Protein AF-A0A6V8NCF7-F1 (afdb_monomer)

Mean predicted aligned error: 8.73 Å

Structure (mmCIF, N/CA/C/O backbone):
data_AF-A0A6V8NCF7-F1
#
_entry.id   AF-A0A6V8NCF7-F1
#
loop_
_atom_site.group_PDB
_atom_site.id
_atom_site.type_symbol
_atom_site.label_atom_id
_atom_site.label_alt_id
_atom_site.label_comp_id
_atom_site.label_asym_id
_atom_site.label_entity_id
_atom_site.label_seq_id
_atom_site.pdbx_PDB_ins_code
_atom_site.Cartn_x
_atom_site.Cartn_y
_atom_site.Cartn_z
_atom_site.occupancy
_atom_site.B_iso_or_equiv
_atom_site.auth_seq_id
_atom_site.auth_comp_id
_atom_site.auth_asym_id
_atom_site.auth_atom_id
_atom_site.pdbx_PDB_model_num
ATOM 1 N N . MET A 1 1 ? -11.606 -20.144 5.873 1.00 54.16 1 MET A N 1
ATOM 2 C CA . MET A 1 1 ? -10.674 -19.265 6.622 1.00 54.16 1 MET A CA 1
ATOM 3 C C . MET A 1 1 ? -9.176 -19.592 6.498 1.00 54.16 1 MET A C 1
ATOM 5 O O . MET A 1 1 ? -8.394 -18.832 7.047 1.00 54.16 1 MET A O 1
ATOM 9 N N . ARG A 1 2 ? -8.714 -20.641 5.782 1.00 51.34 2 ARG A N 1
ATOM 10 C CA . ARG A 1 2 ? -7.258 -20.917 5.626 1.00 51.34 2 ARG A CA 1
ATOM 11 C C . ARG A 1 2 ? -6.457 -19.733 5.053 1.00 51.34 2 ARG A C 1
ATOM 13 O O . ARG A 1 2 ? -5.322 -19.552 5.466 1.00 51.34 2 ARG A O 1
ATOM 20 N N . ALA A 1 3 ? -7.067 -18.929 4.177 1.00 55.97 3 ALA A N 1
ATOM 21 C CA . ALA A 1 3 ? -6.476 -17.712 3.621 1.00 55.97 3 ALA A CA 1
ATOM 22 C C . ALA A 1 3 ? -6.098 -16.670 4.695 1.00 55.97 3 ALA A C 1
ATOM 24 O O . ALA A 1 3 ? -5.052 -16.052 4.602 1.00 55.97 3 ALA A O 1
ATOM 25 N N . MET A 1 4 ? -6.867 -16.533 5.778 1.00 67.00 4 MET A N 1
ATOM 26 C CA . MET A 1 4 ? -6.626 -15.508 6.810 1.00 67.00 4 MET A CA 1
ATOM 27 C C . MET A 1 4 ? -5.572 -15.903 7.856 1.00 67.00 4 MET A C 1
ATOM 29 O O . MET A 1 4 ? -5.400 -15.216 8.862 1.00 67.00 4 MET A O 1
ATOM 33 N N . LYS A 1 5 ? -4.876 -17.032 7.655 1.00 74.75 5 LYS A N 1
ATOM 34 C CA . LYS A 1 5 ? -3.783 -17.445 8.546 1.00 74.75 5 LYS A CA 1
ATOM 35 C C . LYS A 1 5 ? -2.524 -16.599 8.370 1.00 74.75 5 LYS A C 1
ATOM 37 O O . LYS A 1 5 ? -1.804 -16.439 9.342 1.00 74.75 5 LYS A O 1
ATOM 42 N N . ASN A 1 6 ? -2.288 -16.067 7.170 1.00 87.19 6 ASN A N 1
ATOM 43 C CA . ASN A 1 6 ? -1.070 -15.310 6.857 1.00 87.19 6 ASN A CA 1
ATOM 44 C C . ASN A 1 6 ? -1.363 -13.895 6.334 1.00 87.19 6 ASN A C 1
ATOM 46 O O . ASN A 1 6 ? -0.450 -13.086 6.214 1.00 87.19 6 ASN A O 1
ATOM 50 N N . TYR A 1 7 ? -2.626 -13.600 6.021 1.00 95.25 7 TYR A N 1
ATOM 51 C CA . TYR A 1 7 ? -3.048 -12.321 5.466 1.00 95.25 7 TYR A CA 1
ATOM 52 C C . TYR A 1 7 ? -4.051 -11.675 6.422 1.00 95.25 7 TYR A C 1
ATOM 54 O O . TYR A 1 7 ? -5.111 -12.268 6.665 1.00 95.25 7 TYR A O 1
ATOM 62 N N . PRO A 1 8 ? -3.745 -10.489 6.974 1.00 97.38 8 PRO A N 1
ATOM 63 C CA . PRO A 1 8 ? -4.638 -9.840 7.915 1.00 97.38 8 PRO A CA 1
ATOM 64 C C . PRO A 1 8 ? -5.831 -9.220 7.189 1.00 97.38 8 PRO A C 1
ATOM 66 O O . PRO A 1 8 ? -5.669 -8.633 6.115 1.00 97.38 8 PRO A O 1
ATOM 69 N N . TYR A 1 9 ? -7.001 -9.279 7.821 1.00 98.19 9 TYR A N 1
ATOM 70 C CA . TYR A 1 9 ? -8.121 -8.392 7.518 1.00 98.19 9 TYR A CA 1
ATOM 71 C C . TYR A 1 9 ? -7.899 -7.053 8.221 1.00 98.19 9 TYR A C 1
ATOM 73 O O . TYR A 1 9 ? -7.811 -6.990 9.452 1.00 98.19 9 TYR A O 1
ATOM 81 N N . VAL A 1 10 ? -7.781 -5.982 7.447 1.00 98.56 10 VAL A N 1
ATOM 82 C CA . VAL A 1 10 ? -7.310 -4.686 7.931 1.00 98.56 10 VAL A CA 1
ATOM 83 C C . VAL A 1 10 ? -8.485 -3.751 8.199 1.00 98.56 10 VAL A C 1
ATOM 85 O O . VAL A 1 10 ? -9.193 -3.331 7.281 1.00 98.56 10 VAL A O 1
ATOM 88 N N . ILE A 1 11 ? -8.642 -3.353 9.460 1.00 98.75 11 ILE A N 1
ATOM 89 C CA . ILE A 1 11 ? -9.583 -2.316 9.885 1.00 98.75 11 ILE A CA 1
ATOM 90 C C . ILE A 1 11 ? -8.797 -1.044 10.196 1.00 98.75 11 ILE A C 1
ATOM 92 O O . ILE A 1 11 ? -8.065 -0.977 11.179 1.00 98.75 11 ILE A O 1
ATOM 96 N N . THR A 1 12 ? -8.969 -0.001 9.392 1.00 98.56 12 THR A N 1
ATOM 97 C CA . THR A 1 12 ? -8.367 1.311 9.670 1.00 98.56 12 THR A CA 1
ATOM 98 C C . THR A 1 12 ? -9.370 2.220 10.369 1.00 98.56 12 THR A C 1
ATOM 100 O O . THR A 1 12 ? -10.504 2.369 9.917 1.00 98.56 12 THR A O 1
ATOM 103 N N . VAL A 1 13 ? -8.954 2.875 11.451 1.00 98.44 13 VAL A N 1
ATOM 104 C CA . VAL A 1 13 ? -9.739 3.924 12.112 1.00 98.44 13 VAL A CA 1
ATOM 105 C C . VAL A 1 13 ? -9.110 5.273 11.795 1.00 98.44 13 VAL A C 1
ATOM 107 O O . VAL A 1 13 ? -8.031 5.592 12.292 1.00 98.44 13 VAL A O 1
ATOM 110 N N . SER A 1 14 ? -9.779 6.075 10.962 1.00 96.69 14 SER A N 1
ATOM 111 C CA . SER A 1 14 ? -9.202 7.319 10.444 1.00 96.69 14 SER A CA 1
ATOM 112 C C . SER A 1 14 ? -10.196 8.470 10.374 1.00 96.69 14 SER A C 1
ATOM 114 O O . SER A 1 14 ? -11.378 8.294 10.107 1.00 96.69 14 SER A O 1
ATOM 116 N N . SER A 1 15 ? -9.709 9.675 10.651 1.00 94.69 15 SER A N 1
ATOM 117 C CA . SER A 1 15 ? -10.468 10.923 10.632 1.00 94.69 15 SER A CA 1
ATOM 118 C C . SER A 1 15 ? -9.494 12.089 10.745 1.00 94.69 15 SER A C 1
ATOM 120 O O . SER A 1 15 ? -8.706 12.149 11.695 1.00 94.69 15 SER A O 1
ATOM 122 N N . GLU A 1 16 ? -9.605 13.051 9.833 1.00 89.94 16 GLU A N 1
ATOM 123 C CA . GLU A 1 16 ? -8.821 14.296 9.828 1.00 89.94 16 GLU A CA 1
ATOM 124 C C . GLU A 1 16 ? -9.166 15.237 10.983 1.00 89.94 16 GLU A C 1
ATOM 126 O O . GLU A 1 16 ? -8.497 16.242 11.206 1.00 89.94 16 GLU A O 1
ATOM 131 N N . LYS A 1 17 ? -10.219 14.940 11.753 1.00 90.38 17 LYS A N 1
ATOM 132 C CA . LYS A 1 17 ? -10.540 15.719 12.944 1.00 90.38 17 LYS A CA 1
ATOM 133 C C . LYS A 1 17 ? -9.923 15.082 14.191 1.00 90.38 17 LYS A C 1
ATOM 135 O O . LYS A 1 17 ? -10.107 13.901 14.497 1.00 90.38 17 LYS A O 1
ATOM 140 N N . GLY A 1 18 ? -9.191 15.891 14.955 1.00 88.81 18 GLY A N 1
ATOM 141 C CA . GLY A 1 18 ? -8.724 15.533 16.295 1.00 88.81 18 GLY A CA 1
ATOM 142 C C . GLY A 1 18 ? -9.877 15.408 17.301 1.00 88.81 18 GLY A C 1
ATOM 143 O O . GLY A 1 18 ? -10.877 16.124 17.218 1.00 88.81 18 GLY A O 1
ATOM 144 N N . GLY A 1 19 ? -9.742 14.497 18.268 1.00 90.19 19 GLY A N 1
ATOM 145 C CA . GLY A 1 19 ? -10.693 14.373 19.380 1.00 90.19 19 GLY A CA 1
ATOM 146 C C . GLY A 1 19 ? -12.095 13.896 18.984 1.00 90.19 19 GLY A C 1
ATOM 147 O O . GLY A 1 19 ? -13.072 14.331 19.589 1.00 90.19 19 GLY A O 1
ATOM 148 N N . VAL A 1 20 ? -12.210 13.057 17.950 1.00 93.88 20 VAL A N 1
ATOM 149 C CA . VAL A 1 20 ? -13.457 12.356 17.564 1.00 93.88 20 VAL A CA 1
ATOM 150 C C . VAL A 1 20 ? -13.570 10.947 18.159 1.00 93.88 20 VAL A C 1
ATOM 152 O O . VAL A 1 20 ? -14.548 10.253 17.915 1.00 93.88 20 VAL A O 1
ATOM 155 N N . GLY A 1 21 ? -12.563 10.516 18.927 1.00 93.56 21 GLY A N 1
ATOM 156 C CA . GLY A 1 21 ? -12.522 9.189 19.544 1.00 93.56 21 GLY A CA 1
ATOM 157 C C . GLY A 1 21 ? -11.849 8.093 18.710 1.00 93.56 21 GLY A C 1
ATOM 158 O O . GLY A 1 21 ? -12.114 6.932 18.981 1.00 93.56 21 GLY A O 1
ATOM 159 N N . LYS A 1 22 ? -10.984 8.425 17.732 1.00 95.75 22 LYS A N 1
ATOM 160 C CA . LYS A 1 22 ? -10.255 7.444 16.890 1.00 95.75 22 LYS A CA 1
ATOM 161 C C . LYS A 1 22 ? -9.567 6.346 17.698 1.00 95.75 22 LYS A C 1
ATOM 163 O O . LYS A 1 22 ? -9.975 5.194 17.629 1.00 95.75 22 LYS A O 1
ATOM 168 N N . THR A 1 23 ? -8.599 6.723 18.528 1.00 95.19 23 THR A N 1
ATOM 169 C CA . THR A 1 23 ? -7.819 5.752 19.290 1.00 95.19 23 THR A CA 1
ATOM 170 C C . THR A 1 23 ? -8.688 4.997 20.292 1.00 95.19 23 THR A C 1
ATOM 172 O O . THR A 1 23 ? -8.560 3.789 20.413 1.00 95.19 23 THR A O 1
ATOM 175 N N . THR A 1 24 ? -9.649 5.662 20.947 1.00 95.50 24 THR A N 1
ATOM 176 C CA . THR A 1 24 ? -10.614 4.990 21.837 1.00 95.50 24 THR A CA 1
ATOM 177 C C . THR A 1 24 ? -11.447 3.945 21.096 1.00 95.50 24 THR A C 1
ATOM 179 O O . THR A 1 24 ? -11.666 2.861 21.637 1.00 95.50 24 THR A O 1
ATOM 182 N N . LEU A 1 25 ? -11.896 4.256 19.876 1.00 97.44 25 LEU A N 1
ATOM 183 C CA . LEU A 1 25 ? -12.623 3.337 19.007 1.00 97.44 25 LEU A CA 1
ATOM 184 C C . LEU A 1 25 ? -11.731 2.163 18.601 1.00 97.44 25 LEU A C 1
ATOM 186 O O . LEU A 1 25 ? -12.127 1.024 18.805 1.00 97.44 25 LEU A O 1
ATOM 190 N N . ALA A 1 26 ? -10.524 2.432 18.101 1.00 98.00 26 ALA A N 1
ATOM 191 C CA . ALA A 1 26 ? -9.580 1.415 17.646 1.00 98.00 26 ALA A CA 1
ATOM 192 C C . ALA A 1 26 ? -9.204 0.429 18.763 1.00 98.00 26 ALA A C 1
ATOM 194 O O . ALA A 1 26 ? -9.334 -0.784 18.596 1.00 98.00 26 ALA A O 1
ATOM 195 N N . THR A 1 27 ? -8.788 0.939 19.925 1.00 97.19 27 THR A N 1
ATOM 196 C CA . THR A 1 27 ? -8.311 0.089 21.019 1.00 97.19 27 THR A CA 1
ATOM 197 C C . THR A 1 27 ? -9.431 -0.711 21.673 1.00 97.19 27 THR A C 1
ATOM 199 O O . THR A 1 27 ? -9.261 -1.900 21.938 1.00 97.19 27 THR A O 1
ATOM 202 N N . ASN A 1 28 ? -10.601 -0.106 21.909 1.00 98.06 28 ASN A N 1
ATOM 203 C CA . ASN A 1 28 ? -11.719 -0.845 22.491 1.00 98.06 28 ASN A CA 1
ATOM 204 C C . ASN A 1 28 ? -12.332 -1.811 21.478 1.00 98.06 28 ASN A C 1
ATOM 206 O O . ASN A 1 28 ? -12.677 -2.918 21.873 1.00 98.06 28 ASN A O 1
ATOM 210 N N . LEU A 1 29 ? -12.395 -1.471 20.187 1.00 98.56 29 LEU A N 1
ATOM 211 C CA . LEU A 1 29 ? -12.820 -2.426 19.164 1.00 98.56 29 LEU A CA 1
ATOM 212 C C . LEU A 1 29 ? -11.934 -3.679 19.185 1.00 98.56 29 LEU A C 1
ATOM 214 O O . LEU A 1 29 ? -12.477 -4.778 19.213 1.00 98.56 29 LEU A O 1
ATOM 218 N N . ALA A 1 30 ? -10.606 -3.534 19.273 1.00 98.56 30 ALA A N 1
ATOM 219 C CA . ALA A 1 30 ? -9.687 -4.674 19.376 1.00 98.56 30 ALA A CA 1
ATOM 220 C C . ALA A 1 30 ? -10.052 -5.614 20.540 1.00 98.56 30 ALA A C 1
ATOM 222 O O . ALA A 1 30 ? -10.135 -6.832 20.386 1.00 98.56 30 ALA A O 1
ATOM 223 N N . ILE A 1 31 ? -10.315 -5.026 21.709 1.00 98.38 31 ILE A N 1
ATOM 224 C CA . ILE A 1 31 ? -10.634 -5.755 22.940 1.00 98.38 31 ILE A CA 1
ATOM 225 C C . ILE A 1 31 ? -12.003 -6.429 22.852 1.00 98.38 31 ILE A C 1
ATOM 227 O O . ILE A 1 31 ? -12.146 -7.573 23.276 1.00 98.38 31 ILE A O 1
ATOM 231 N N . PHE A 1 32 ? -13.007 -5.750 22.296 1.00 98.50 32 PHE A N 1
ATOM 232 C CA . PHE A 1 32 ? -14.338 -6.330 22.117 1.00 98.50 32 PHE A CA 1
ATOM 233 C C . PHE A 1 32 ? -14.335 -7.447 21.072 1.00 98.50 32 PHE A C 1
ATOM 235 O O . PHE A 1 32 ? -14.952 -8.475 21.318 1.00 98.50 32 PHE A O 1
ATOM 242 N N . LEU A 1 33 ? -13.603 -7.305 19.961 1.00 98.56 33 LEU A N 1
ATOM 243 C CA . LEU A 1 33 ? -13.429 -8.385 18.982 1.00 98.56 33 LEU A CA 1
ATOM 244 C C . LEU A 1 33 ? -12.821 -9.629 19.635 1.00 98.56 33 LEU A C 1
ATOM 246 O O . LEU A 1 33 ? -13.351 -10.724 19.471 1.00 98.56 33 LEU A O 1
ATOM 250 N N . LYS A 1 34 ? -11.763 -9.452 20.436 1.00 97.94 34 LYS A N 1
ATOM 251 C CA . LYS A 1 34 ? -11.114 -10.557 21.152 1.00 97.94 34 LYS A CA 1
ATOM 252 C C . LYS A 1 34 ? -12.008 -11.192 22.220 1.00 97.94 34 LYS A C 1
ATOM 254 O O . LYS A 1 34 ? -11.915 -12.387 22.469 1.00 97.94 34 LYS A O 1
ATOM 259 N N . ALA A 1 35 ? -12.868 -10.403 22.860 1.00 97.94 35 ALA A N 1
ATOM 260 C CA . ALA A 1 35 ? -13.820 -10.905 23.847 1.00 97.94 35 ALA A CA 1
ATOM 261 C C . ALA A 1 35 ? -15.022 -11.625 23.215 1.00 97.94 35 ALA A C 1
ATOM 263 O O . ALA A 1 35 ? -15.576 -12.533 23.829 1.00 97.94 35 ALA A O 1
ATOM 264 N N . LEU A 1 36 ? -15.439 -11.208 22.017 1.00 98.19 36 LEU A N 1
ATOM 265 C CA . LEU A 1 36 ? -16.511 -11.844 21.251 1.00 98.19 36 LEU A CA 1
ATOM 266 C C . LEU A 1 36 ? -16.050 -13.157 20.606 1.00 98.19 36 LEU A C 1
ATOM 268 O O . LEU A 1 36 ? -16.857 -14.072 20.463 1.00 98.19 36 LEU A O 1
ATOM 272 N N . ASP A 1 37 ? -14.766 -13.254 20.254 1.00 97.50 37 ASP A N 1
ATOM 273 C CA . ASP A 1 37 ? -14.144 -14.476 19.757 1.00 97.50 37 ASP A CA 1
ATOM 274 C C . ASP A 1 37 ? -12.747 -14.681 20.361 1.00 97.50 37 ASP A C 1
ATOM 276 O O . ASP A 1 37 ? -11.744 -14.112 19.921 1.00 97.50 37 ASP A O 1
ATOM 280 N N . GLU A 1 38 ? -12.681 -15.544 21.374 1.00 95.50 38 GLU A N 1
ATOM 281 C CA . GLU A 1 38 ? -11.448 -15.829 22.108 1.00 95.50 38 GLU A CA 1
ATOM 282 C C . GLU A 1 38 ? -10.376 -16.504 21.236 1.00 95.50 38 GLU A C 1
ATOM 284 O O . GLU A 1 38 ? -9.180 -16.330 21.485 1.00 95.50 38 GLU A O 1
ATOM 289 N N . ASN A 1 39 ? -10.760 -17.222 20.177 1.00 95.12 39 ASN A N 1
ATOM 290 C CA . ASN A 1 39 ? -9.817 -17.928 19.306 1.00 95.12 39 ASN A CA 1
ATOM 291 C C . ASN A 1 39 ? -9.297 -17.053 18.163 1.00 95.12 39 ASN A C 1
ATOM 293 O O . ASN A 1 39 ? -8.288 -17.396 17.542 1.00 95.12 39 ASN A O 1
ATOM 297 N N . LEU A 1 40 ? -9.941 -15.916 17.895 1.00 95.88 40 LEU A N 1
ATOM 298 C CA . LEU A 1 40 ? -9.539 -14.991 16.846 1.00 95.88 40 LEU A CA 1
ATOM 299 C C . LEU A 1 40 ? -8.247 -14.244 17.226 1.00 95.88 40 LEU A C 1
ATOM 301 O O . LEU A 1 40 ? -8.185 -13.588 18.275 1.00 95.88 40 LEU A O 1
ATOM 305 N N . PRO A 1 41 ? -7.192 -14.292 16.390 1.00 97.50 41 PRO A N 1
ATOM 306 C CA . PRO A 1 41 ? -6.071 -13.374 16.519 1.00 97.50 41 PRO A CA 1
ATOM 307 C C . PRO A 1 41 ? -6.526 -11.952 16.184 1.00 97.50 41 PRO A C 1
ATOM 309 O O . PRO A 1 41 ? -7.034 -11.691 15.093 1.00 97.50 41 PRO A O 1
ATOM 312 N N . VAL A 1 42 ? -6.339 -11.036 17.132 1.00 98.50 42 VAL A N 1
ATOM 313 C CA . VAL A 1 42 ? -6.613 -9.607 16.954 1.00 98.50 42 VAL A CA 1
ATOM 314 C C . VAL A 1 42 ? -5.343 -8.851 17.300 1.00 98.50 42 VAL A C 1
ATOM 316 O O . VAL A 1 42 ? -4.789 -9.040 18.384 1.00 98.50 42 VAL A O 1
ATOM 319 N N . SER A 1 43 ? -4.888 -8.020 16.370 1.00 98.38 43 SER A N 1
ATOM 320 C CA . SER A 1 43 ? -3.667 -7.230 16.488 1.00 98.38 43 SER A CA 1
ATOM 321 C C . SER A 1 43 ? -3.959 -5.749 16.268 1.00 98.38 43 SER A C 1
ATOM 323 O O . SER A 1 43 ? -4.882 -5.405 15.531 1.00 98.38 43 SER A O 1
ATOM 325 N N . ILE A 1 44 ? -3.177 -4.856 16.873 1.00 98.50 44 ILE A N 1
ATOM 326 C CA . ILE A 1 44 ? -3.336 -3.407 16.692 1.00 98.50 44 ILE A CA 1
ATOM 327 C C . ILE A 1 44 ? -1.990 -2.671 16.662 1.00 98.50 44 ILE A C 1
ATOM 329 O O . ILE A 1 44 ? -1.065 -3.014 17.397 1.00 98.50 44 ILE A O 1
ATOM 333 N N . PHE A 1 45 ? -1.885 -1.624 15.845 1.00 97.62 45 PHE A N 1
ATOM 334 C CA . PHE A 1 45 ? -0.811 -0.630 15.934 1.00 97.62 45 PHE A CA 1
ATOM 335 C C . PHE A 1 45 ? -1.325 0.775 15.598 1.00 97.62 45 PHE A C 1
ATOM 337 O O . PHE A 1 45 ? -2.447 0.938 15.114 1.00 97.62 45 PHE A O 1
ATOM 344 N N . SER A 1 46 ? -0.511 1.798 15.874 1.00 95.56 46 SER A N 1
ATOM 345 C CA . SER A 1 46 ? -0.833 3.191 15.551 1.00 95.56 46 SER A CA 1
ATOM 346 C C . SER A 1 46 ? 0.264 3.813 14.702 1.00 95.56 46 SER A C 1
ATOM 348 O O . SER A 1 46 ? 1.452 3.607 14.949 1.00 95.56 46 SER A O 1
ATOM 350 N N . PHE A 1 47 ? -0.142 4.617 13.722 1.00 94.62 47 PHE A N 1
ATOM 351 C CA . PHE A 1 47 ? 0.749 5.584 13.087 1.00 94.62 47 PHE A CA 1
ATOM 352 C C . PHE A 1 47 ? 0.845 6.899 13.868 1.00 94.62 47 PHE A C 1
ATOM 354 O O . PHE A 1 47 ? 1.601 7.789 13.475 1.00 94.62 47 PHE A O 1
ATOM 361 N N . ASP A 1 48 ? 0.121 7.039 14.979 1.00 87.56 48 ASP A N 1
ATOM 362 C CA . ASP A 1 48 ? 0.249 8.138 15.931 1.00 87.56 48 ASP A CA 1
ATOM 363 C C . ASP A 1 48 ? 1.330 7.845 16.988 1.00 87.56 48 ASP A C 1
ATOM 365 O O . ASP A 1 48 ? 1.463 6.728 17.484 1.00 87.56 48 ASP A O 1
ATOM 369 N N . ASN A 1 49 ? 2.116 8.857 17.353 1.00 74.88 49 ASN A N 1
ATOM 370 C CA . ASN A 1 49 ? 3.228 8.736 18.301 1.00 74.88 49 ASN A CA 1
ATOM 371 C C . ASN A 1 49 ? 2.814 9.033 19.756 1.00 74.88 49 ASN A C 1
ATOM 373 O O . ASN A 1 49 ? 3.664 9.291 20.604 1.00 74.88 49 ASN A O 1
ATOM 377 N N . HIS A 1 50 ? 1.517 9.000 20.071 1.00 75.81 50 HIS A N 1
ATOM 378 C CA . HIS A 1 50 ? 0.998 9.286 21.413 1.00 75.81 50 HIS A CA 1
ATOM 379 C C . HIS A 1 50 ? 1.080 8.104 22.405 1.00 75.81 50 HIS A C 1
ATOM 381 O O . HIS A 1 50 ? 0.644 8.245 23.552 1.00 75.81 50 HIS A O 1
ATOM 387 N N . PHE A 1 51 ? 1.622 6.946 21.997 1.00 85.56 51 PHE A N 1
ATOM 388 C CA . PHE A 1 51 ? 1.845 5.752 22.842 1.00 85.56 51 PHE A CA 1
ATOM 389 C C . PHE A 1 51 ? 0.599 5.259 23.600 1.00 85.56 51 PHE A C 1
ATOM 391 O O . PHE A 1 51 ? 0.689 4.626 24.652 1.00 85.56 51 PHE A O 1
ATOM 398 N N . THR A 1 52 ? -0.597 5.581 23.101 1.00 90.12 52 THR A N 1
ATOM 399 C CA . THR A 1 52 ? -1.864 5.211 23.753 1.00 90.12 52 THR A CA 1
ATOM 400 C C . THR A 1 52 ? -2.095 3.705 23.671 1.00 90.12 52 THR A C 1
ATOM 402 O O . THR A 1 52 ? -2.542 3.102 24.642 1.00 90.12 52 THR A O 1
ATOM 405 N N . ILE A 1 53 ? -1.723 3.089 22.545 1.00 92.62 53 ILE A N 1
ATOM 406 C CA . ILE A 1 53 ? -1.740 1.633 22.374 1.00 92.62 53 ILE A CA 1
ATOM 407 C C . ILE A 1 53 ? -0.799 0.973 23.380 1.00 92.62 53 ILE A C 1
ATOM 409 O O . ILE A 1 53 ? -1.231 0.103 24.129 1.00 92.62 53 ILE A O 1
ATOM 413 N N . ASP A 1 54 ? 0.452 1.424 23.469 1.00 92.69 54 ASP A N 1
ATOM 414 C CA . ASP A 1 54 ? 1.447 0.856 24.382 1.00 92.69 54 ASP A CA 1
ATOM 415 C C . ASP A 1 54 ? 0.978 0.947 25.840 1.00 92.69 54 ASP A C 1
ATOM 417 O O . ASP A 1 54 ? 1.013 -0.039 26.569 1.00 92.69 54 ASP A O 1
ATOM 421 N N . LYS A 1 55 ? 0.434 2.099 26.258 1.00 91.94 55 LYS A N 1
ATOM 422 C CA . LYS A 1 55 ? -0.129 2.284 27.609 1.00 91.94 55 LYS A CA 1
ATOM 423 C C . LYS A 1 55 ? -1.310 1.363 27.916 1.00 91.94 55 LYS A C 1
ATOM 425 O O . LYS A 1 55 ? -1.568 1.085 29.087 1.00 91.94 55 LYS A O 1
ATOM 430 N N . MET A 1 56 ? -2.051 0.938 26.895 1.00 92.31 56 MET A N 1
ATOM 431 C CA . MET A 1 56 ? -3.241 0.106 27.050 1.00 92.31 56 MET A CA 1
ATOM 432 C C . MET A 1 56 ? -2.929 -1.392 26.984 1.00 92.31 56 MET A C 1
ATOM 434 O O . MET A 1 56 ? -3.537 -2.170 27.718 1.00 92.31 56 MET A O 1
ATOM 438 N N . PHE A 1 57 ? -1.981 -1.797 26.135 1.00 94.38 57 PHE A N 1
ATOM 439 C CA . PHE A 1 57 ? -1.722 -3.204 25.827 1.00 94.38 57 PHE A CA 1
ATOM 440 C C . PHE A 1 57 ? -0.392 -3.739 26.355 1.00 94.38 57 PHE A C 1
ATOM 442 O O . PHE A 1 57 ? -0.276 -4.953 26.506 1.00 94.38 57 PHE A O 1
ATOM 449 N N . ALA A 1 58 ? 0.595 -2.906 26.691 1.00 92.94 58 ALA A N 1
ATOM 450 C CA . ALA A 1 58 ? 1.882 -3.419 27.152 1.00 92.94 58 ALA A CA 1
ATOM 451 C C . ALA A 1 58 ? 1.762 -4.171 28.489 1.00 92.94 58 ALA A C 1
ATOM 453 O O . ALA A 1 58 ? 1.098 -3.742 29.444 1.00 92.94 58 ALA A O 1
ATOM 454 N N . ILE A 1 59 ? 2.453 -5.306 28.585 1.00 92.94 59 ILE A N 1
ATOM 455 C CA . ILE A 1 59 ? 2.579 -6.062 29.830 1.00 92.94 59 ILE A CA 1
ATOM 456 C C . ILE A 1 59 ? 3.821 -5.562 30.574 1.00 92.94 59 ILE A C 1
ATOM 458 O O . ILE A 1 59 ? 4.913 -5.463 30.019 1.00 92.94 59 ILE A O 1
ATOM 462 N N . LYS A 1 60 ? 3.670 -5.222 31.861 1.00 88.69 60 LYS A N 1
ATOM 463 C CA . LYS A 1 60 ? 4.776 -4.692 32.673 1.00 88.69 60 LYS A CA 1
ATOM 464 C C . LYS A 1 60 ? 5.940 -5.693 32.705 1.00 88.69 60 LYS A C 1
ATOM 466 O O . LYS A 1 60 ? 5.757 -6.826 33.133 1.00 88.69 60 LYS A O 1
ATOM 471 N N . GLY A 1 61 ? 7.131 -5.245 32.302 1.00 86.00 61 GLY A N 1
ATOM 472 C CA . GLY A 1 61 ? 8.345 -6.071 32.258 1.00 86.00 61 GLY A CA 1
ATOM 473 C C . GLY A 1 61 ? 8.521 -6.894 30.975 1.00 86.00 61 GLY A C 1
ATOM 474 O O . GLY A 1 61 ? 9.518 -7.602 30.854 1.00 86.00 61 GLY A O 1
ATOM 475 N N . GLN A 1 62 ? 7.596 -6.793 30.016 1.00 90.62 62 GLN A N 1
ATOM 476 C CA . GLN A 1 62 ? 7.734 -7.410 28.699 1.00 90.62 62 GLN A CA 1
ATOM 477 C C . GLN A 1 62 ? 8.841 -6.717 27.899 1.00 90.62 62 GLN A C 1
ATOM 479 O O . GLN A 1 62 ? 8.868 -5.491 27.794 1.00 90.62 62 GLN A O 1
ATOM 484 N N . LYS A 1 63 ? 9.751 -7.508 27.324 1.00 87.94 63 LYS A N 1
ATOM 485 C CA . LYS A 1 63 ? 10.714 -7.021 26.332 1.00 87.94 63 LYS A CA 1
ATOM 486 C C . LYS A 1 63 ? 10.071 -7.086 24.950 1.00 87.94 63 LYS A C 1
ATOM 488 O O . LYS A 1 63 ? 9.571 -8.143 24.571 1.00 87.94 63 LYS A O 1
ATOM 493 N N . THR A 1 64 ? 10.098 -5.976 24.223 1.00 88.06 64 THR A N 1
ATOM 494 C CA . THR A 1 64 ? 9.632 -5.889 22.836 1.00 88.06 64 THR A CA 1
ATOM 495 C C . THR A 1 64 ? 10.821 -5.968 21.874 1.00 88.06 64 THR A C 1
ATOM 497 O O . THR A 1 64 ? 11.919 -5.533 22.220 1.00 88.06 64 THR A O 1
ATOM 500 N N . THR A 1 65 ? 10.632 -6.560 20.696 1.00 85.62 65 THR A N 1
ATOM 501 C CA . THR A 1 65 ? 11.694 -6.869 19.714 1.00 85.62 65 THR A CA 1
ATOM 502 C C . THR A 1 65 ? 11.724 -5.906 18.531 1.00 85.62 65 THR A C 1
ATOM 504 O O . THR A 1 65 ? 12.601 -6.017 17.684 1.00 85.62 65 THR A O 1
ATOM 507 N N . GLY A 1 66 ? 10.807 -4.941 18.493 1.00 93.25 66 GLY A N 1
ATOM 508 C CA . GLY A 1 66 ? 10.729 -3.914 17.464 1.00 93.25 66 GLY A CA 1
ATOM 509 C C . GLY A 1 66 ? 9.486 -3.051 17.645 1.00 93.25 66 GLY A C 1
ATOM 510 O O . GLY A 1 66 ? 8.851 -3.051 18.704 1.00 93.25 66 GLY A O 1
ATOM 511 N N . SER A 1 67 ? 9.156 -2.294 16.611 1.00 95.50 67 SER A N 1
ATOM 512 C CA . SER A 1 67 ? 8.094 -1.298 16.592 1.00 95.50 67 SER A CA 1
ATOM 513 C C . SER A 1 67 ? 7.476 -1.174 15.201 1.00 95.50 67 SER A C 1
ATOM 515 O O . SER A 1 67 ? 7.945 -1.747 14.219 1.00 95.50 67 SER A O 1
ATOM 517 N N . VAL A 1 68 ? 6.440 -0.349 15.085 1.00 95.31 68 VAL A N 1
ATOM 518 C CA . VAL A 1 68 ? 5.830 -0.001 13.795 1.00 95.31 68 VAL A CA 1
ATOM 519 C C . VAL A 1 68 ? 6.827 0.657 12.824 1.00 95.31 68 VAL A C 1
ATOM 521 O O . VAL A 1 68 ? 6.628 0.592 11.616 1.00 95.31 68 VAL A O 1
ATOM 524 N N . ALA A 1 69 ? 7.919 1.256 13.316 1.00 95.25 69 ALA A N 1
ATOM 525 C CA . ALA A 1 69 ? 8.984 1.753 12.445 1.00 95.25 69 ALA A CA 1
ATOM 526 C C . ALA A 1 69 ? 9.715 0.603 11.739 1.00 95.25 69 ALA A C 1
ATOM 528 O O . ALA A 1 69 ? 9.964 0.694 10.542 1.00 95.25 69 ALA A O 1
ATOM 529 N N . ASP A 1 70 ? 9.982 -0.496 12.445 1.00 96.38 70 ASP A N 1
ATOM 530 C CA . ASP A 1 70 ? 10.657 -1.675 11.893 1.00 96.38 70 ASP A CA 1
ATOM 531 C C . ASP A 1 70 ? 9.792 -2.384 10.841 1.00 96.38 70 ASP A C 1
ATOM 533 O O . ASP A 1 70 ? 10.317 -2.883 9.846 1.00 96.38 70 ASP A O 1
ATOM 537 N N . LEU A 1 71 ? 8.460 -2.332 10.989 1.00 95.69 71 LEU A N 1
ATOM 538 C CA . LEU A 1 71 ? 7.520 -2.770 9.949 1.00 95.69 71 LEU A CA 1
ATOM 539 C C . LEU A 1 71 ? 7.709 -1.957 8.661 1.00 95.69 71 LEU A C 1
ATOM 541 O O . LEU A 1 71 ? 7.755 -2.520 7.571 1.00 95.69 71 LEU A O 1
ATOM 545 N N . LEU A 1 72 ? 7.834 -0.630 8.776 1.00 94.75 72 LEU A N 1
ATOM 546 C CA . LEU A 1 72 ? 8.083 0.250 7.628 1.00 94.75 72 LEU A CA 1
ATOM 547 C C . LEU A 1 72 ? 9.492 0.078 7.037 1.00 94.75 72 LEU A C 1
ATOM 549 O O . LEU A 1 72 ? 9.707 0.449 5.885 1.00 94.75 72 LEU A O 1
ATOM 553 N N . LEU A 1 73 ? 10.419 -0.498 7.805 1.00 94.44 73 LEU A N 1
ATOM 554 C CA . LEU A 1 73 ? 11.750 -0.934 7.370 1.00 94.44 73 LEU A CA 1
ATOM 555 C C . LEU A 1 73 ? 11.761 -2.397 6.893 1.00 94.44 73 LEU A C 1
ATOM 557 O O . LEU A 1 73 ? 12.807 -3.037 6.875 1.00 94.44 73 LEU A O 1
ATOM 561 N N . GLU A 1 74 ? 10.598 -2.909 6.482 1.00 94.25 74 GLU A N 1
ATOM 562 C CA . GLU A 1 74 ? 10.422 -4.210 5.826 1.00 94.25 74 GLU A CA 1
ATOM 563 C C . GLU A 1 74 ? 10.666 -5.435 6.726 1.00 94.25 74 GLU A C 1
ATOM 565 O O . GLU A 1 74 ? 10.781 -6.557 6.232 1.00 94.25 74 GLU A O 1
ATOM 570 N N . THR A 1 75 ? 10.661 -5.261 8.053 1.00 95.44 75 THR A N 1
ATOM 571 C CA . THR A 1 75 ? 10.631 -6.403 8.983 1.00 95.44 75 THR A CA 1
ATOM 572 C C . THR A 1 75 ? 9.258 -7.091 8.922 1.00 95.44 75 THR A C 1
ATOM 574 O O . THR A 1 75 ? 8.237 -6.395 9.002 1.00 95.44 75 THR A O 1
ATOM 577 N N . PRO A 1 76 ? 9.185 -8.435 8.812 1.00 94.31 76 PRO A N 1
ATOM 578 C CA . PRO A 1 76 ? 7.914 -9.153 8.780 1.00 94.31 76 PRO A CA 1
ATOM 579 C C . PRO A 1 76 ? 7.043 -8.835 9.997 1.00 94.31 76 PRO A C 1
ATOM 581 O O . PRO A 1 76 ? 7.476 -8.920 11.145 1.00 94.31 76 PRO A O 1
ATOM 584 N N . GLY A 1 77 ? 5.781 -8.479 9.752 1.00 94.69 77 GLY A N 1
ATOM 585 C CA . GLY A 1 77 ? 4.878 -8.026 10.810 1.00 94.69 77 GLY A CA 1
ATOM 586 C C . GLY A 1 77 ? 4.641 -9.054 11.920 1.00 94.69 77 GLY A C 1
ATOM 587 O O . GLY A 1 77 ? 4.498 -8.661 13.074 1.00 94.69 77 GLY A O 1
ATOM 588 N N . CYS A 1 78 ? 4.650 -10.353 11.607 1.00 95.19 78 CYS A N 1
ATOM 589 C CA . CYS A 1 78 ? 4.533 -11.432 12.589 1.00 95.19 78 CYS A CA 1
ATOM 590 C C . CYS A 1 78 ? 5.644 -11.416 13.647 1.00 95.19 78 CYS A C 1
ATOM 592 O O . CYS A 1 78 ? 5.375 -11.745 14.801 1.00 95.19 78 CYS A O 1
ATOM 594 N N . ASP A 1 79 ? 6.849 -10.975 13.280 1.00 95.81 79 ASP A N 1
ATOM 595 C CA . ASP A 1 79 ? 8.024 -10.940 14.162 1.00 95.81 79 ASP A CA 1
ATOM 596 C C . ASP A 1 79 ? 7.994 -9.734 15.115 1.00 95.81 79 ASP A C 1
ATOM 598 O O . ASP A 1 79 ? 8.732 -9.672 16.103 1.00 95.81 79 ASP A O 1
ATOM 602 N N . LEU A 1 80 ? 7.113 -8.775 14.823 1.00 96.56 80 LEU A N 1
ATOM 603 C CA . LEU A 1 80 ? 6.900 -7.550 15.590 1.00 96.56 80 LEU A CA 1
ATOM 604 C C . LEU A 1 80 ? 5.676 -7.634 16.513 1.00 96.56 80 LEU A C 1
ATOM 606 O O . LEU A 1 80 ? 5.431 -6.715 17.298 1.00 96.56 80 LEU A O 1
ATOM 610 N N . LEU A 1 81 ? 4.877 -8.703 16.409 1.00 96.38 81 LEU A N 1
ATOM 611 C CA . LEU A 1 81 ? 3.696 -8.891 17.245 1.00 96.38 81 LEU A CA 1
ATOM 612 C C . LEU A 1 81 ? 4.093 -9.286 18.665 1.00 96.38 81 LEU A C 1
ATOM 614 O O . LEU A 1 81 ? 4.750 -10.298 18.905 1.00 96.38 81 LEU A O 1
ATOM 618 N N . HIS A 1 82 ? 3.575 -8.535 19.630 1.00 96.75 82 HIS A N 1
ATOM 619 C CA . HIS A 1 82 ? 3.679 -8.863 21.041 1.00 96.75 82 HIS A CA 1
ATOM 620 C C . HIS A 1 82 ? 2.306 -9.149 21.627 1.00 96.75 82 HIS A C 1
ATOM 622 O O . HIS A 1 82 ? 1.364 -8.384 21.427 1.00 96.75 82 HIS A O 1
ATOM 628 N N . THR A 1 83 ? 2.195 -10.230 22.401 1.00 95.94 83 THR A N 1
ATOM 629 C CA . THR A 1 83 ? 0.992 -10.487 23.196 1.00 95.94 83 THR A CA 1
ATOM 630 C C . THR A 1 83 ? 0.807 -9.368 24.209 1.00 95.94 83 THR A C 1
ATOM 632 O O . THR A 1 83 ? 1.672 -9.153 25.059 1.00 95.94 83 THR A O 1
ATOM 635 N N . GLY A 1 84 ? -0.308 -8.654 24.104 1.00 95.62 84 GLY A N 1
ATOM 636 C CA . GLY A 1 84 ? -0.675 -7.583 25.013 1.00 95.62 84 GLY A CA 1
ATOM 637 C C . GLY A 1 84 ? -1.737 -7.995 26.028 1.00 95.62 84 GLY A C 1
ATOM 638 O O . GLY A 1 84 ? -2.200 -9.139 26.092 1.00 95.62 84 GLY A O 1
ATOM 639 N N . GLN A 1 85 ? -2.137 -7.022 26.842 1.00 95.00 85 GLN A N 1
ATOM 640 C CA . GLN A 1 85 ? -3.270 -7.136 27.754 1.00 95.00 85 GLN A CA 1
ATOM 641 C C . GLN A 1 85 ? -4.542 -7.545 26.996 1.00 95.00 85 GLN A C 1
ATOM 643 O O . GLN A 1 85 ? -4.721 -7.239 25.817 1.00 95.00 85 GLN A O 1
ATOM 648 N N . TYR A 1 86 ? -5.459 -8.211 27.701 1.00 95.06 86 TYR A N 1
ATOM 649 C CA . TYR A 1 86 ? -6.766 -8.621 27.164 1.00 95.06 86 TYR A CA 1
ATOM 650 C C . TYR A 1 86 ? -6.693 -9.616 25.989 1.00 95.06 86 TYR A C 1
ATOM 652 O O . TYR A 1 86 ? -7.675 -9.789 25.274 1.00 95.06 86 TYR A O 1
ATOM 660 N N . GLY A 1 87 ? -5.541 -10.268 25.784 1.00 95.50 87 GLY A N 1
ATOM 661 C CA . GLY A 1 87 ? -5.329 -11.227 24.696 1.00 95.50 87 GLY A CA 1
ATOM 662 C C . GLY A 1 87 ? -5.193 -10.586 23.311 1.00 95.50 87 GLY A C 1
ATOM 663 O O . GLY A 1 87 ? -5.181 -11.303 22.313 1.00 95.50 87 GLY A O 1
ATOM 664 N N . VAL A 1 88 ? -5.103 -9.256 23.237 1.00 98.06 88 VAL A N 1
ATOM 665 C CA . VAL A 1 88 ? -4.904 -8.514 21.989 1.00 98.06 88 VAL A CA 1
ATOM 666 C C . VAL A 1 88 ? -3.407 -8.384 21.736 1.00 98.06 88 VAL A C 1
ATOM 668 O O . VAL A 1 88 ? -2.665 -7.930 22.607 1.00 98.06 88 VAL A O 1
ATOM 671 N N . ASN A 1 89 ? -2.953 -8.775 20.550 1.00 97.81 89 ASN A N 1
ATOM 672 C CA . ASN A 1 89 ? -1.575 -8.538 20.139 1.00 97.81 89 ASN A CA 1
ATOM 673 C C . ASN A 1 89 ? -1.394 -7.067 19.745 1.00 97.81 89 ASN A C 1
ATOM 675 O O . ASN A 1 89 ? -2.326 -6.411 19.282 1.00 97.81 89 ASN A O 1
ATOM 679 N N . PHE A 1 90 ? -0.189 -6.532 19.880 1.00 97.50 90 PHE A N 1
ATOM 680 C CA . PHE A 1 90 ? 0.108 -5.185 19.409 1.00 97.50 90 PHE A CA 1
ATOM 681 C C . PHE A 1 90 ? 1.516 -5.087 18.834 1.00 97.50 90 PHE A C 1
ATOM 683 O O . PHE A 1 90 ? 2.401 -5.855 19.215 1.00 97.50 90 PHE A O 1
ATOM 690 N N . ILE A 1 91 ? 1.705 -4.134 17.922 1.00 97.25 91 ILE A N 1
ATOM 691 C CA . ILE A 1 91 ? 3.032 -3.693 17.487 1.00 97.25 91 ILE A CA 1
ATOM 692 C C . ILE A 1 91 ? 3.324 -2.365 18.205 1.00 97.25 91 ILE A C 1
ATOM 694 O O . ILE A 1 91 ? 2.509 -1.441 18.094 1.00 97.25 91 ILE A O 1
ATOM 698 N N . PRO A 1 92 ? 4.442 -2.249 18.947 1.00 95.75 92 PRO A N 1
ATOM 699 C CA . PRO A 1 92 ? 4.784 -1.050 19.703 1.00 95.75 92 PRO A CA 1
ATOM 700 C C . PRO A 1 92 ? 4.862 0.204 18.834 1.00 95.75 92 PRO A C 1
ATOM 702 O O . PRO A 1 92 ? 5.312 0.158 17.682 1.00 95.75 92 PRO A O 1
ATOM 705 N N . SER A 1 93 ? 4.452 1.341 19.395 1.00 93.81 93 SER A N 1
ATOM 706 C CA . SER A 1 93 ? 4.561 2.631 18.702 1.00 93.81 93 SER A CA 1
ATOM 707 C C . SER A 1 93 ? 6.026 3.067 18.603 1.00 93.81 93 SER A C 1
ATOM 709 O O . SER A 1 93 ? 6.868 2.666 19.405 1.00 93.81 93 SER A O 1
ATOM 711 N N . SER A 1 94 ? 6.341 3.935 17.639 1.00 93.56 94 SER A N 1
ATOM 712 C CA . SER A 1 94 ? 7.700 4.451 17.455 1.00 93.56 94 SER A CA 1
ATOM 713 C C . SER A 1 94 ? 7.736 5.970 17.356 1.00 93.56 94 SER A C 1
ATOM 715 O O . SER A 1 94 ? 6.944 6.584 16.635 1.00 93.56 94 SER A O 1
ATOM 717 N N . THR A 1 95 ? 8.704 6.586 18.039 1.00 92.00 95 THR A N 1
ATOM 718 C CA . THR A 1 95 ? 9.021 8.011 17.872 1.00 92.00 95 THR A CA 1
ATOM 719 C C . THR A 1 95 ? 9.674 8.316 16.526 1.00 92.00 95 THR A C 1
ATOM 721 O O . THR A 1 95 ? 9.628 9.470 16.118 1.00 92.00 95 THR A O 1
ATOM 724 N N . ALA A 1 96 ? 10.224 7.315 15.826 1.00 92.00 96 ALA A N 1
ATOM 725 C CA . ALA A 1 96 ? 10.924 7.475 14.546 1.00 92.00 96 ALA A CA 1
ATOM 726 C C . ALA A 1 96 ? 9.980 7.585 13.331 1.00 92.00 96 ALA A C 1
ATOM 728 O O . ALA A 1 96 ? 10.423 7.842 12.215 1.00 92.00 96 ALA A O 1
ATOM 729 N N . LEU A 1 97 ? 8.664 7.416 13.520 1.00 91.50 97 LEU A N 1
ATOM 730 C CA . LEU A 1 97 ? 7.682 7.518 12.434 1.00 91.50 97 LEU A CA 1
ATOM 731 C C . LEU A 1 97 ? 7.783 8.822 11.610 1.00 91.50 97 LEU A C 1
ATOM 733 O O . LEU A 1 97 ? 7.695 8.740 10.387 1.00 91.50 97 LEU A O 1
ATOM 737 N N . PRO A 1 98 ? 7.961 10.024 12.198 1.00 90.00 98 PRO A N 1
ATOM 738 C CA . PRO A 1 98 ? 8.108 11.250 11.411 1.00 90.00 98 PRO A CA 1
ATOM 739 C C . PRO A 1 98 ? 9.268 11.198 10.407 1.00 90.00 98 PRO A C 1
ATOM 741 O O . PRO A 1 98 ? 9.093 11.651 9.276 1.00 90.00 98 PRO A O 1
ATOM 744 N N . ASP A 1 99 ? 10.394 10.592 10.787 1.00 90.69 99 ASP A N 1
ATOM 745 C CA . ASP A 1 99 ? 11.604 10.508 9.959 1.00 90.69 99 ASP A CA 1
ATOM 746 C C . ASP A 1 99 ? 11.424 9.531 8.786 1.00 90.69 99 ASP A C 1
ATOM 748 O O . ASP A 1 99 ? 11.992 9.711 7.709 1.00 90.69 99 ASP A O 1
ATOM 752 N N . LEU A 1 100 ? 10.553 8.531 8.952 1.00 90.56 100 LEU A N 1
ATOM 753 C CA . LEU A 1 100 ? 10.244 7.530 7.930 1.00 90.56 100 LEU A CA 1
ATOM 754 C C . LEU A 1 100 ? 9.212 7.997 6.897 1.00 90.56 100 LEU A C 1
ATOM 756 O O . LEU A 1 100 ? 8.980 7.303 5.911 1.00 90.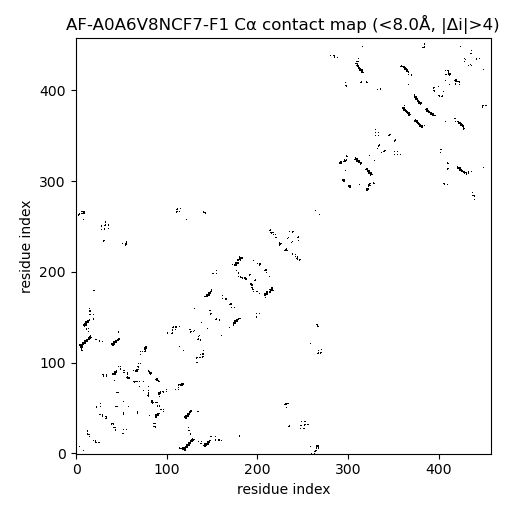56 100 LEU A O 1
ATOM 760 N N . LYS A 1 101 ? 8.596 9.177 7.045 1.00 88.06 101 LYS A N 1
ATOM 761 C CA . LYS A 1 101 ? 7.613 9.657 6.052 1.00 88.06 101 LYS A CA 1
ATOM 762 C C . LYS A 1 101 ? 8.214 9.770 4.647 1.00 88.06 101 LYS A C 1
ATOM 764 O O . LYS A 1 101 ? 7.531 9.473 3.671 1.00 88.06 101 LYS A O 1
ATOM 769 N N . GLY A 1 102 ? 9.486 10.168 4.545 1.00 86.75 102 GLY A N 1
ATOM 770 C CA . GLY A 1 102 ? 10.184 10.335 3.267 1.00 86.75 102 GLY A CA 1
ATOM 771 C C . GLY A 1 102 ? 10.500 9.025 2.537 1.00 86.75 102 GLY A C 1
ATOM 772 O O . GLY A 1 102 ? 10.679 9.046 1.320 1.00 86.75 102 GLY A O 1
ATOM 773 N N . SER A 1 103 ? 10.539 7.885 3.238 1.00 85.69 103 SER A N 1
ATOM 774 C CA . SER A 1 103 ? 10.788 6.580 2.609 1.00 85.69 103 SER A CA 1
ATOM 775 C C . SER A 1 103 ? 9.536 5.997 1.943 1.00 85.69 103 SER A C 1
ATOM 777 O O . SER A 1 103 ? 9.644 5.152 1.051 1.00 85.69 103 SER A O 1
ATOM 779 N N . LEU A 1 104 ? 8.343 6.481 2.306 1.00 89.50 104 LEU A N 1
ATOM 780 C CA . LEU A 1 104 ? 7.072 6.026 1.748 1.00 89.50 104 LEU A CA 1
ATOM 781 C C . LEU A 1 104 ? 6.835 6.616 0.349 1.00 89.50 104 LEU A C 1
ATOM 783 O O . LEU A 1 104 ? 6.161 7.632 0.175 1.00 89.50 104 LEU A O 1
ATOM 787 N N . LYS A 1 105 ? 7.362 5.939 -0.678 1.00 88.50 105 LYS A N 1
ATOM 788 C CA . LYS A 1 105 ? 7.201 6.293 -2.103 1.00 88.50 105 LYS A CA 1
ATOM 789 C C . LYS A 1 105 ? 5.798 5.953 -2.647 1.00 88.50 105 LYS A C 1
ATOM 791 O O . LYS A 1 105 ? 5.660 5.229 -3.629 1.00 88.50 105 LYS A O 1
ATOM 796 N N . GLY A 1 106 ? 4.746 6.463 -2.005 1.00 90.69 106 GLY A N 1
ATOM 797 C CA . GLY A 1 106 ? 3.342 6.281 -2.404 1.00 90.69 106 GLY A CA 1
ATOM 798 C C . GLY A 1 106 ? 2.472 5.558 -1.362 1.00 90.69 106 GLY A C 1
ATOM 799 O O . GLY A 1 106 ? 2.969 5.149 -0.314 1.00 90.69 106 GLY A O 1
ATOM 800 N N . PRO A 1 107 ? 1.157 5.408 -1.624 1.00 91.62 107 PRO A N 1
ATOM 801 C CA . PRO A 1 107 ? 0.188 4.875 -0.658 1.00 91.62 107 PRO A CA 1
ATOM 802 C C . PRO A 1 107 ? 0.136 3.337 -0.605 1.00 91.62 107 PRO A C 1
ATOM 804 O O . PRO A 1 107 ? -0.637 2.782 0.161 1.00 91.62 107 PRO A O 1
ATOM 807 N N . MET A 1 108 ? 0.900 2.637 -1.446 1.00 93.31 108 MET A N 1
ATOM 808 C CA . MET A 1 108 ? 0.837 1.173 -1.575 1.00 93.31 108 MET A CA 1
ATOM 809 C C . MET A 1 108 ? 1.850 0.445 -0.683 1.00 93.31 108 MET A C 1
ATOM 811 O O . MET A 1 108 ? 1.859 -0.783 -0.646 1.00 93.31 108 MET A O 1
ATOM 815 N N . VAL A 1 109 ? 2.726 1.178 0.012 1.00 95.12 109 VAL A N 1
ATOM 816 C CA . VAL A 1 109 ? 3.842 0.595 0.767 1.00 95.12 109 VAL A CA 1
ATOM 817 C C . VAL A 1 109 ? 3.320 -0.305 1.880 1.00 95.12 109 VAL A C 1
ATOM 819 O O . VAL A 1 109 ? 3.714 -1.463 1.943 1.00 95.12 109 VAL A O 1
ATOM 822 N N . LEU A 1 110 ? 2.372 0.166 2.696 1.00 96.69 110 LEU A N 1
ATOM 823 C CA . LEU A 1 110 ? 1.809 -0.667 3.761 1.00 96.69 110 LEU A CA 1
ATOM 824 C C . LEU A 1 110 ? 1.079 -1.896 3.206 1.00 96.69 110 LEU A C 1
ATOM 826 O O . LEU A 1 110 ? 1.225 -2.974 3.765 1.00 96.69 110 LEU A O 1
ATOM 830 N N . ALA A 1 111 ? 0.341 -1.775 2.099 1.00 95.69 111 ALA A N 1
ATOM 831 C CA . ALA A 1 111 ? -0.324 -2.927 1.483 1.00 95.69 111 ALA A CA 1
ATOM 832 C C . ALA A 1 111 ? 0.687 -4.011 1.062 1.00 95.69 111 ALA A C 1
ATOM 834 O O . ALA A 1 111 ? 0.467 -5.190 1.336 1.00 95.69 111 ALA A O 1
ATOM 835 N N . ARG A 1 112 ? 1.832 -3.605 0.494 1.00 94.94 112 ARG A N 1
ATOM 836 C CA . ARG A 1 112 ? 2.947 -4.506 0.157 1.00 94.94 112 ARG A CA 1
ATOM 837 C C . ARG A 1 112 ? 3.562 -5.167 1.390 1.00 94.94 112 ARG A C 1
ATOM 839 O O . ARG A 1 112 ? 3.859 -6.358 1.361 1.00 94.94 112 ARG A O 1
ATOM 846 N N . LEU A 1 113 ? 3.754 -4.401 2.461 1.00 96.25 113 LEU A N 1
ATOM 847 C CA . LEU A 1 113 ? 4.290 -4.918 3.720 1.00 96.25 113 LEU A CA 1
ATOM 848 C C . LEU A 1 113 ? 3.328 -5.926 4.354 1.00 96.25 113 LEU A C 1
ATOM 850 O O . LEU A 1 113 ? 3.753 -6.987 4.796 1.00 96.25 113 LEU A O 1
ATOM 854 N N . LEU A 1 114 ? 2.024 -5.634 4.349 1.00 97.00 114 LEU A N 1
ATOM 855 C CA . LEU A 1 114 ? 1.005 -6.512 4.922 1.00 97.00 114 LEU A CA 1
ATOM 856 C C . LEU A 1 114 ? 0.796 -7.793 4.114 1.00 97.00 114 LEU A C 1
ATOM 858 O O . LEU A 1 114 ? 0.575 -8.834 4.731 1.00 97.00 114 LEU A O 1
ATOM 862 N N . ALA A 1 115 ? 0.940 -7.745 2.786 1.00 94.81 115 ALA A N 1
ATOM 863 C CA . ALA A 1 115 ? 0.965 -8.933 1.929 1.00 94.81 115 ALA A CA 1
ATOM 864 C C . ALA A 1 115 ? 2.061 -9.937 2.341 1.00 94.81 115 ALA A C 1
ATOM 866 O O . ALA A 1 115 ? 1.835 -11.139 2.290 1.00 94.81 115 ALA A O 1
ATOM 867 N N . ASN A 1 116 ? 3.203 -9.451 2.842 1.00 92.69 116 ASN A N 1
ATOM 868 C CA . ASN A 1 116 ? 4.333 -10.276 3.291 1.00 92.69 116 ASN A CA 1
ATOM 869 C C . ASN A 1 116 ? 4.458 -10.376 4.823 1.00 92.69 116 ASN A C 1
ATOM 871 O O . ASN A 1 116 ? 5.456 -10.871 5.344 1.00 92.69 116 ASN A O 1
ATOM 875 N N . SER A 1 117 ? 3.471 -9.879 5.571 1.00 94.69 117 SER A N 1
ATOM 876 C CA . SER A 1 117 ? 3.608 -9.707 7.022 1.00 94.69 117 SER A CA 1
ATOM 877 C C . SER A 1 117 ? 3.384 -10.978 7.833 1.00 94.69 117 SER A C 1
ATOM 879 O O . SER A 1 117 ? 3.786 -11.013 8.992 1.00 94.69 117 SER A O 1
ATOM 881 N N . ASN A 1 118 ? 2.710 -11.986 7.268 1.00 95.44 118 ASN A N 1
ATOM 882 C CA . ASN A 1 118 ? 2.244 -13.180 7.981 1.00 95.44 118 ASN A CA 1
ATOM 883 C C . ASN A 1 118 ? 1.415 -12.870 9.246 1.00 95.44 118 ASN A C 1
ATOM 885 O O . ASN A 1 118 ? 1.342 -13.695 10.157 1.00 95.44 118 ASN A O 1
ATOM 889 N N . ILE A 1 119 ? 0.789 -11.689 9.331 1.00 96.25 119 ILE A N 1
ATOM 890 C CA . ILE A 1 119 ? -0.101 -11.343 10.445 1.00 96.25 119 ILE A CA 1
ATOM 891 C C . ILE A 1 119 ? -1.441 -12.077 10.247 1.00 96.25 119 ILE A C 1
ATOM 893 O O . ILE A 1 119 ? -2.103 -11.865 9.230 1.00 96.25 119 ILE A O 1
ATOM 897 N N . PRO A 1 120 ? -1.886 -12.913 11.202 1.00 95.81 120 PRO A N 1
ATOM 898 C CA . PRO A 1 120 ? -3.171 -13.597 11.112 1.00 95.81 120 PRO A CA 1
ATOM 899 C C . PRO A 1 120 ? -4.339 -12.725 11.595 1.00 95.81 120 PRO A C 1
ATOM 901 O O . PRO A 1 120 ? -4.178 -11.855 12.453 1.00 95.81 120 PRO A O 1
ATOM 904 N N . GLY A 1 121 ? -5.550 -13.071 11.153 1.00 96.81 121 GLY A N 1
ATOM 905 C CA . GLY A 1 121 ? -6.793 -12.575 11.752 1.00 96.81 121 GLY A CA 1
ATOM 906 C C . GLY A 1 121 ? -7.074 -11.102 11.452 1.00 96.81 121 GLY A C 1
ATOM 907 O O . GLY A 1 121 ? -6.954 -10.675 10.305 1.00 96.81 121 GLY A O 1
ATOM 908 N N . ILE A 1 122 ? -7.502 -10.341 12.462 1.00 98.56 122 ILE A N 1
ATOM 909 C CA . ILE A 1 122 ? -7.841 -8.918 12.307 1.00 98.56 122 ILE A CA 1
ATOM 910 C C . ILE A 1 122 ? -6.661 -8.047 12.736 1.00 98.56 122 ILE A C 1
ATOM 912 O O . ILE A 1 122 ? -6.136 -8.197 13.841 1.00 98.56 122 ILE A O 1
ATOM 916 N N . LEU A 1 123 ? -6.303 -7.081 11.891 1.00 98.69 123 LEU A N 1
ATOM 917 C CA . LEU A 1 123 ? -5.332 -6.034 12.184 1.00 98.69 123 LEU A CA 1
ATOM 918 C C . LEU A 1 123 ? -6.019 -4.671 12.211 1.00 98.69 123 LEU A C 1
ATOM 920 O O . LEU A 1 123 ? -6.568 -4.224 11.205 1.00 98.69 123 LEU A O 1
ATOM 924 N N . ILE A 1 124 ? -5.962 -3.992 13.352 1.00 98.75 124 ILE A N 1
ATOM 925 C CA . ILE A 1 124 ? -6.486 -2.639 13.515 1.00 98.75 124 ILE A CA 1
ATOM 926 C C . ILE A 1 124 ? -5.354 -1.621 13.368 1.00 98.75 124 ILE A C 1
ATOM 928 O O . ILE A 1 124 ? -4.311 -1.736 14.012 1.00 98.75 124 ILE A O 1
ATOM 932 N N . VAL A 1 125 ? -5.583 -0.599 12.546 1.00 98.44 125 VAL A N 1
ATOM 933 C CA . VAL A 1 125 ? -4.648 0.508 12.319 1.00 98.44 125 VAL A CA 1
ATOM 934 C C . VAL A 1 125 ? -5.279 1.809 12.806 1.00 98.44 125 VAL A C 1
ATOM 936 O O . VAL A 1 125 ? -6.264 2.283 12.238 1.00 98.44 125 VAL A O 1
ATOM 939 N N . ASP A 1 126 ? -4.713 2.391 13.862 1.00 97.56 126 ASP A N 1
ATOM 940 C CA . ASP A 1 126 ? -5.078 3.722 14.359 1.00 97.56 126 ASP A CA 1
ATOM 941 C C . ASP A 1 126 ? -4.235 4.801 13.660 1.00 97.56 126 ASP A C 1
ATOM 943 O O . ASP A 1 126 ? -3.017 4.656 13.519 1.00 97.56 126 ASP A O 1
ATOM 947 N N . THR A 1 127 ? -4.862 5.887 13.200 1.00 95.62 127 THR A N 1
ATOM 948 C CA . THR A 1 127 ? -4.165 6.949 12.453 1.00 95.62 127 THR A CA 1
ATOM 949 C C . THR A 1 127 ? -4.147 8.283 13.193 1.00 95.62 127 THR A C 1
ATOM 951 O O . THR A 1 127 ? -5.015 8.597 14.012 1.00 95.62 127 THR A O 1
ATOM 954 N N . ARG A 1 128 ? -3.193 9.139 12.812 1.00 92.50 128 ARG A N 1
ATOM 955 C CA . ARG A 1 128 ? -3.151 10.551 13.215 1.00 92.50 128 ARG A CA 1
ATOM 956 C C . ARG A 1 128 ? -4.336 11.350 12.649 1.00 92.50 128 ARG A C 1
ATOM 958 O O . ARG A 1 128 ? -5.019 10.887 11.732 1.00 92.50 128 ARG A O 1
ATOM 965 N N . PRO A 1 129 ? -4.635 12.542 13.209 1.00 91.38 129 PRO A N 1
ATOM 966 C CA . PRO A 1 129 ? -5.644 13.467 12.686 1.00 91.38 129 PRO A CA 1
ATOM 967 C C . PRO A 1 129 ? -5.169 14.265 11.453 1.00 91.38 129 PRO A C 1
ATOM 969 O O . PRO A 1 129 ? -5.456 15.453 11.352 1.00 91.38 129 PRO A O 1
ATOM 972 N N . ASP A 1 130 ? -4.446 13.640 10.529 1.00 90.38 130 ASP A N 1
ATOM 973 C CA . ASP A 1 130 ? -3.986 14.226 9.268 1.00 90.38 130 ASP A CA 1
ATOM 974 C C . ASP A 1 130 ? -4.120 13.210 8.118 1.00 90.38 130 ASP A C 1
ATOM 976 O O . ASP A 1 130 ? -4.135 11.998 8.333 1.00 90.38 130 ASP A O 1
ATOM 980 N N . LEU A 1 131 ? -4.254 13.697 6.880 1.00 91.56 131 LEU A N 1
ATOM 981 C CA . LEU A 1 131 ? -4.340 12.862 5.670 1.00 91.56 131 LEU A CA 1
ATOM 982 C C . LEU A 1 131 ? -2.978 12.757 4.965 1.00 91.56 131 LEU A C 1
ATOM 984 O O . LEU A 1 131 ? -2.855 12.912 3.745 1.00 91.56 131 LEU A O 1
ATOM 988 N N . ASP A 1 132 ? -1.930 12.548 5.757 1.00 93.12 132 ASP A N 1
ATOM 989 C CA . ASP A 1 132 ? -0.561 12.445 5.267 1.00 93.12 132 ASP A CA 1
ATOM 990 C C . ASP A 1 132 ? -0.290 11.104 4.555 1.00 93.12 132 ASP A C 1
ATOM 992 O O . ASP A 1 132 ? -1.182 10.274 4.361 1.00 93.12 132 ASP A O 1
ATOM 996 N N . ILE A 1 133 ? 0.959 10.877 4.142 1.00 94.19 133 ILE A N 1
ATOM 997 C CA . ILE A 1 133 ? 1.338 9.649 3.438 1.00 94.19 133 ILE A CA 1
ATOM 998 C C . ILE A 1 133 ? 1.139 8.376 4.283 1.00 94.19 133 ILE A C 1
ATOM 1000 O O . ILE A 1 133 ? 0.838 7.326 3.715 1.00 94.19 133 ILE A O 1
ATOM 1004 N N . MET A 1 134 ? 1.247 8.441 5.615 1.00 94.25 134 MET A N 1
ATOM 1005 C CA . MET A 1 134 ? 1.023 7.289 6.499 1.00 94.25 134 MET A CA 1
ATOM 1006 C C . MET A 1 134 ? -0.463 6.960 6.593 1.00 94.25 134 MET A C 1
ATOM 1008 O O . MET A 1 134 ? -0.851 5.807 6.397 1.00 94.25 134 MET A O 1
ATOM 1012 N N . THR A 1 135 ? -1.308 7.973 6.798 1.00 94.94 135 THR A N 1
ATOM 1013 C CA . THR A 1 135 ? -2.764 7.794 6.786 1.00 94.94 135 THR A CA 1
ATOM 1014 C C . THR A 1 135 ? -3.241 7.294 5.422 1.00 94.94 135 THR A C 1
ATOM 1016 O O . THR A 1 135 ? -4.053 6.373 5.357 1.00 94.94 135 THR A O 1
ATOM 1019 N N . GLN A 1 136 ? -2.692 7.812 4.318 1.00 95.44 136 GLN A N 1
ATOM 1020 C CA . GLN A 1 136 ? -2.993 7.306 2.973 1.00 95.44 136 GLN A CA 1
ATOM 1021 C C . GLN A 1 136 ? -2.603 5.831 2.802 1.00 95.44 136 GLN A C 1
ATOM 1023 O O . GLN A 1 136 ? -3.359 5.081 2.189 1.00 95.44 136 GLN A O 1
ATOM 1028 N N . ASN A 1 137 ? -1.462 5.406 3.355 1.00 96.38 137 ASN A N 1
ATOM 1029 C CA . ASN A 1 137 ? -1.043 4.002 3.347 1.00 96.38 137 ASN A CA 1
ATOM 1030 C C . ASN A 1 137 ? -1.990 3.106 4.161 1.00 96.38 137 ASN A C 1
ATOM 1032 O O . ASN A 1 137 ? -2.369 2.038 3.683 1.00 96.38 137 ASN A O 1
ATOM 1036 N N . ALA A 1 138 ? -2.418 3.547 5.350 1.00 97.19 138 ALA A N 1
ATOM 1037 C CA . ALA A 1 138 ? -3.412 2.835 6.160 1.00 97.19 138 ALA A CA 1
ATOM 1038 C C . ALA A 1 138 ? -4.733 2.653 5.398 1.00 97.19 138 ALA A C 1
ATOM 1040 O O . ALA A 1 138 ? -5.218 1.536 5.233 1.00 97.19 138 ALA A O 1
ATOM 1041 N N . LEU A 1 139 ? -5.265 3.747 4.847 1.00 96.69 139 LEU A N 1
ATOM 1042 C CA . LEU A 1 139 ? -6.503 3.750 4.069 1.00 96.69 139 LEU A CA 1
ATOM 1043 C C . LEU A 1 139 ? -6.424 2.855 2.825 1.00 96.69 139 LEU A C 1
ATOM 1045 O O . LEU A 1 139 ? -7.381 2.150 2.515 1.00 96.69 139 LEU A O 1
ATOM 1049 N N . TYR A 1 140 ? -5.292 2.867 2.118 1.00 95.81 140 TYR A N 1
ATOM 1050 C CA . TYR A 1 140 ? -5.092 2.041 0.928 1.00 95.81 140 TYR A CA 1
ATOM 1051 C C . TYR A 1 140 ? -4.946 0.551 1.258 1.00 95.81 140 TYR A C 1
ATOM 1053 O O . TYR A 1 140 ? -5.263 -0.280 0.413 1.00 95.81 140 TYR A O 1
ATOM 1061 N N . ALA A 1 141 ? -4.471 0.192 2.451 1.00 96.50 141 ALA A N 1
ATOM 1062 C CA . ALA A 1 141 ? -4.334 -1.199 2.877 1.00 96.50 141 ALA A CA 1
ATOM 1063 C C . ALA A 1 141 ? -5.618 -1.780 3.503 1.00 96.50 141 ALA A C 1
ATOM 1065 O O . ALA A 1 141 ? -5.706 -2.990 3.687 1.00 96.50 141 ALA A O 1
ATOM 1066 N N . ALA A 1 142 ? -6.606 -0.938 3.818 1.00 97.75 142 ALA A N 1
ATOM 1067 C CA . ALA A 1 142 ? -7.787 -1.315 4.587 1.00 97.75 142 ALA A CA 1
ATOM 1068 C C . ALA A 1 142 ? -8.827 -2.130 3.797 1.00 97.75 142 ALA A C 1
ATOM 1070 O O . ALA A 1 142 ? -9.262 -1.729 2.713 1.00 97.75 142 ALA A O 1
ATOM 1071 N N . ASP A 1 143 ? -9.308 -3.214 4.405 1.00 97.56 143 ASP A N 1
ATOM 1072 C CA . ASP A 1 143 ? -10.548 -3.900 4.025 1.00 97.56 143 ASP A CA 1
ATOM 1073 C C . ASP A 1 143 ? -11.776 -3.091 4.455 1.00 97.56 143 ASP A C 1
ATOM 1075 O O . ASP A 1 143 ? -12.742 -2.927 3.706 1.00 97.56 143 ASP A O 1
ATOM 1079 N N . ARG A 1 144 ? -11.705 -2.523 5.664 1.00 97.62 144 ARG A N 1
ATOM 1080 C CA . ARG A 1 144 ? -12.747 -1.690 6.267 1.00 97.62 144 ARG A CA 1
ATOM 1081 C C . ARG A 1 144 ? -12.128 -0.437 6.873 1.00 97.62 144 ARG A C 1
ATOM 1083 O O . ARG A 1 144 ? -11.123 -0.503 7.574 1.00 97.62 144 ARG A O 1
ATOM 1090 N N . VAL A 1 145 ? -12.755 0.714 6.646 1.00 98.25 145 VAL A N 1
ATOM 1091 C CA . VAL A 1 145 ? -12.377 1.977 7.285 1.00 98.25 145 VAL A CA 1
ATOM 1092 C C . VAL A 1 145 ? -13.535 2.487 8.128 1.00 98.25 145 VAL A C 1
ATOM 1094 O O . VAL A 1 145 ? -14.603 2.806 7.600 1.00 98.25 145 VAL A O 1
ATOM 1097 N N . PHE A 1 146 ? -13.307 2.620 9.430 1.00 98.38 146 PHE A N 1
ATOM 1098 C CA . PHE A 1 146 ? -14.214 3.329 10.322 1.00 98.38 146 PHE A CA 1
ATOM 1099 C C . PHE A 1 146 ? -13.794 4.789 10.432 1.00 98.38 146 PHE A C 1
ATOM 1101 O O . PHE A 1 146 ? -12.685 5.109 10.865 1.00 98.38 146 PHE A O 1
ATOM 1108 N N . VAL A 1 147 ? -14.707 5.679 10.050 1.00 97.81 147 VAL A N 1
ATOM 1109 C CA . VAL A 1 147 ? -14.498 7.125 10.072 1.00 97.81 147 VAL A CA 1
ATOM 1110 C C . VAL A 1 147 ? -15.339 7.733 11.195 1.00 97.81 147 VAL A C 1
ATOM 1112 O O . VAL A 1 147 ? -16.521 8.027 10.991 1.00 97.81 147 VAL A O 1
ATOM 1115 N N . PRO A 1 148 ? -14.778 7.897 12.407 1.00 97.56 148 PRO A N 1
ATOM 1116 C CA . PRO A 1 148 ? -15.510 8.490 13.512 1.00 97.56 148 PRO A CA 1
ATOM 1117 C C . PRO A 1 148 ? -15.845 9.957 13.229 1.00 97.56 148 PRO A C 1
ATOM 1119 O O . PRO A 1 148 ? -14.974 10.763 12.877 1.00 97.56 148 PRO A O 1
ATOM 1122 N N . ILE A 1 149 ? -17.113 10.299 13.439 1.00 96.62 149 ILE A N 1
ATOM 1123 C CA . ILE A 1 149 ? -17.664 11.649 13.309 1.00 96.62 149 ILE A CA 1
ATOM 1124 C C . ILE A 1 149 ? -18.392 12.020 14.600 1.00 96.62 149 ILE A C 1
ATOM 1126 O O . ILE A 1 149 ? -19.137 11.216 15.146 1.00 96.62 149 ILE A O 1
ATOM 1130 N N . LYS A 1 150 ? -18.190 13.237 15.103 1.00 94.50 150 LYS A N 1
ATOM 1131 C CA . LYS A 1 150 ? -18.861 13.726 16.321 1.00 94.50 150 LYS A CA 1
ATOM 1132 C C . LYS A 1 150 ? -19.771 14.922 16.071 1.00 94.50 150 LYS A C 1
ATOM 1134 O O . LYS A 1 150 ? -20.754 15.108 16.768 1.00 94.50 150 LYS A O 1
ATOM 1139 N N . ASP A 1 151 ? -19.444 15.755 15.094 1.00 93.69 151 ASP A N 1
ATOM 1140 C CA . ASP A 1 151 ? -20.099 17.032 14.816 1.00 93.69 151 ASP A CA 1
ATOM 1141 C C . ASP A 1 151 ? -20.087 17.336 13.309 1.00 93.69 151 ASP A C 1
ATOM 1143 O O . ASP A 1 151 ? -19.475 16.615 12.514 1.00 93.69 151 ASP A O 1
ATOM 1147 N N . MET A 1 152 ? -20.759 18.416 12.905 1.00 93.06 152 MET A N 1
ATOM 1148 C CA . MET A 1 152 ? -20.810 18.828 11.499 1.00 93.06 152 MET A CA 1
ATOM 1149 C C . MET A 1 152 ? -19.423 19.141 10.926 1.00 93.06 152 MET A C 1
ATOM 1151 O O . MET A 1 152 ? -19.158 18.804 9.780 1.00 93.06 152 MET A O 1
ATOM 1155 N N . ALA A 1 153 ? -18.497 19.674 11.730 1.00 93.12 153 ALA A N 1
ATOM 1156 C CA . ALA A 1 153 ? -17.130 19.921 11.275 1.00 93.12 153 ALA A CA 1
ATOM 1157 C C . ALA A 1 153 ? -16.396 18.612 10.927 1.00 93.12 153 ALA A C 1
ATOM 1159 O O . ALA A 1 153 ? -15.722 18.522 9.906 1.00 93.12 153 ALA A O 1
ATOM 1160 N N . SER A 1 154 ? -16.550 17.560 11.736 1.00 94.31 154 SER A N 1
ATOM 1161 C CA . SER A 1 154 ? -16.003 16.234 11.420 1.00 94.31 154 SER A CA 1
ATOM 1162 C C . SER A 1 154 ? -16.687 15.578 10.210 1.00 94.31 154 SER A C 1
ATOM 1164 O O . SER A 1 154 ? -16.028 14.858 9.464 1.00 94.31 154 SER A O 1
ATOM 1166 N N . MET A 1 155 ? -17.975 15.864 9.987 1.00 94.12 155 MET A N 1
ATOM 1167 C CA . MET A 1 155 ? -18.734 15.433 8.806 1.00 94.12 155 MET A CA 1
ATOM 1168 C C . MET A 1 155 ? -18.290 16.160 7.527 1.00 94.12 155 MET A C 1
ATOM 1170 O O . MET A 1 155 ? -18.327 15.590 6.439 1.00 94.12 155 MET A O 1
ATOM 1174 N N . ASP A 1 156 ? -17.879 17.421 7.626 1.00 93.19 156 ASP A N 1
ATOM 1175 C CA . ASP A 1 156 ? -17.325 18.163 6.494 1.00 93.19 156 ASP A CA 1
ATOM 1176 C C . ASP A 1 156 ? -15.905 17.691 6.176 1.00 93.19 156 ASP A C 1
ATOM 1178 O O . ASP A 1 156 ? -15.601 17.413 5.017 1.00 93.19 156 ASP A O 1
ATOM 1182 N N . ASN A 1 157 ? -15.072 17.483 7.201 1.00 91.12 157 ASN A N 1
ATOM 1183 C CA . ASN A 1 157 ? -13.705 16.990 7.027 1.00 91.12 157 ASN A CA 1
ATOM 1184 C C . ASN A 1 157 ? -13.648 15.585 6.415 1.00 91.12 157 ASN A C 1
ATOM 1186 O O . ASN A 1 157 ? -12.737 15.306 5.642 1.00 91.12 157 ASN A O 1
ATOM 1190 N N . CYS A 1 158 ? -14.599 14.691 6.720 1.00 92.50 158 CYS A N 1
ATOM 1191 C CA . CYS A 1 158 ? -14.541 13.324 6.193 1.00 92.50 158 CYS A CA 1
ATOM 1192 C C . CYS A 1 158 ? -14.609 13.268 4.658 1.00 92.50 158 CYS A C 1
ATOM 1194 O O . CYS A 1 158 ? -14.111 12.307 4.076 1.00 92.50 158 CYS A O 1
ATOM 1196 N N . ARG A 1 159 ? -15.138 14.310 3.996 1.00 91.94 159 ARG A N 1
ATOM 1197 C CA . ARG A 1 159 ? -15.173 14.438 2.530 1.00 91.94 159 ARG A CA 1
ATOM 1198 C C . ARG A 1 159 ? -13.804 14.218 1.885 1.00 91.94 159 ARG A C 1
ATOM 1200 O O . ARG A 1 159 ? -13.733 13.575 0.845 1.00 91.94 159 ARG A O 1
ATOM 1207 N N . ASN A 1 160 ? -12.734 14.697 2.507 1.00 93.50 160 ASN A N 1
ATOM 1208 C CA . ASN A 1 160 ? -11.370 14.567 1.997 1.00 93.50 160 ASN A CA 1
ATOM 1209 C C . ASN A 1 160 ? -10.926 13.093 1.885 1.00 93.50 160 ASN A C 1
ATOM 1211 O O . ASN A 1 160 ? -10.294 12.715 0.898 1.00 93.50 160 ASN A O 1
ATOM 1215 N N . ILE A 1 161 ? -11.327 12.237 2.836 1.00 95.00 161 ILE A N 1
ATOM 1216 C CA . ILE A 1 161 ? -11.097 10.783 2.771 1.00 95.00 161 ILE A CA 1
ATOM 1217 C C . ILE A 1 161 ? -11.859 10.174 1.586 1.00 95.00 161 ILE A C 1
ATOM 1219 O O . ILE A 1 161 ? -11.289 9.388 0.833 1.00 95.00 161 ILE A O 1
ATOM 1223 N N . PHE A 1 162 ? -13.124 10.551 1.372 1.00 93.62 162 PHE A N 1
ATOM 1224 C CA . PHE A 1 162 ? -13.903 10.055 0.228 1.00 93.62 162 PHE A CA 1
ATOM 1225 C C . PHE A 1 162 ? -13.320 10.521 -1.115 1.00 93.62 162 PHE A C 1
ATOM 1227 O O . PHE A 1 162 ? -13.174 9.711 -2.028 1.00 93.62 162 PHE A O 1
ATOM 1234 N N . GLU A 1 163 ? -12.913 11.787 -1.229 1.00 92.62 163 GLU A N 1
ATOM 1235 C CA . GLU A 1 163 ? -12.266 12.311 -2.440 1.00 92.62 163 GLU A CA 1
ATOM 1236 C C . GLU A 1 163 ? -10.922 11.631 -2.724 1.00 92.62 163 GLU A C 1
ATOM 1238 O O . GLU A 1 163 ? -10.561 11.423 -3.884 1.00 92.62 163 GLU A O 1
ATOM 1243 N N . LEU A 1 164 ? -10.165 11.275 -1.682 1.00 92.62 164 LEU A N 1
ATOM 1244 C CA . LEU A 1 164 ? -8.950 10.481 -1.834 1.00 92.62 164 LEU A CA 1
ATOM 1245 C C . LEU A 1 164 ? -9.271 9.105 -2.425 1.00 92.62 164 LEU A C 1
ATOM 1247 O O . LEU A 1 164 ? -8.551 8.657 -3.317 1.00 92.62 164 LEU A O 1
ATOM 1251 N N . PHE A 1 165 ? -10.336 8.451 -1.958 1.00 93.50 165 PHE A N 1
ATOM 1252 C CA . PHE A 1 165 ? -10.767 7.164 -2.502 1.00 93.50 165 PHE A CA 1
ATOM 1253 C C . PHE A 1 165 ? -11.106 7.280 -3.989 1.00 93.50 165 PHE A C 1
ATOM 1255 O O . PHE A 1 165 ? -10.593 6.492 -4.782 1.00 93.50 165 PHE A O 1
ATOM 1262 N N . ASP A 1 166 ? -11.845 8.316 -4.387 1.00 91.06 166 ASP A N 1
ATOM 1263 C CA . ASP A 1 166 ? -12.179 8.554 -5.797 1.00 91.06 166 ASP A CA 1
ATOM 1264 C C . ASP A 1 166 ? -10.937 8.776 -6.656 1.00 91.06 166 ASP A C 1
ATOM 1266 O O . ASP A 1 166 ? -10.751 8.119 -7.680 1.00 91.06 166 ASP A O 1
ATOM 1270 N N . LYS A 1 167 ? -10.043 9.671 -6.214 1.00 90.50 167 LYS A N 1
ATOM 1271 C CA . LYS A 1 167 ? -8.801 10.005 -6.931 1.00 90.50 167 LYS A CA 1
ATOM 1272 C C . LYS A 1 167 ? -7.890 8.793 -7.117 1.00 90.50 167 LYS A C 1
ATOM 1274 O O . LYS A 1 167 ? -7.075 8.779 -8.035 1.00 90.50 167 LYS A O 1
ATOM 1279 N N . ARG A 1 168 ? -7.989 7.803 -6.228 1.00 86.69 168 ARG A N 1
ATOM 1280 C CA . ARG A 1 168 ? -7.166 6.588 -6.231 1.00 86.69 168 ARG A CA 1
ATOM 1281 C C . ARG A 1 168 ? -7.896 5.369 -6.806 1.00 86.69 168 ARG A C 1
ATOM 1283 O O . ARG A 1 168 ? -7.296 4.299 -6.834 1.00 86.69 168 ARG A O 1
ATOM 1290 N N . GLY A 1 169 ? -9.150 5.511 -7.246 1.00 87.00 169 GLY A N 1
ATOM 1291 C CA . GLY A 1 169 ? -9.960 4.400 -7.758 1.00 87.00 169 GLY A CA 1
ATOM 1292 C C . GLY A 1 169 ? -10.285 3.336 -6.703 1.00 87.00 169 GLY A C 1
ATOM 1293 O O . GLY A 1 169 ? -10.398 2.159 -7.031 1.00 87.00 169 GLY A O 1
ATOM 1294 N N . LEU A 1 170 ? -10.377 3.726 -5.430 1.00 88.88 170 LEU A N 1
ATOM 1295 C CA . LEU A 1 170 ? -10.698 2.835 -4.318 1.00 88.88 170 LEU A CA 1
ATOM 1296 C C . LEU A 1 170 ? -12.212 2.697 -4.141 1.00 88.88 170 LEU A C 1
ATOM 1298 O O . LEU A 1 170 ? -12.949 3.677 -4.239 1.00 88.88 170 LEU A O 1
ATOM 1302 N N . ASP A 1 171 ? -12.678 1.490 -3.810 1.00 88.94 171 ASP A N 1
ATOM 1303 C CA . ASP A 1 171 ? -14.099 1.257 -3.543 1.00 88.94 171 ASP A CA 1
ATOM 1304 C C . ASP A 1 171 ? -14.533 1.946 -2.240 1.00 88.94 171 ASP A C 1
ATOM 1306 O O . ASP A 1 171 ? -14.047 1.632 -1.152 1.00 88.94 171 ASP A O 1
ATOM 1310 N N . ARG A 1 172 ? -15.501 2.864 -2.342 1.00 91.88 172 ARG A N 1
ATOM 1311 C CA . ARG A 1 172 ? -16.095 3.563 -1.195 1.00 91.88 172 ARG A CA 1
ATOM 1312 C C . ARG A 1 172 ? -16.848 2.630 -0.245 1.00 91.88 172 ARG A C 1
ATOM 1314 O O . ARG A 1 172 ? -17.114 3.033 0.885 1.00 91.88 172 ARG A O 1
ATOM 1321 N N . LYS A 1 173 ? -17.209 1.407 -0.656 1.00 90.81 173 LYS A N 1
ATOM 1322 C CA . LYS A 1 173 ? -17.940 0.449 0.200 1.00 90.81 173 LYS A CA 1
ATOM 1323 C C . LYS A 1 173 ? -17.181 0.059 1.467 1.00 90.81 173 LYS A C 1
ATOM 1325 O O . LYS A 1 173 ? -17.828 -0.333 2.447 1.00 90.81 173 LYS A O 1
ATOM 1330 N N . SER A 1 174 ? -15.851 0.173 1.461 1.00 93.44 174 SER A N 1
ATOM 1331 C CA . SER A 1 174 ? -15.027 -0.060 2.648 1.00 93.44 174 SER A CA 1
ATOM 1332 C C . SER A 1 174 ? -15.137 1.078 3.666 1.00 93.44 174 SER A C 1
ATOM 1334 O O . SER A 1 174 ? -14.970 0.822 4.855 1.00 93.44 174 SER A O 1
ATOM 1336 N N . LEU A 1 175 ? -15.502 2.299 3.263 1.00 96.56 175 LEU A N 1
ATOM 1337 C CA . LEU A 1 175 ? -15.696 3.427 4.176 1.00 96.56 175 LEU A CA 1
ATOM 1338 C C . LEU A 1 175 ? -17.029 3.300 4.923 1.00 96.56 175 LEU A C 1
ATOM 1340 O O . LEU A 1 175 ? -18.071 2.996 4.340 1.00 96.56 175 LEU A O 1
ATOM 1344 N N . SER A 1 176 ? -17.021 3.545 6.230 1.00 96.50 176 SER A N 1
ATOM 1345 C CA . SER A 1 176 ? -18.234 3.662 7.042 1.00 96.50 176 SER A CA 1
ATOM 1346 C C . SER A 1 176 ? -18.058 4.727 8.113 1.00 96.50 176 SER A C 1
ATOM 1348 O O . SER A 1 176 ? -17.138 4.664 8.928 1.00 96.50 176 SER A O 1
ATOM 1350 N N . LEU A 1 177 ? -18.953 5.714 8.113 1.00 97.69 177 LEU A N 1
ATOM 1351 C CA . LEU A 1 177 ? -19.004 6.718 9.165 1.00 97.69 177 LEU A CA 1
ATOM 1352 C C . LEU A 1 177 ? -19.552 6.095 10.449 1.00 97.69 177 LEU A C 1
ATOM 1354 O O . LEU A 1 177 ? -20.553 5.376 10.411 1.00 97.69 177 LEU A O 1
ATOM 1358 N N . VAL A 1 178 ? -18.921 6.411 11.577 1.00 97.88 178 VAL A N 1
ATOM 1359 C CA . VAL A 1 178 ? -19.356 5.973 12.908 1.00 97.88 178 VAL A CA 1
ATOM 1360 C C . VAL A 1 178 ? -19.659 7.214 13.745 1.00 97.88 178 VAL A C 1
ATOM 1362 O O . VAL A 1 178 ? -18.729 7.949 14.088 1.00 97.88 178 VAL A O 1
ATOM 1365 N N . PRO A 1 179 ? -20.932 7.505 14.064 1.00 97.62 179 PRO A N 1
ATOM 1366 C CA . PRO A 1 179 ? -21.255 8.591 14.978 1.00 97.62 179 PRO A CA 1
ATOM 1367 C C . PRO A 1 179 ? -20.688 8.287 16.367 1.00 97.62 179 PRO A C 1
ATOM 1369 O O . PRO A 1 179 ? -21.025 7.277 16.975 1.00 97.62 179 PRO A O 1
ATOM 1372 N N . CYS A 1 180 ? -19.813 9.151 16.865 1.00 97.44 180 CYS A N 1
ATOM 1373 C CA . CYS A 1 180 ? -19.071 8.980 18.107 1.00 97.44 180 CYS A CA 1
ATOM 1374 C C . CYS A 1 180 ? -19.226 10.203 19.007 1.00 97.44 180 CYS A C 1
ATOM 1376 O O . CYS A 1 180 ? -19.398 11.324 18.531 1.00 97.44 180 CYS A O 1
ATOM 1378 N N . LEU A 1 181 ? -19.094 9.990 20.319 1.00 96.19 181 LEU A N 1
ATOM 1379 C CA . LEU A 1 181 ? -19.234 11.030 21.341 1.00 96.19 181 LEU A CA 1
ATOM 1380 C C . LEU A 1 181 ? -20.594 11.748 21.260 1.00 96.19 181 LEU A C 1
ATOM 1382 O O . LEU A 1 181 ? -20.678 12.959 21.466 1.00 96.19 181 LEU A O 1
ATOM 1386 N N . ILE A 1 182 ? -21.655 10.992 20.961 1.00 96.56 182 ILE A N 1
ATOM 1387 C CA . ILE A 1 182 ? -23.019 11.516 20.845 1.00 96.56 182 ILE A CA 1
ATOM 1388 C C . ILE A 1 182 ? -23.581 11.812 22.235 1.00 96.56 182 ILE A C 1
ATOM 1390 O O . ILE A 1 182 ? -23.680 10.914 23.072 1.00 96.56 182 ILE A O 1
ATOM 1394 N N . ASP A 1 183 ? -23.968 13.060 22.490 1.00 94.44 183 ASP A N 1
ATOM 1395 C CA . ASP A 1 183 ? -24.645 13.420 23.737 1.00 94.44 183 ASP A CA 1
ATOM 1396 C C . ASP A 1 183 ? -26.152 13.207 23.581 1.00 94.44 183 ASP A C 1
ATOM 1398 O O . ASP A 1 183 ? -26.877 14.052 23.056 1.00 94.44 183 ASP A O 1
ATOM 1402 N N . GLU A 1 184 ? -26.640 12.050 24.026 1.00 91.44 184 GLU A N 1
ATOM 1403 C CA . GLU A 1 184 ? -28.040 11.656 23.830 1.00 91.44 184 GLU A CA 1
ATOM 1404 C C . GLU A 1 184 ? -29.049 12.520 24.594 1.00 91.44 184 GLU A C 1
ATOM 1406 O O . GLU A 1 184 ? -30.247 12.474 24.290 1.00 91.44 184 GLU A O 1
ATOM 1411 N N . ARG A 1 185 ? -28.570 13.331 25.546 1.00 91.69 185 ARG A N 1
ATOM 1412 C CA . ARG A 1 185 ? -29.380 14.303 26.290 1.00 91.69 185 ARG A CA 1
ATOM 1413 C C . ARG A 1 185 ? -29.754 15.503 25.425 1.00 91.69 185 ARG A C 1
ATOM 1415 O O . ARG A 1 185 ? -30.746 16.166 25.714 1.00 91.69 185 ARG A O 1
ATOM 1422 N N . ILE A 1 186 ? -28.982 15.781 24.373 1.00 91.25 186 ILE A N 1
ATOM 1423 C CA . ILE A 1 186 ? -29.277 16.860 23.435 1.00 91.25 186 ILE A CA 1
ATOM 1424 C C . ILE A 1 186 ? -30.400 16.403 22.507 1.00 91.25 186 ILE A C 1
ATOM 1426 O O . ILE A 1 186 ? -30.247 15.452 21.735 1.00 91.25 186 ILE A O 1
ATOM 1430 N N . LYS A 1 187 ? -31.527 17.112 22.577 1.00 92.81 187 LYS A N 1
ATOM 1431 C CA . LYS A 1 187 ? -32.677 16.946 21.688 1.00 92.81 187 LYS A CA 1
ATOM 1432 C C . LYS A 1 187 ? -32.923 18.238 20.923 1.00 92.81 187 LYS A C 1
ATOM 1434 O O . LYS A 1 187 ? -32.722 19.323 21.465 1.00 92.81 187 LYS A O 1
ATOM 1439 N N . PHE A 1 188 ? -33.350 18.105 19.675 1.00 90.44 188 PHE A N 1
ATOM 1440 C CA . PHE A 1 188 ? -33.689 19.235 18.816 1.00 90.44 188 PHE A CA 1
ATOM 1441 C C . PHE A 1 188 ? -35.178 19.230 18.473 1.00 90.44 188 PHE A C 1
ATOM 1443 O O . PHE A 1 188 ? -35.797 18.171 18.307 1.00 90.44 188 PHE A O 1
ATOM 1450 N N . ASP A 1 189 ? -35.730 20.428 18.300 1.00 87.44 189 ASP A N 1
ATOM 1451 C CA . ASP A 1 189 ? -37.029 20.614 17.667 1.00 87.44 189 ASP A CA 1
ATOM 1452 C C . ASP A 1 189 ? -36.909 20.474 16.140 1.00 87.44 189 ASP A C 1
ATOM 1454 O O . ASP A 1 189 ? -35.871 20.756 15.544 1.00 87.44 189 ASP A O 1
ATOM 1458 N N . GLY A 1 190 ? -37.984 20.026 15.485 1.00 87.56 190 GLY A N 1
ATOM 1459 C CA . GLY A 1 190 ? -38.017 19.806 14.033 1.00 87.56 190 GLY A CA 1
ATOM 1460 C C . GLY A 1 190 ? -37.860 18.345 13.594 1.00 87.56 190 GLY A C 1
ATOM 1461 O O . GLY A 1 190 ? -38.233 17.425 14.333 1.00 87.56 190 GLY A O 1
ATOM 1462 N N . LEU A 1 191 ? -37.380 18.162 12.352 1.00 86.88 191 LEU A N 1
ATOM 1463 C CA . LEU A 1 191 ? -37.333 16.882 11.624 1.00 86.88 191 LEU A CA 1
ATOM 1464 C C . LEU A 1 191 ? -36.355 15.874 12.243 1.00 86.88 191 LEU A C 1
ATOM 1466 O O . LEU A 1 191 ? -36.664 14.689 12.330 1.00 86.88 191 LEU A O 1
ATOM 1470 N N . PHE A 1 192 ? -35.189 16.338 12.690 1.00 90.69 192 PHE A N 1
ATOM 1471 C CA . PHE A 1 192 ? -34.158 15.494 13.292 1.00 90.69 192 PHE A CA 1
ATOM 1472 C C . PHE A 1 192 ? -34.157 15.702 14.802 1.00 90.69 192 PHE A C 1
ATOM 1474 O O . PHE A 1 192 ? -33.814 16.780 15.267 1.00 90.69 192 PHE A O 1
ATOM 1481 N N . LYS A 1 193 ? -34.553 14.680 15.570 1.00 90.31 193 LYS A N 1
ATOM 1482 C CA . LYS A 1 193 ? -34.765 14.800 17.024 1.00 90.31 193 LYS A CA 1
ATOM 1483 C C . LYS A 1 193 ? -33.494 14.747 17.863 1.00 90.31 193 LYS A C 1
ATOM 1485 O O . LYS A 1 193 ? -33.521 15.159 19.020 1.00 90.31 193 LYS A O 1
ATOM 1490 N N . ASP A 1 194 ? -32.398 14.237 17.313 1.00 93.19 194 ASP A N 1
ATOM 1491 C CA . ASP A 1 194 ? -31.123 14.111 18.010 1.00 93.19 194 ASP A CA 1
ATOM 1492 C C . ASP A 1 194 ? -29.924 14.166 17.052 1.00 93.19 194 ASP A C 1
ATOM 1494 O O . ASP A 1 194 ? -30.051 14.134 15.824 1.00 93.19 194 ASP A O 1
ATOM 1498 N N . GLN A 1 195 ? -28.735 14.272 17.645 1.00 93.19 195 GLN A N 1
ATOM 1499 C CA . GLN A 1 195 ? -27.471 14.435 16.932 1.00 93.19 195 GLN A CA 1
ATOM 1500 C C . GLN A 1 195 ? -27.122 13.230 16.051 1.00 93.19 195 GLN A C 1
ATOM 1502 O O . GLN A 1 195 ? -26.644 13.421 14.934 1.00 93.19 195 GLN A O 1
ATOM 1507 N N . LYS A 1 196 ? -27.385 11.995 16.504 1.00 93.50 196 LYS A N 1
ATOM 1508 C CA . LYS A 1 196 ? -27.108 10.787 15.706 1.00 93.50 196 LYS A CA 1
ATOM 1509 C C . LYS A 1 196 ? -27.974 10.731 14.449 1.00 93.50 196 LYS A C 1
ATOM 1511 O O . LYS A 1 196 ? -27.448 10.473 13.368 1.00 93.50 196 LYS A O 1
ATOM 1516 N N . THR A 1 197 ? -29.266 11.045 14.562 1.00 93.31 197 THR A N 1
ATOM 1517 C CA . THR A 1 197 ? -30.186 11.053 13.417 1.00 93.31 197 THR A CA 1
ATOM 1518 C C . THR A 1 197 ? -29.808 12.158 12.435 1.00 93.31 197 THR A C 1
ATOM 1520 O O . THR A 1 197 ? -29.797 11.924 11.228 1.00 93.31 197 THR A O 1
ATOM 1523 N N . LEU A 1 198 ? -29.421 13.334 12.943 1.00 94.62 198 LEU A N 1
ATOM 1524 C CA . LEU A 1 198 ? -28.941 14.445 12.122 1.00 94.62 198 LEU A CA 1
ATOM 1525 C C . LEU A 1 198 ? -27.686 14.061 11.325 1.00 94.62 198 LEU A C 1
ATOM 1527 O O . LEU A 1 198 ? -27.679 14.159 10.099 1.00 94.62 198 LEU A O 1
ATOM 1531 N N . LEU A 1 199 ? -26.637 13.580 12.000 1.00 95.00 199 LEU A N 1
ATOM 1532 C CA . LEU A 1 199 ? -25.387 13.172 11.348 1.00 95.00 199 LEU A CA 1
ATOM 1533 C C . LEU A 1 199 ? -25.628 12.060 10.323 1.00 95.00 199 LEU A C 1
ATOM 1535 O O . LEU A 1 199 ? -25.106 12.119 9.210 1.00 95.00 199 LEU A O 1
ATOM 1539 N N . LYS A 1 200 ? -26.460 11.072 10.658 1.00 94.81 200 LYS A N 1
ATOM 1540 C CA . LYS A 1 200 ? -26.808 9.988 9.739 1.00 94.81 200 LYS A CA 1
ATOM 1541 C C . LYS A 1 200 ? -27.533 10.502 8.493 1.00 94.81 200 LYS A C 1
ATOM 1543 O O . LYS A 1 200 ? -27.196 10.085 7.389 1.00 94.81 200 LYS A O 1
ATOM 1548 N N . ALA A 1 201 ? -28.474 11.431 8.641 1.00 94.12 201 ALA A N 1
ATOM 1549 C CA . ALA A 1 201 ? -29.170 12.026 7.504 1.00 94.12 201 ALA A CA 1
ATOM 1550 C C . ALA A 1 201 ? -28.213 12.793 6.577 1.00 94.12 201 ALA A C 1
ATOM 1552 O O . ALA A 1 201 ? -28.269 12.620 5.360 1.00 94.12 201 ALA A O 1
ATOM 1553 N N . PHE A 1 202 ? -27.285 13.575 7.139 1.00 95.06 202 PHE A N 1
ATOM 1554 C CA . PHE A 1 202 ? -26.252 14.257 6.353 1.00 95.06 202 PHE A CA 1
ATOM 1555 C C . PHE A 1 202 ? -25.323 13.283 5.624 1.00 95.06 202 PHE A C 1
ATOM 1557 O O . PHE A 1 202 ? -24.999 13.518 4.461 1.00 95.06 202 PHE A O 1
ATOM 1564 N N . ALA A 1 203 ? -24.927 12.188 6.278 1.00 94.56 203 ALA A N 1
ATOM 1565 C CA . ALA A 1 203 ? -24.128 11.139 5.654 1.00 94.56 203 ALA A CA 1
ATOM 1566 C C . ALA A 1 203 ? -24.846 10.544 4.435 1.00 94.56 203 ALA A C 1
ATOM 1568 O O . ALA A 1 203 ? -24.293 10.539 3.337 1.00 94.56 203 ALA A O 1
ATOM 1569 N N . ILE A 1 204 ? -26.103 10.123 4.613 1.00 93.12 204 ILE A N 1
ATOM 1570 C CA . ILE A 1 204 ? -26.924 9.527 3.550 1.00 93.12 204 ILE A CA 1
ATOM 1571 C C . ILE A 1 204 ? -27.106 10.512 2.391 1.00 93.12 204 ILE A C 1
ATOM 1573 O O . ILE A 1 204 ? -26.912 10.135 1.239 1.00 93.12 204 ILE A O 1
ATOM 1577 N N . ASN A 1 205 ? -27.399 11.783 2.681 1.00 94.00 205 ASN A N 1
ATOM 1578 C CA . ASN A 1 205 ? -27.566 12.814 1.654 1.00 94.00 205 ASN A CA 1
ATOM 1579 C C . ASN A 1 205 ? -26.278 13.079 0.850 1.00 94.00 205 ASN A C 1
ATOM 1581 O O . ASN A 1 205 ? -26.340 13.496 -0.302 1.00 94.00 205 ASN A O 1
ATOM 1585 N N . ARG A 1 206 ? -25.104 12.822 1.440 1.00 92.25 206 ARG A N 1
ATOM 1586 C CA . ARG A 1 206 ? -23.798 12.893 0.761 1.00 92.25 206 ARG A CA 1
ATOM 1587 C C . ARG A 1 206 ? -23.393 11.576 0.084 1.00 92.25 206 ARG A C 1
ATOM 1589 O O . ARG A 1 206 ? -22.313 11.500 -0.495 1.00 92.25 206 ARG A O 1
ATOM 1596 N N . GLY A 1 207 ? -24.237 10.544 0.144 1.00 91.94 207 GLY A N 1
ATOM 1597 C CA . GLY A 1 207 ? -23.933 9.212 -0.383 1.00 91.94 207 GLY A CA 1
ATOM 1598 C C . GLY A 1 207 ? -22.887 8.453 0.439 1.00 91.94 207 GLY A C 1
ATOM 1599 O O . GLY A 1 207 ? -22.236 7.547 -0.078 1.00 91.94 207 GLY A O 1
ATOM 1600 N N . TYR A 1 208 ? -22.691 8.827 1.704 1.00 94.75 208 TYR A N 1
ATOM 1601 C CA . TYR A 1 208 ? -21.763 8.164 2.613 1.00 94.75 208 TYR A CA 1
ATOM 1602 C C . TYR A 1 208 ? -22.475 7.051 3.377 1.00 94.75 208 TYR A C 1
ATOM 1604 O O . TYR A 1 208 ? -23.541 7.256 3.964 1.00 94.75 208 TYR A O 1
ATOM 1612 N N . ARG A 1 209 ? -21.853 5.869 3.428 1.00 94.69 209 ARG A N 1
ATOM 1613 C CA . ARG A 1 209 ? -22.303 4.791 4.311 1.00 94.69 209 ARG A CA 1
ATOM 1614 C C . ARG A 1 209 ? -22.101 5.228 5.762 1.00 94.69 209 ARG A C 1
ATOM 1616 O O . ARG A 1 209 ? -21.009 5.644 6.141 1.00 94.69 209 ARG A O 1
ATOM 1623 N N . CYS A 1 210 ? -23.148 5.116 6.570 1.00 95.81 210 CYS A N 1
ATOM 1624 C CA . CYS A 1 210 ? -23.133 5.430 7.995 1.00 95.81 210 CYS A CA 1
ATOM 1625 C C . CYS A 1 210 ? -23.635 4.217 8.774 1.00 95.81 210 CYS A C 1
ATOM 1627 O O . CYS A 1 210 ? -24.592 3.572 8.344 1.00 95.81 210 CYS A O 1
ATOM 1629 N N . MET A 1 211 ? -22.981 3.893 9.886 1.00 95.12 211 MET A N 1
ATOM 1630 C CA . MET A 1 211 ? -23.394 2.780 10.734 1.00 95.12 211 MET A CA 1
ATOM 1631 C C . MET A 1 211 ? -24.700 3.093 11.468 1.00 95.12 211 MET A C 1
ATOM 1633 O O . MET A 1 211 ? -24.968 4.235 11.840 1.00 95.12 211 MET A O 1
ATOM 1637 N N . GLU A 1 212 ? -25.504 2.053 11.695 1.00 92.31 212 GLU A N 1
ATOM 1638 C CA . GLU A 1 212 ? -26.658 2.128 12.600 1.00 92.31 212 GLU A CA 1
ATOM 1639 C C . GLU A 1 212 ? -26.204 2.312 14.053 1.00 92.31 212 GLU A C 1
ATOM 1641 O O . GLU A 1 212 ? -26.780 3.093 14.812 1.00 92.31 212 GLU A O 1
ATOM 1646 N N . THR A 1 213 ? -25.128 1.617 14.422 1.00 95.19 213 THR A N 1
ATOM 1647 C CA . THR A 1 213 ? -24.476 1.742 15.723 1.00 95.19 213 THR A CA 1
ATOM 1648 C C . THR A 1 213 ? -23.752 3.082 15.837 1.00 95.19 213 THR A C 1
ATOM 1650 O O . THR A 1 213 ? -23.046 3.511 14.924 1.00 95.19 213 THR A O 1
ATOM 1653 N N . PHE A 1 214 ? -23.880 3.715 16.999 1.00 97.06 214 PHE A N 1
ATOM 1654 C CA . PHE A 1 214 ? -23.174 4.935 17.381 1.00 97.06 214 PHE A CA 1
ATOM 1655 C C . PHE A 1 214 ? -22.567 4.763 18.776 1.00 97.06 214 PHE A C 1
ATOM 1657 O O . PHE A 1 214 ? -23.007 3.902 19.532 1.00 97.06 214 PHE A O 1
ATOM 1664 N N . ILE A 1 215 ? -21.581 5.592 19.119 1.00 98.06 215 ILE A N 1
ATOM 1665 C CA . ILE A 1 215 ? -20.923 5.609 20.428 1.00 98.06 215 ILE A CA 1
ATOM 1666 C C . ILE A 1 215 ? -21.349 6.864 21.201 1.00 98.06 215 ILE A C 1
ATOM 1668 O O . ILE A 1 215 ? -21.057 7.991 20.787 1.00 98.06 215 ILE A O 1
ATOM 1672 N N . SER A 1 216 ? -22.017 6.681 22.338 1.00 97.44 216 SER A N 1
ATOM 1673 C CA . SER A 1 216 ? -22.456 7.763 23.223 1.00 97.44 216 SER A CA 1
ATOM 1674 C C . SER A 1 216 ? -21.275 8.432 23.929 1.00 97.44 216 SER A C 1
ATOM 1676 O O . SER A 1 216 ? -20.256 7.812 24.244 1.00 97.44 216 SER A O 1
ATOM 1678 N N . LYS A 1 217 ? -21.421 9.723 24.229 1.00 96.12 217 LYS A N 1
ATOM 1679 C CA . LYS A 1 217 ? -20.520 10.434 25.133 1.00 96.12 217 LYS A CA 1
ATOM 1680 C C . LYS A 1 217 ? -20.755 9.939 26.558 1.00 96.12 217 LYS A C 1
ATOM 1682 O O . LYS A 1 217 ? -21.885 9.931 27.036 1.00 96.12 217 LYS A O 1
ATOM 1687 N N . SER A 1 218 ? -19.686 9.564 27.253 1.00 95.56 218 SER A N 1
ATOM 1688 C CA . SER A 1 218 ? -19.769 9.066 28.626 1.00 95.56 218 SER A CA 1
ATOM 1689 C C . SER A 1 218 ? -18.646 9.656 29.478 1.00 95.56 218 SER A C 1
ATOM 1691 O O . SER A 1 218 ? -17.481 9.332 29.239 1.00 95.56 218 SER A O 1
ATOM 1693 N N . PRO A 1 219 ? -18.966 10.461 30.513 1.00 92.75 219 PRO A N 1
ATOM 1694 C CA . PRO A 1 219 ? -17.962 10.968 31.451 1.00 92.75 219 PRO A CA 1
ATOM 1695 C C . PRO A 1 219 ? -17.156 9.844 32.110 1.00 92.75 219 PRO A C 1
ATOM 1697 O O . PRO A 1 219 ? -15.956 9.977 32.346 1.00 92.75 219 PRO A O 1
ATOM 1700 N N . LYS A 1 220 ? -17.804 8.696 32.360 1.00 92.88 220 LYS A N 1
ATOM 1701 C CA . LYS A 1 220 ? -17.139 7.514 32.910 1.00 92.88 220 LYS A CA 1
ATOM 1702 C C . LYS A 1 220 ? -16.077 6.985 31.949 1.00 92.88 220 LYS A C 1
ATOM 1704 O O . LYS A 1 220 ? -14.963 6.733 32.396 1.00 92.88 220 LYS A O 1
ATOM 1709 N N . VAL A 1 221 ? -16.394 6.852 30.660 1.00 92.75 221 VAL A N 1
ATOM 1710 C CA . VAL A 1 221 ? -15.435 6.395 29.637 1.00 92.75 221 VAL A CA 1
ATOM 1711 C C . VAL A 1 221 ? -14.286 7.388 29.467 1.00 92.75 221 VAL A C 1
ATOM 1713 O O . VAL A 1 221 ? -13.133 6.970 29.429 1.00 92.75 221 VAL A O 1
ATOM 1716 N N . GLU A 1 222 ? -14.569 8.693 29.440 1.00 90.94 222 GLU A N 1
ATOM 1717 C CA . GLU A 1 222 ? -13.534 9.734 29.343 1.00 90.94 222 GLU A CA 1
ATOM 1718 C C . GLU A 1 222 ? -12.533 9.656 30.512 1.00 90.94 222 GLU A C 1
ATOM 1720 O O . GLU A 1 222 ? -11.325 9.780 30.299 1.00 90.94 222 GLU A O 1
ATOM 1725 N N . SER A 1 223 ? -13.011 9.350 31.726 1.00 90.69 223 SER A N 1
ATOM 1726 C CA . SER A 1 223 ? -12.160 9.187 32.915 1.00 90.69 223 SER A CA 1
ATOM 1727 C C . SER A 1 223 ? -11.273 7.934 32.913 1.00 90.69 223 SER A C 1
ATOM 1729 O O . SER A 1 223 ? -10.329 7.865 33.696 1.00 90.69 223 SER A O 1
ATOM 1731 N N . LEU A 1 224 ? -11.516 6.945 32.040 1.00 90.88 224 LEU A N 1
ATOM 1732 C CA . LEU A 1 224 ? -10.730 5.698 32.026 1.00 90.88 224 LEU A CA 1
ATOM 1733 C C . LEU A 1 224 ? -9.274 5.903 31.589 1.00 90.88 224 LEU A C 1
ATOM 1735 O O . LEU A 1 224 ? -8.421 5.063 31.878 1.00 90.88 224 LEU A O 1
ATOM 1739 N N . ASN A 1 225 ? -8.991 7.025 30.925 1.00 85.56 225 ASN A N 1
ATOM 1740 C CA . ASN A 1 225 ? -7.657 7.385 30.451 1.00 85.56 225 ASN A CA 1
ATOM 1741 C C . ASN A 1 225 ? -6.789 8.046 31.536 1.00 85.56 225 ASN A C 1
ATOM 1743 O O . ASN A 1 225 ? -5.620 8.339 31.290 1.00 85.56 225 ASN A O 1
ATOM 1747 N N . THR A 1 226 ? -7.349 8.354 32.709 1.00 83.44 226 THR A N 1
ATOM 1748 C CA . THR A 1 226 ? -6.649 9.085 33.772 1.00 83.44 226 THR A CA 1
ATOM 1749 C C . THR A 1 226 ? -6.862 8.390 35.108 1.00 83.44 226 THR A C 1
ATOM 1751 O O . THR A 1 226 ? -7.942 8.434 35.690 1.00 83.44 226 THR A O 1
ATOM 1754 N N . ASN A 1 227 ? -5.814 7.741 35.606 1.00 82.69 227 ASN A N 1
ATOM 1755 C CA . ASN A 1 227 ? -5.795 7.077 36.907 1.00 82.69 227 ASN A CA 1
ATOM 1756 C C . ASN A 1 227 ? -4.385 7.129 37.521 1.00 82.69 227 ASN A C 1
ATOM 1758 O O . ASN A 1 227 ? -3.419 7.372 36.791 1.00 82.69 227 ASN A O 1
ATOM 1762 N N . PRO A 1 228 ? -4.251 6.891 38.843 1.00 83.00 228 PRO A N 1
ATOM 1763 C CA . PRO A 1 228 ? -2.961 6.921 39.538 1.00 83.00 228 PRO A CA 1
ATOM 1764 C C . PRO A 1 228 ? -1.921 5.937 38.987 1.00 83.00 228 PRO A C 1
ATOM 1766 O O . PRO A 1 228 ? -0.726 6.192 39.094 1.00 83.00 228 PRO A O 1
ATOM 1769 N N . ASP A 1 229 ? -2.366 4.843 38.364 1.00 80.19 229 ASP A N 1
ATOM 1770 C CA . ASP A 1 229 ? -1.483 3.822 37.792 1.00 80.19 229 ASP A CA 1
ATOM 1771 C C . ASP A 1 229 ? -0.912 4.226 36.420 1.00 80.19 229 ASP A C 1
ATOM 1773 O O . ASP A 1 229 ? -0.079 3.508 35.862 1.00 80.19 229 ASP A O 1
ATOM 1777 N N . GLY A 1 230 ? -1.381 5.344 35.846 1.00 79.50 230 GLY A N 1
ATOM 1778 C CA . GLY A 1 230 ? -0.995 5.823 34.515 1.00 79.50 230 GLY A CA 1
ATOM 1779 C C . GLY A 1 230 ? -1.446 4.912 33.368 1.00 79.50 230 GLY A C 1
ATOM 1780 O O . GLY A 1 230 ? -0.924 5.020 32.257 1.00 79.50 230 GLY A O 1
ATOM 1781 N N . ARG A 1 231 ? -2.384 3.995 33.633 1.00 82.12 231 ARG A N 1
ATOM 1782 C CA . ARG A 1 231 ? -2.890 3.013 32.665 1.00 82.12 231 ARG A CA 1
ATOM 1783 C C . ARG A 1 231 ? -4.100 3.549 31.918 1.00 82.12 231 ARG A C 1
ATOM 1785 O O . ARG A 1 231 ? -4.729 4.510 32.343 1.00 82.12 231 ARG A O 1
ATOM 1792 N N . ILE A 1 232 ? -4.467 2.893 30.827 1.00 89.06 232 ILE A N 1
ATOM 1793 C CA . ILE A 1 232 ? -5.733 3.153 30.142 1.00 89.06 232 ILE A CA 1
ATOM 1794 C C . ILE A 1 232 ? -6.623 1.935 30.333 1.00 89.06 232 ILE A C 1
ATOM 1796 O O . ILE A 1 232 ? -6.288 0.839 29.886 1.00 89.06 232 ILE A O 1
ATOM 1800 N N . TYR A 1 233 ? -7.742 2.118 31.032 1.00 91.81 233 TYR A N 1
ATOM 1801 C CA . TYR A 1 233 ? -8.661 1.023 31.329 1.00 91.81 233 TYR A CA 1
ATOM 1802 C C . TYR A 1 233 ? -9.676 0.823 30.193 1.00 91.81 233 TYR A C 1
ATOM 1804 O O . TYR A 1 233 ? -10.251 1.797 29.705 1.00 91.81 233 TYR A O 1
ATOM 1812 N N . PRO A 1 234 ? -9.953 -0.421 29.764 1.00 94.69 234 PRO A N 1
ATOM 1813 C CA . PRO A 1 234 ? -10.901 -0.666 28.689 1.00 94.69 234 PRO A CA 1
ATOM 1814 C C . PRO A 1 234 ? -12.347 -0.583 29.167 1.00 94.69 234 PRO A C 1
ATOM 1816 O O . PRO A 1 234 ? -12.692 -0.928 30.303 1.00 94.69 234 PRO A O 1
ATOM 1819 N N . ILE A 1 235 ? -13.220 -0.222 28.232 1.00 96.56 235 ILE A N 1
ATOM 1820 C CA . ILE A 1 235 ? -14.670 -0.136 28.431 1.00 96.56 235 ILE A CA 1
ATOM 1821 C C . ILE A 1 235 ? -15.245 -1.514 28.790 1.00 96.56 235 ILE A C 1
ATOM 1823 O O . ILE A 1 235 ? -16.132 -1.601 29.638 1.00 96.56 235 ILE A O 1
ATOM 1827 N N . LEU A 1 236 ? -14.692 -2.594 28.223 1.00 95.50 236 LEU A N 1
ATOM 1828 C CA . LEU A 1 236 ? -15.145 -3.971 28.457 1.00 95.50 236 LEU A CA 1
ATOM 1829 C C . LEU A 1 236 ? -15.190 -4.347 29.952 1.00 95.50 236 LEU A C 1
ATOM 1831 O O . LEU A 1 236 ? -16.079 -5.080 30.392 1.00 95.50 236 LEU A O 1
ATOM 1835 N N . THR A 1 237 ? -14.245 -3.853 30.754 1.00 92.69 237 THR A N 1
ATOM 1836 C CA . THR A 1 237 ? -14.171 -4.162 32.193 1.00 92.69 237 THR A CA 1
ATOM 1837 C C . THR A 1 237 ? -14.577 -2.987 33.077 1.00 92.69 237 THR A C 1
ATOM 1839 O O . THR A 1 237 ? -15.214 -3.212 34.102 1.00 92.69 237 THR A O 1
ATOM 1842 N N . HIS A 1 238 ? -14.297 -1.742 32.678 1.00 93.44 238 HIS A N 1
ATOM 1843 C CA . HIS A 1 238 ? -14.504 -0.555 33.526 1.00 93.44 238 HIS A CA 1
ATOM 1844 C C . HIS A 1 238 ? -15.665 0.351 33.076 1.00 93.44 238 HIS A C 1
ATOM 1846 O O . HIS A 1 238 ? -15.981 1.335 33.750 1.00 93.44 238 HIS A O 1
ATOM 1852 N N . GLY A 1 239 ? -16.318 0.014 31.959 1.00 93.06 239 GLY A N 1
ATOM 1853 C CA . GLY A 1 239 ? -17.445 0.741 31.368 1.00 93.06 239 GLY A CA 1
ATOM 1854 C C . GLY A 1 239 ? -18.741 -0.071 31.246 1.00 93.06 239 GLY A C 1
ATOM 1855 O O . GLY A 1 239 ? -19.672 0.404 30.602 1.00 93.06 239 GLY A O 1
ATOM 1856 N N . ARG A 1 240 ? -18.836 -1.261 31.865 1.00 90.88 240 ARG A N 1
ATOM 1857 C CA . ARG A 1 240 ? -19.987 -2.188 31.742 1.00 90.88 240 ARG A CA 1
ATOM 1858 C C . ARG A 1 240 ? -21.352 -1.575 32.061 1.00 90.88 240 ARG A C 1
ATOM 1860 O O . ARG A 1 240 ? -22.341 -1.970 31.466 1.00 90.88 240 ARG A O 1
ATOM 1867 N N . GLY A 1 241 ? -21.405 -0.622 32.990 1.00 91.31 241 GLY A N 1
ATOM 1868 C CA . GLY A 1 241 ? -22.643 0.066 33.374 1.00 91.31 241 GLY A CA 1
ATOM 1869 C C . GLY A 1 241 ? -23.029 1.242 32.472 1.00 91.31 241 GLY A C 1
ATOM 1870 O O . GLY A 1 241 ? -23.887 2.026 32.855 1.00 91.31 241 GLY A O 1
ATOM 1871 N N . THR A 1 242 ? -22.358 1.429 31.333 1.00 95.75 242 THR A N 1
ATOM 1872 C CA . THR A 1 242 ? -22.635 2.522 30.390 1.00 95.75 242 THR A CA 1
ATOM 1873 C C . THR A 1 242 ? -23.185 1.968 29.081 1.00 95.75 242 THR A C 1
ATOM 1875 O O . THR A 1 242 ? -22.780 0.882 28.664 1.00 95.75 242 THR A O 1
ATOM 1878 N N . ASP A 1 243 ? -24.020 2.740 28.381 1.00 95.12 243 ASP A N 1
ATOM 1879 C CA . ASP A 1 243 ? -24.555 2.357 27.060 1.00 95.12 243 ASP A CA 1
ATOM 1880 C C . ASP A 1 243 ? -23.445 2.062 26.042 1.00 95.12 243 ASP A C 1
ATOM 1882 O O . ASP A 1 243 ? -23.583 1.208 25.165 1.00 95.12 243 ASP A O 1
ATOM 1886 N N . VAL A 1 244 ? -22.292 2.711 26.228 1.00 97.19 244 VAL A N 1
ATOM 1887 C CA . VAL A 1 244 ? -21.089 2.531 25.416 1.00 97.19 244 VAL A CA 1
ATOM 1888 C C . VAL A 1 244 ? -20.635 1.067 25.378 1.00 97.19 244 VAL A C 1
ATOM 1890 O O . VAL A 1 244 ? -20.160 0.610 24.343 1.00 97.19 244 VAL A O 1
ATOM 1893 N N . TYR A 1 245 ? -20.826 0.292 26.452 1.00 97.75 245 TYR A N 1
ATOM 1894 C CA . TYR A 1 245 ? -20.510 -1.141 26.452 1.00 97.75 245 TYR A CA 1
ATOM 1895 C C . TYR A 1 245 ? -21.335 -1.914 25.411 1.00 97.75 245 TYR A C 1
ATOM 1897 O O . TYR A 1 245 ? -20.784 -2.672 24.608 1.00 97.75 245 TYR A O 1
ATOM 1905 N N . GLY A 1 246 ? -22.656 -1.704 25.400 1.00 97.69 246 GLY A N 1
ATOM 1906 C CA . GLY A 1 246 ? -23.555 -2.352 24.443 1.00 97.69 246 GLY A CA 1
ATOM 1907 C C . GLY A 1 246 ? -23.274 -1.903 23.010 1.00 97.69 246 GLY A C 1
ATOM 1908 O O . GLY A 1 246 ? -23.256 -2.719 22.092 1.00 97.69 246 GLY A O 1
ATOM 1909 N N . GLN A 1 247 ? -22.953 -0.623 22.826 1.00 98.19 247 GLN A N 1
ATOM 1910 C CA . GLN A 1 247 ? -22.615 -0.054 21.522 1.00 98.19 247 GLN A CA 1
ATOM 1911 C C . GLN A 1 247 ? -21.307 -0.619 20.947 1.00 98.19 247 GLN A C 1
ATOM 1913 O O . GLN A 1 247 ? -21.267 -0.977 19.772 1.00 98.19 247 GLN A O 1
ATOM 1918 N N . PHE A 1 248 ? -20.255 -0.776 21.758 1.00 98.31 248 PHE A N 1
ATOM 1919 C CA . PHE A 1 248 ? -19.028 -1.454 21.315 1.00 98.31 248 PHE A CA 1
ATOM 1920 C C . PHE A 1 248 ? -19.242 -2.947 21.053 1.00 98.31 248 PHE A C 1
ATOM 1922 O O . PHE A 1 248 ? -18.637 -3.484 20.128 1.00 98.31 248 PHE A O 1
ATOM 1929 N N . THR A 1 249 ? -20.125 -3.604 21.810 1.00 98.25 249 THR A N 1
ATOM 1930 C CA . THR A 1 249 ? -20.516 -4.998 21.544 1.00 98.25 249 THR A CA 1
ATOM 1931 C C . THR A 1 249 ? -21.153 -5.120 20.158 1.00 98.25 249 THR A C 1
ATOM 1933 O O . THR A 1 249 ? -20.709 -5.936 19.355 1.00 98.25 249 THR A O 1
ATOM 1936 N N . ALA A 1 250 ? -22.128 -4.261 19.842 1.00 98.25 250 ALA A N 1
ATOM 1937 C CA . ALA A 1 250 ? -22.798 -4.246 18.542 1.00 98.25 250 ALA A CA 1
ATOM 1938 C C . ALA A 1 250 ? -21.842 -3.890 17.389 1.00 98.25 250 ALA A C 1
ATOM 1940 O O . ALA A 1 250 ? -21.894 -4.497 16.320 1.00 98.25 250 ALA A O 1
ATOM 1941 N N . LEU A 1 251 ? -20.936 -2.929 17.603 1.00 98.19 251 LEU A N 1
ATOM 1942 C CA . LEU A 1 251 ? -19.903 -2.584 16.624 1.00 98.19 251 LEU A CA 1
ATOM 1943 C C . LEU A 1 251 ? -18.951 -3.763 16.366 1.00 98.19 251 LEU A C 1
ATOM 1945 O O . LEU A 1 251 ? -18.641 -4.057 15.214 1.00 98.19 251 LEU A O 1
ATOM 1949 N N . GLY A 1 252 ? -18.513 -4.449 17.426 1.00 98.12 252 GLY A N 1
ATOM 1950 C CA . GLY A 1 252 ? -17.664 -5.635 17.332 1.00 98.12 252 GLY A CA 1
ATOM 1951 C C . GLY A 1 252 ? -18.346 -6.784 16.590 1.00 98.12 252 GLY A C 1
ATOM 1952 O O . GLY A 1 252 ? -17.727 -7.383 15.718 1.00 98.12 252 GLY A O 1
ATOM 1953 N N . GLN A 1 253 ? -19.628 -7.043 16.863 1.00 98.31 253 GLN A N 1
ATOM 1954 C CA . GLN A 1 253 ? -20.419 -8.050 16.143 1.00 98.31 253 GLN A CA 1
ATOM 1955 C C . GLN A 1 253 ? -20.497 -7.741 14.645 1.00 98.31 253 GLN A C 1
ATOM 1957 O O . GLN A 1 253 ? -20.173 -8.600 13.831 1.00 98.31 253 GLN A O 1
ATOM 1962 N N . SER A 1 254 ? -20.820 -6.496 14.281 1.00 97.25 254 SER A N 1
ATOM 1963 C CA . SER A 1 254 ? -20.855 -6.072 12.876 1.00 97.25 254 SER A CA 1
ATOM 1964 C C . SER A 1 254 ? -19.492 -6.223 12.189 1.00 97.25 254 SER A C 1
ATOM 1966 O O . SER A 1 254 ? -19.430 -6.665 11.044 1.00 97.25 254 SER A O 1
ATOM 1968 N N . ALA A 1 255 ? -18.395 -5.888 12.872 1.00 97.44 255 ALA A N 1
ATOM 1969 C CA . ALA A 1 255 ? -17.050 -6.057 12.325 1.00 97.44 255 ALA A CA 1
ATOM 1970 C C . ALA A 1 255 ? -16.654 -7.541 12.174 1.00 97.44 255 ALA A C 1
ATOM 1972 O O . ALA A 1 255 ? -15.999 -7.892 11.193 1.00 97.44 255 ALA A O 1
ATOM 1973 N N . LEU A 1 256 ? -17.071 -8.416 13.099 1.00 97.38 256 LEU A N 1
ATOM 1974 C CA . LEU A 1 256 ? -16.859 -9.864 12.991 1.00 97.38 256 LEU A CA 1
ATOM 1975 C C . LEU A 1 256 ? -17.643 -10.477 11.833 1.00 97.38 256 LEU A C 1
ATOM 1977 O O . LEU A 1 256 ? -17.087 -11.286 11.098 1.00 97.38 256 LEU A O 1
ATOM 1981 N N . GLU A 1 257 ? -18.907 -10.097 11.648 1.00 96.56 257 GLU A N 1
ATOM 1982 C CA . GLU A 1 257 ? -19.723 -10.579 10.528 1.00 96.56 257 GLU A CA 1
ATOM 1983 C C . GLU A 1 257 ? -19.060 -10.268 9.180 1.00 96.56 257 GLU A C 1
ATOM 1985 O O . GLU A 1 257 ? -18.973 -11.133 8.309 1.00 96.56 257 GLU A O 1
ATOM 1990 N N . GLU A 1 258 ? -18.521 -9.059 9.027 1.00 95.25 258 GLU A N 1
ATOM 1991 C CA . GLU A 1 258 ? -17.808 -8.643 7.816 1.00 95.25 258 GLU A CA 1
ATOM 1992 C C . GLU A 1 258 ? -16.481 -9.378 7.632 1.00 95.25 258 GLU A C 1
ATOM 1994 O O . GLU A 1 258 ? -16.173 -9.821 6.524 1.00 95.25 258 GLU A O 1
ATOM 1999 N N . PHE A 1 259 ? -15.723 -9.564 8.713 1.00 96.50 259 PHE A N 1
ATOM 2000 C CA . PHE A 1 259 ? -14.505 -10.369 8.704 1.00 96.50 259 PHE A CA 1
ATOM 2001 C C . PHE A 1 259 ? -14.783 -11.811 8.254 1.00 96.50 259 PHE A C 1
ATOM 2003 O O . PHE A 1 259 ? -14.144 -12.308 7.329 1.00 96.50 259 PHE A O 1
ATOM 2010 N N . TYR A 1 260 ? -15.775 -12.474 8.854 1.00 95.56 260 TYR A N 1
ATOM 2011 C CA . TYR A 1 260 ? -16.145 -13.849 8.513 1.00 95.56 260 TYR A CA 1
ATOM 2012 C C . TYR A 1 260 ? -16.772 -13.980 7.121 1.00 95.56 260 TYR A C 1
ATOM 2014 O O . TYR A 1 260 ? -16.614 -15.021 6.478 1.00 95.56 260 TYR A O 1
ATOM 2022 N N . GLY A 1 261 ? -17.447 -12.932 6.644 1.00 95.12 261 GLY A N 1
ATOM 2023 C CA . GLY A 1 261 ? -17.983 -12.841 5.286 1.00 95.12 261 GLY A CA 1
ATOM 2024 C C . GLY A 1 261 ? -16.929 -12.554 4.211 1.00 95.12 261 GLY A C 1
ATOM 2025 O O . GLY A 1 261 ? -17.210 -12.728 3.024 1.00 95.12 261 GLY A O 1
ATOM 2026 N N . THR A 1 262 ? -15.716 -12.145 4.593 1.00 94.50 262 THR A N 1
ATOM 2027 C CA . THR A 1 262 ? -14.637 -11.818 3.655 1.00 94.50 262 THR A CA 1
ATOM 2028 C C . THR A 1 262 ? -13.804 -13.058 3.341 1.00 94.50 262 THR A C 1
ATOM 2030 O O . THR A 1 262 ? -13.064 -13.577 4.174 1.00 94.50 262 THR A O 1
ATOM 2033 N N . ALA A 1 263 ? -13.911 -13.546 2.104 1.00 91.19 263 ALA A N 1
ATOM 2034 C CA . ALA A 1 263 ? -13.134 -14.697 1.647 1.00 91.19 263 ALA A CA 1
ATOM 2035 C C . ALA A 1 263 ? -11.659 -14.344 1.400 1.00 91.19 263 ALA A C 1
ATOM 2037 O O . ALA A 1 263 ? -10.767 -15.132 1.728 1.00 91.19 263 ALA A O 1
ATOM 2038 N N . GLU A 1 264 ? -11.420 -13.166 0.823 1.00 93.94 264 GLU A N 1
ATOM 2039 C CA . GLU A 1 264 ? -10.107 -12.702 0.390 1.00 93.94 264 GLU A CA 1
ATOM 2040 C C . GLU A 1 264 ? -9.866 -11.292 0.927 1.00 93.94 264 GLU A C 1
ATOM 2042 O O . GLU A 1 264 ? -10.433 -10.339 0.387 1.00 93.94 264 GLU A O 1
ATOM 2047 N N . PRO A 1 265 ? -9.068 -11.140 1.998 1.00 94.81 265 PRO A N 1
ATOM 2048 C CA . PRO A 1 265 ? -8.722 -9.820 2.487 1.00 94.81 265 PRO A CA 1
ATOM 2049 C C . PRO A 1 265 ? -7.856 -9.089 1.459 1.00 94.81 265 PRO A C 1
ATOM 2051 O O . PRO A 1 265 ? -7.176 -9.684 0.616 1.00 94.81 265 PRO A O 1
ATOM 2054 N N . ARG A 1 266 ? -7.833 -7.771 1.564 1.00 94.44 266 ARG A N 1
ATOM 2055 C CA . ARG A 1 266 ? -7.134 -6.865 0.665 1.00 94.44 266 ARG A CA 1
ATOM 2056 C C . ARG A 1 266 ? -5.638 -7.134 0.603 1.00 94.44 266 ARG A C 1
ATOM 2058 O O . ARG A 1 266 ? -5.051 -7.009 -0.465 1.00 94.44 266 ARG A O 1
ATOM 2065 N N . SER A 1 267 ? -5.041 -7.545 1.718 1.00 95.44 267 SER A N 1
ATOM 2066 C CA . SER A 1 267 ? -3.647 -7.992 1.791 1.00 95.44 267 SER A CA 1
ATOM 2067 C C . SER A 1 267 ? -3.373 -9.204 0.885 1.00 95.44 267 SER A C 1
ATOM 2069 O O . SER A 1 267 ? -2.370 -9.205 0.177 1.00 95.44 267 SER A O 1
ATOM 2071 N N . LEU A 1 268 ? -4.289 -10.180 0.816 1.00 95.75 268 LEU A N 1
ATOM 2072 C CA . LEU A 1 268 ? -4.200 -11.324 -0.103 1.00 95.75 268 LEU A CA 1
ATOM 2073 C C . LEU A 1 268 ? -4.431 -10.911 -1.562 1.00 95.75 268 LEU A C 1
ATOM 2075 O O . LEU A 1 268 ? -3.704 -11.348 -2.450 1.00 95.75 268 LEU A O 1
ATOM 2079 N N . LEU A 1 269 ? -5.440 -10.076 -1.828 1.00 93.88 269 LEU A N 1
ATOM 2080 C CA . LEU A 1 269 ? -5.700 -9.580 -3.187 1.00 93.88 269 LEU A CA 1
ATOM 2081 C C . LEU A 1 269 ? -4.491 -8.815 -3.741 1.00 93.88 269 LEU A C 1
ATOM 2083 O O . LEU A 1 269 ? -4.155 -8.940 -4.917 1.00 93.88 269 LEU A O 1
ATOM 2087 N N . PHE A 1 270 ? -3.820 -8.051 -2.881 1.00 93.44 270 PHE A N 1
ATOM 2088 C CA . PHE A 1 270 ? -2.618 -7.313 -3.236 1.00 93.44 270 PHE A CA 1
ATOM 2089 C C . PHE A 1 270 ? -1.424 -8.232 -3.519 1.00 93.44 270 PHE A C 1
ATOM 2091 O O . PHE A 1 270 ? -0.703 -8.003 -4.486 1.00 93.44 270 PHE A O 1
ATOM 2098 N N . ASP A 1 271 ? -1.240 -9.285 -2.720 1.00 93.38 271 ASP A N 1
ATOM 2099 C CA . ASP A 1 271 ? -0.202 -10.298 -2.941 1.00 93.38 271 ASP A CA 1
ATOM 2100 C C . ASP A 1 271 ? -0.372 -11.030 -4.284 1.00 93.38 271 ASP A C 1
ATOM 2102 O O . ASP A 1 271 ? 0.571 -11.163 -5.069 1.00 93.38 271 ASP A O 1
ATOM 2106 N N . LYS A 1 272 ? -1.613 -11.423 -4.605 1.00 93.94 272 LYS A N 1
ATOM 2107 C CA . LYS A 1 272 ? -1.960 -12.012 -5.907 1.00 93.94 272 LYS A CA 1
ATOM 2108 C C . LYS A 1 272 ? -1.633 -11.068 -7.056 1.00 93.94 272 LYS A C 1
ATOM 2110 O O . LYS A 1 272 ? -0.977 -11.477 -8.010 1.00 93.94 272 LYS A O 1
ATOM 2115 N N . TRP A 1 273 ? -2.035 -9.803 -6.935 1.00 91.69 273 TRP A N 1
ATOM 2116 C CA . TRP A 1 273 ? -1.738 -8.784 -7.938 1.00 91.69 273 TRP A CA 1
ATOM 2117 C C . TRP A 1 273 ? -0.227 -8.582 -8.132 1.00 91.69 273 TRP A C 1
ATOM 2119 O O . TRP A 1 273 ? 0.221 -8.492 -9.274 1.00 91.69 273 TRP A O 1
ATOM 2129 N N . LEU A 1 274 ? 0.568 -8.560 -7.053 1.00 88.19 274 LEU A N 1
ATOM 2130 C CA . LEU A 1 274 ? 2.032 -8.480 -7.148 1.00 88.19 274 LEU A CA 1
ATOM 2131 C C . LEU A 1 274 ? 2.611 -9.682 -7.901 1.00 88.19 274 LEU A C 1
ATOM 2133 O O . LEU A 1 274 ? 3.428 -9.517 -8.803 1.00 88.19 274 LEU A O 1
ATOM 2137 N N . THR A 1 275 ? 2.160 -10.884 -7.545 1.00 89.12 275 THR A N 1
ATOM 2138 C CA . THR A 1 275 ? 2.633 -12.137 -8.146 1.00 89.12 275 THR A CA 1
ATOM 2139 C C . THR A 1 275 ? 2.303 -12.204 -9.642 1.00 89.12 275 THR A C 1
ATOM 2141 O O . THR A 1 275 ? 3.142 -12.611 -10.452 1.00 89.12 275 THR A O 1
ATOM 2144 N N . GLU A 1 276 ? 1.099 -11.779 -10.028 1.00 90.06 276 GLU A N 1
ATOM 2145 C CA . GLU A 1 276 ? 0.670 -11.681 -11.427 1.00 90.06 276 GLU A CA 1
ATOM 2146 C C . GLU A 1 276 ? 1.463 -10.616 -12.197 1.00 90.06 276 GLU A C 1
ATOM 2148 O O . GLU A 1 276 ? 1.912 -10.873 -13.316 1.00 90.06 276 GLU A O 1
ATOM 2153 N N . ASP A 1 277 ? 1.681 -9.436 -11.607 1.00 85.94 277 ASP A N 1
ATOM 2154 C CA . ASP A 1 277 ? 2.459 -8.360 -12.228 1.00 85.94 277 ASP A CA 1
ATOM 2155 C C . ASP A 1 277 ? 3.916 -8.777 -12.464 1.00 85.94 277 ASP A C 1
ATOM 2157 O O . ASP A 1 277 ? 4.454 -8.559 -13.552 1.00 85.94 277 ASP A O 1
ATOM 2161 N N . ASP A 1 278 ? 4.543 -9.437 -11.491 1.00 85.88 278 ASP A N 1
ATOM 2162 C CA . ASP A 1 278 ? 5.907 -9.947 -11.623 1.00 85.88 278 ASP A CA 1
ATOM 2163 C C . ASP A 1 278 ? 6.005 -11.085 -12.640 1.00 85.88 278 ASP A C 1
ATOM 2165 O O . ASP A 1 278 ? 6.974 -11.147 -13.402 1.00 85.88 278 ASP A O 1
ATOM 2169 N N . SER A 1 279 ? 4.994 -11.953 -12.712 1.00 87.69 279 SER A N 1
ATOM 2170 C CA . SER A 1 279 ? 4.915 -12.990 -13.749 1.00 87.69 279 SER A CA 1
ATOM 2171 C C . SER A 1 279 ? 4.825 -12.360 -15.138 1.00 87.69 279 SER A C 1
ATOM 2173 O O . SER A 1 279 ? 5.626 -12.681 -16.014 1.00 87.69 279 SER A O 1
ATOM 2175 N N . ARG A 1 280 ? 3.952 -11.362 -15.310 1.00 88.25 280 ARG A N 1
ATOM 2176 C CA . ARG A 1 280 ? 3.816 -10.605 -16.561 1.00 88.25 280 ARG A CA 1
ATOM 2177 C C . ARG A 1 280 ? 5.114 -9.897 -16.960 1.00 88.25 280 ARG A C 1
ATOM 2179 O O . ARG A 1 280 ? 5.477 -9.903 -18.135 1.00 88.25 280 ARG A O 1
ATOM 2186 N N . LYS A 1 281 ? 5.828 -9.279 -16.011 1.00 87.94 281 LYS A N 1
ATOM 2187 C CA . LYS A 1 281 ? 7.134 -8.646 -16.280 1.00 87.94 281 LYS A CA 1
ATOM 2188 C C . LYS A 1 281 ? 8.169 -9.669 -16.740 1.00 87.94 281 LYS A C 1
ATOM 2190 O O . LYS A 1 281 ? 8.903 -9.386 -17.686 1.00 87.94 281 LYS A O 1
ATOM 2195 N N . LYS A 1 282 ? 8.219 -10.844 -16.102 1.00 88.56 282 LYS A N 1
ATOM 2196 C CA . LYS A 1 282 ? 9.115 -11.944 -16.493 1.00 88.56 282 LYS A CA 1
ATOM 2197 C C . LYS A 1 282 ? 8.785 -12.460 -17.890 1.00 88.56 282 LYS A C 1
ATOM 2199 O O . LYS A 1 282 ? 9.689 -12.572 -18.707 1.00 88.56 282 LYS A O 1
ATOM 2204 N N . GLU A 1 283 ? 7.513 -12.709 -18.191 1.00 90.94 283 GLU A N 1
ATOM 2205 C CA . GLU A 1 283 ? 7.070 -13.132 -19.526 1.00 90.94 283 GLU A CA 1
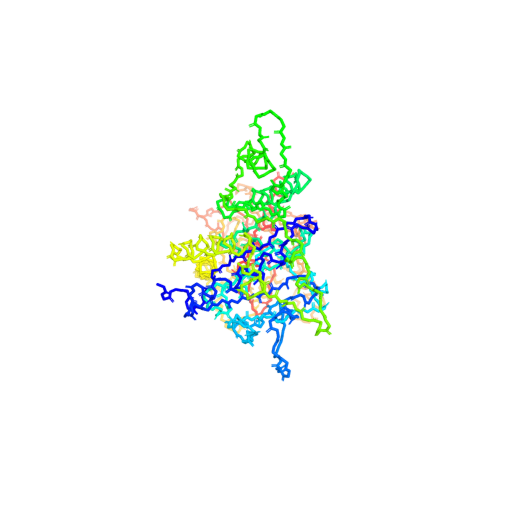ATOM 2206 C C . GLU A 1 283 ? 7.448 -12.108 -20.603 1.00 90.94 283 GLU A C 1
ATOM 2208 O O . GLU A 1 283 ? 8.018 -12.475 -21.629 1.00 90.94 283 GLU A O 1
ATOM 2213 N N . ALA A 1 284 ? 7.213 -10.815 -20.352 1.00 91.19 284 ALA A N 1
ATOM 2214 C CA . ALA A 1 284 ? 7.594 -9.750 -21.277 1.00 91.19 284 ALA A CA 1
ATOM 2215 C C . ALA A 1 284 ? 9.117 -9.656 -21.474 1.00 91.19 284 ALA A C 1
ATOM 2217 O O . ALA A 1 284 ? 9.572 -9.433 -22.595 1.00 91.19 284 ALA A O 1
ATOM 2218 N N . TYR A 1 285 ? 9.905 -9.837 -20.410 1.00 93.75 285 TYR A N 1
ATOM 2219 C CA . TYR A 1 285 ? 11.365 -9.907 -20.496 1.00 93.75 285 TYR A CA 1
ATOM 2220 C C . TYR A 1 285 ? 11.818 -11.087 -21.363 1.00 93.75 285 TYR A C 1
ATOM 2222 O O . TYR A 1 285 ? 12.584 -10.890 -22.304 1.00 93.75 285 TYR A O 1
ATOM 2230 N N . PHE A 1 286 ? 11.303 -12.293 -21.104 1.00 92.69 286 PHE A N 1
ATOM 2231 C CA . PHE A 1 286 ? 11.658 -13.479 -21.883 1.00 92.69 286 PHE A CA 1
ATOM 2232 C C . PHE A 1 286 ? 11.253 -13.346 -23.350 1.00 92.69 286 PHE A C 1
ATOM 2234 O O . PHE A 1 286 ? 12.057 -13.679 -24.212 1.00 92.69 286 PHE A O 1
ATOM 2241 N N . ALA A 1 287 ? 10.072 -12.795 -23.646 1.00 92.25 287 ALA A N 1
ATOM 2242 C CA . ALA A 1 287 ? 9.643 -12.547 -25.021 1.00 92.25 287 ALA A CA 1
ATOM 2243 C C . ALA A 1 287 ? 10.624 -11.630 -25.775 1.00 92.25 287 ALA A C 1
ATOM 2245 O O . ALA A 1 287 ? 10.993 -11.931 -26.912 1.00 92.25 287 ALA A O 1
ATOM 2246 N N . ARG A 1 288 ? 11.098 -10.550 -25.131 1.00 94.38 288 ARG A N 1
ATOM 2247 C CA . ARG A 1 288 ? 12.126 -9.657 -25.699 1.00 94.38 288 ARG A CA 1
ATOM 2248 C C . ARG A 1 288 ? 13.444 -10.388 -25.914 1.00 94.38 288 ARG A C 1
ATOM 2250 O O . ARG A 1 288 ? 14.014 -10.284 -26.992 1.00 94.38 288 ARG A O 1
ATOM 2257 N N . LEU A 1 289 ? 13.893 -11.146 -24.915 1.00 93.31 289 LEU A N 1
ATOM 2258 C CA . LEU A 1 289 ? 15.148 -11.892 -24.971 1.00 93.31 289 LEU A CA 1
ATOM 2259 C C . LEU A 1 289 ? 15.141 -12.925 -26.109 1.00 93.31 289 LEU A C 1
ATOM 2261 O O . LEU A 1 289 ? 16.093 -13.001 -26.877 1.00 93.31 289 LEU A O 1
ATOM 2265 N N . THR A 1 290 ? 14.046 -13.671 -26.275 1.00 92.19 290 THR A N 1
ATOM 2266 C CA . THR A 1 290 ? 13.897 -14.653 -27.365 1.00 92.19 290 THR A CA 1
ATOM 2267 C C . THR A 1 290 ? 13.748 -14.019 -28.746 1.00 92.19 290 THR A C 1
ATOM 2269 O O . THR A 1 290 ? 13.979 -14.689 -29.747 1.00 92.19 290 THR A O 1
ATOM 2272 N N . GLY A 1 291 ? 13.339 -12.748 -28.811 1.00 91.06 291 GLY A N 1
ATOM 2273 C CA . GLY A 1 291 ? 13.222 -11.987 -30.055 1.00 91.06 291 GLY A CA 1
ATOM 2274 C C . GLY A 1 291 ? 14.539 -11.370 -30.532 1.00 91.06 291 GLY A C 1
ATOM 2275 O O . GLY A 1 291 ? 14.572 -10.784 -31.617 1.00 91.06 291 GLY A O 1
ATOM 2276 N N . LEU A 1 292 ? 15.612 -11.475 -29.741 1.00 93.88 292 LEU A N 1
ATOM 2277 C CA . LEU A 1 292 ? 16.928 -10.994 -30.134 1.00 93.88 292 LEU A CA 1
ATOM 2278 C C . LEU A 1 292 ? 17.549 -11.891 -31.201 1.00 93.88 292 LEU A C 1
ATOM 2280 O O . LEU A 1 292 ? 17.496 -13.119 -31.130 1.00 93.88 292 LEU A O 1
ATOM 2284 N N . LYS A 1 293 ? 18.241 -11.264 -32.148 1.00 92.62 293 LYS A N 1
ATOM 2285 C CA . LYS A 1 293 ? 19.194 -11.961 -33.012 1.00 92.62 293 LYS A CA 1
ATOM 2286 C C . LYS A 1 293 ? 20.387 -12.437 -32.182 1.00 92.62 293 LYS A C 1
ATOM 2288 O O . LYS A 1 293 ? 20.918 -11.674 -31.378 1.00 92.62 293 LYS A O 1
ATOM 2293 N N . SER A 1 294 ? 20.813 -13.684 -32.399 1.00 92.00 294 SER A N 1
ATOM 2294 C CA . SER A 1 294 ? 21.985 -14.269 -31.728 1.00 92.00 294 SER A CA 1
ATOM 2295 C C . SER A 1 294 ? 23.317 -13.797 -32.319 1.00 92.00 294 SER A C 1
ATOM 2297 O O . SER A 1 294 ? 24.378 -14.152 -31.820 1.00 92.00 294 SER A O 1
ATOM 2299 N N . GLU A 1 295 ? 23.267 -13.003 -33.386 1.00 94.56 295 GLU A N 1
ATOM 2300 C CA . GLU A 1 295 ? 24.418 -12.492 -34.121 1.00 94.56 295 GLU A CA 1
ATOM 2301 C C . GLU A 1 295 ? 24.586 -10.991 -33.879 1.00 94.56 295 GLU A C 1
ATOM 2303 O O . GLU A 1 295 ? 23.610 -10.258 -33.691 1.00 94.56 295 GLU A O 1
ATOM 2308 N N . CYS A 1 296 ? 25.830 -10.523 -33.934 1.00 93.25 296 CYS A N 1
ATOM 2309 C CA . CYS A 1 296 ? 26.163 -9.109 -33.928 1.00 93.25 296 CYS A CA 1
ATOM 2310 C C . CYS A 1 296 ? 25.515 -8.439 -35.142 1.00 93.25 296 CYS A C 1
ATOM 2312 O O . CYS A 1 296 ? 25.809 -8.800 -36.281 1.00 93.25 296 CYS A O 1
ATOM 2314 N N . LEU A 1 297 ? 24.679 -7.424 -34.921 1.00 91.12 297 LEU A N 1
ATOM 2315 C CA . LEU A 1 297 ? 23.925 -6.788 -36.009 1.00 91.12 297 LEU A CA 1
ATOM 2316 C C . LEU A 1 297 ? 24.797 -6.042 -37.027 1.00 91.12 297 LEU A C 1
ATOM 2318 O O . LEU A 1 297 ? 24.313 -5.729 -38.110 1.00 91.12 297 LEU A O 1
ATOM 2322 N N . ALA A 1 298 ? 26.060 -5.765 -36.695 1.00 89.56 298 ALA A N 1
ATOM 2323 C CA . ALA A 1 298 ? 27.003 -5.130 -37.609 1.00 89.56 298 ALA A CA 1
ATOM 2324 C C . ALA A 1 298 ? 27.831 -6.123 -38.431 1.00 89.56 298 ALA A C 1
ATOM 2326 O O . ALA A 1 298 ? 27.966 -5.927 -39.634 1.00 89.56 298 ALA A O 1
ATOM 2327 N N . CYS A 1 299 ? 28.403 -7.160 -37.811 1.00 89.06 299 CYS A N 1
ATOM 2328 C CA . CYS A 1 299 ? 29.324 -8.075 -38.499 1.00 89.06 299 CYS A CA 1
ATOM 2329 C C . CYS A 1 299 ? 28.736 -9.463 -38.804 1.00 89.06 299 CYS A C 1
ATOM 2331 O O . CYS A 1 299 ? 29.355 -10.228 -39.538 1.00 89.06 299 CYS A O 1
ATOM 2333 N N . GLY A 1 300 ? 27.575 -9.811 -38.240 1.00 88.75 300 GLY A N 1
ATOM 2334 C CA . GLY A 1 300 ? 26.938 -11.122 -38.402 1.00 88.75 300 GLY A CA 1
ATOM 2335 C C . GLY A 1 300 ? 27.601 -12.268 -37.625 1.00 88.75 300 GLY A C 1
ATOM 2336 O O . GLY A 1 300 ? 27.167 -13.410 -37.736 1.00 88.75 300 GLY A O 1
ATOM 2337 N N . ALA A 1 301 ? 28.647 -12.004 -36.834 1.00 91.12 301 ALA A N 1
ATOM 2338 C CA . ALA A 1 301 ? 29.271 -13.028 -35.996 1.00 91.12 301 ALA A CA 1
ATOM 2339 C C . ALA A 1 301 ? 28.338 -13.445 -34.850 1.00 91.12 301 ALA A C 1
ATOM 2341 O O . ALA A 1 301 ? 27.655 -12.602 -34.269 1.00 91.12 301 ALA A O 1
ATOM 2342 N N . GLN A 1 302 ? 28.325 -14.734 -34.500 1.00 94.56 302 GLN A N 1
ATOM 2343 C CA . GLN A 1 302 ? 27.567 -15.230 -33.348 1.00 94.56 302 GLN A CA 1
ATOM 2344 C C . GLN A 1 302 ? 28.083 -14.593 -32.055 1.00 94.56 302 GLN A C 1
ATOM 2346 O O . GLN A 1 302 ? 29.291 -14.550 -31.824 1.00 94.56 302 GLN A O 1
ATOM 2351 N N . LEU A 1 303 ? 27.159 -14.107 -31.230 1.00 92.19 303 LEU A N 1
ATOM 2352 C CA . LEU A 1 303 ? 27.464 -13.508 -29.939 1.00 92.19 303 LEU A CA 1
ATOM 2353 C C . LEU A 1 303 ? 27.489 -14.583 -28.858 1.00 92.19 303 LEU A C 1
ATOM 2355 O O . LEU A 1 303 ? 26.546 -15.363 -28.706 1.00 92.19 303 LEU A O 1
ATOM 2359 N N . ASP A 1 304 ? 28.556 -14.589 -28.071 1.00 89.69 304 ASP A N 1
ATOM 2360 C CA . ASP A 1 304 ? 28.701 -15.451 -26.907 1.00 89.69 304 ASP A CA 1
ATOM 2361 C C . ASP A 1 304 ? 29.164 -14.652 -25.676 1.00 89.69 304 ASP A C 1
ATOM 2363 O O . ASP A 1 304 ? 29.134 -13.423 -25.648 1.00 89.69 304 ASP A O 1
ATOM 2367 N N . LYS A 1 305 ? 29.558 -15.348 -24.605 1.00 84.31 305 LYS A N 1
ATOM 2368 C CA . LYS A 1 305 ? 30.002 -14.700 -23.359 1.00 84.31 305 LYS A CA 1
ATOM 2369 C C . LYS A 1 305 ? 31.357 -13.990 -23.470 1.00 84.31 305 LYS A C 1
ATOM 2371 O O . LYS A 1 305 ? 31.717 -13.267 -22.547 1.00 84.31 305 LYS A O 1
ATOM 2376 N N . GLN A 1 306 ? 32.134 -14.260 -24.516 1.00 86.56 306 GLN A N 1
ATOM 2377 C CA . GLN A 1 306 ? 33.419 -13.615 -24.786 1.00 86.56 306 GLN A CA 1
ATOM 2378 C C . GLN A 1 306 ? 33.249 -12.377 -25.674 1.00 86.56 306 GLN A C 1
ATOM 2380 O O . GLN A 1 306 ? 34.141 -11.527 -25.692 1.00 86.56 306 GLN A O 1
ATOM 2385 N N . SER A 1 307 ? 32.111 -12.251 -26.365 1.00 89.81 307 SER A N 1
ATOM 2386 C CA . SER A 1 307 ? 31.773 -11.084 -27.177 1.00 89.81 307 SER A CA 1
ATOM 2387 C C . SER A 1 307 ? 31.716 -9.800 -26.354 1.00 89.81 307 SER A C 1
ATOM 2389 O O . SER A 1 307 ? 31.073 -9.727 -25.304 1.00 89.81 307 SER A O 1
ATOM 2391 N N . GLN A 1 308 ? 32.338 -8.742 -26.868 1.00 92.62 308 GLN A N 1
ATOM 2392 C CA . GLN A 1 308 ? 32.380 -7.437 -26.202 1.00 92.62 308 GLN A CA 1
ATOM 2393 C C . GLN A 1 308 ? 31.166 -6.588 -26.580 1.00 92.62 308 GLN A C 1
ATOM 2395 O O . GLN A 1 308 ? 31.283 -5.547 -27.230 1.00 92.62 308 GLN A O 1
ATOM 2400 N N . VAL A 1 309 ? 29.973 -7.043 -26.196 1.00 94.75 309 VAL A N 1
ATOM 2401 C CA . VAL A 1 309 ? 28.724 -6.319 -26.462 1.00 94.75 309 VAL A CA 1
ATOM 2402 C C . VAL A 1 309 ? 28.734 -4.967 -25.755 1.00 94.75 309 VAL A C 1
ATOM 2404 O O . VAL A 1 309 ? 29.081 -4.859 -24.583 1.00 94.75 309 VAL A O 1
ATOM 2407 N N . SER A 1 310 ? 28.345 -3.914 -26.466 1.00 96.12 310 SER A N 1
ATOM 2408 C CA . SER A 1 310 ? 28.276 -2.560 -25.896 1.00 96.12 310 SER A CA 1
ATOM 2409 C C . SER A 1 310 ? 27.123 -1.720 -26.428 1.00 96.12 310 SER A C 1
ATOM 2411 O O . SER A 1 310 ? 26.892 -0.618 -25.932 1.00 96.12 310 SER A O 1
ATOM 2413 N N . TYR A 1 311 ? 26.367 -2.235 -27.400 1.00 97.31 311 TYR A N 1
ATOM 2414 C CA . TYR A 1 311 ? 25.227 -1.529 -27.968 1.00 97.31 311 TYR A CA 1
ATOM 2415 C C . TYR A 1 311 ? 24.046 -2.471 -28.161 1.00 97.31 311 TYR A C 1
ATOM 2417 O O . TYR A 1 311 ? 24.194 -3.566 -28.699 1.00 97.31 311 TYR A O 1
ATOM 2425 N N . TYR A 1 312 ? 22.869 -2.021 -27.742 1.00 97.62 312 TYR A N 1
ATOM 2426 C CA . TYR A 1 312 ? 21.585 -2.609 -28.092 1.00 97.62 312 TYR A CA 1
ATOM 2427 C C . TYR A 1 312 ? 21.018 -1.882 -29.303 1.00 97.62 312 TY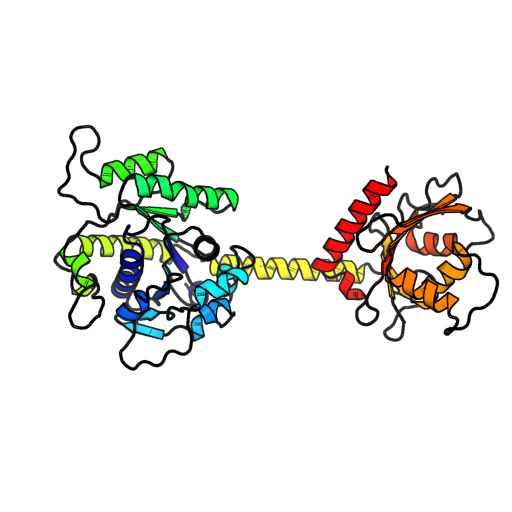R A C 1
ATOM 2429 O O . TYR A 1 312 ? 21.062 -0.649 -29.361 1.00 97.62 312 TYR A O 1
ATOM 2437 N N . CYS A 1 313 ? 20.462 -2.623 -30.256 1.00 96.56 313 CYS A N 1
ATOM 2438 C CA . CYS A 1 313 ? 19.796 -2.025 -31.401 1.00 96.56 313 CYS A CA 1
ATOM 2439 C C . CYS A 1 313 ? 18.377 -2.551 -31.549 1.00 96.56 313 CYS A C 1
ATOM 2441 O O . CYS A 1 313 ? 18.117 -3.742 -31.375 1.00 96.56 313 CYS A O 1
ATOM 2443 N N . GLU A 1 314 ? 17.468 -1.652 -31.912 1.00 96.00 314 GLU A 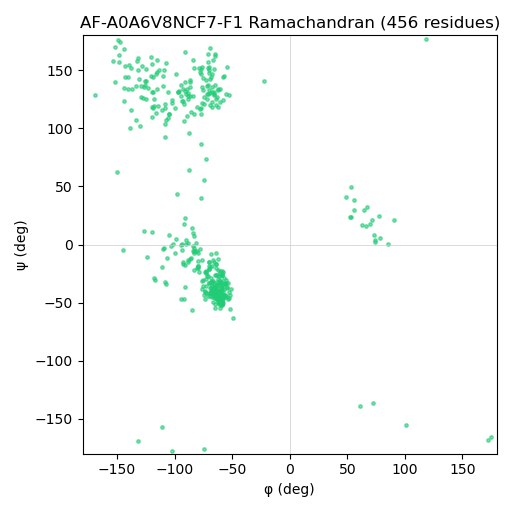N 1
ATOM 2444 C CA . GLU A 1 314 ? 16.062 -1.967 -32.147 1.00 96.00 314 GLU A CA 1
ATOM 2445 C C . GLU A 1 314 ? 15.528 -1.123 -33.305 1.00 96.00 314 GLU A C 1
ATOM 2447 O O . GLU A 1 314 ? 15.755 0.090 -33.374 1.00 96.00 314 GLU A O 1
ATOM 2452 N N . SER A 1 315 ? 14.795 -1.752 -34.220 1.00 93.75 315 SER A N 1
ATOM 2453 C CA . SER A 1 315 ? 14.063 -1.035 -35.258 1.00 93.75 315 SER A CA 1
ATOM 2454 C C . SER A 1 315 ? 12.878 -0.262 -34.671 1.00 93.75 315 SER A C 1
ATOM 2456 O O . SER A 1 315 ? 12.302 -0.620 -33.639 1.00 93.75 315 SER A O 1
ATOM 2458 N N . SER A 1 316 ? 12.468 0.831 -35.310 1.00 91.94 316 SER A N 1
ATOM 2459 C CA . SER A 1 316 ? 11.398 1.681 -34.781 1.00 91.94 316 SER A CA 1
ATOM 2460 C C . SER A 1 316 ? 10.039 0.972 -34.697 1.00 91.94 316 SER A C 1
ATOM 2462 O O . SER A 1 316 ? 9.243 1.286 -33.814 1.00 91.94 316 SER A O 1
ATOM 2464 N N . ASP A 1 317 ? 9.815 -0.031 -35.542 1.00 89.56 317 ASP A N 1
ATOM 2465 C CA . ASP A 1 317 ? 8.648 -0.923 -35.541 1.00 89.56 317 ASP A CA 1
ATOM 2466 C C . ASP A 1 317 ? 8.772 -2.114 -34.564 1.00 89.56 317 ASP A C 1
ATOM 2468 O O . ASP A 1 317 ? 7.816 -2.866 -34.391 1.00 89.56 317 ASP A O 1
ATOM 2472 N N . GLY A 1 318 ? 9.930 -2.287 -33.912 1.00 88.50 318 GLY A N 1
ATOM 2473 C CA . GLY A 1 318 ? 10.203 -3.363 -32.951 1.00 88.50 318 GLY A CA 1
ATOM 2474 C C . GLY A 1 318 ? 10.406 -4.745 -33.579 1.00 88.50 318 GLY A C 1
ATOM 2475 O O . GLY A 1 318 ? 10.562 -5.727 -32.860 1.00 88.50 318 GLY A O 1
ATOM 2476 N N . ALA A 1 319 ? 10.406 -4.851 -34.907 1.00 89.06 319 ALA A N 1
ATOM 2477 C CA . ALA A 1 319 ? 10.435 -6.137 -35.592 1.00 89.06 319 ALA A CA 1
ATOM 2478 C C . ALA A 1 319 ? 11.855 -6.658 -35.894 1.00 89.06 319 ALA A C 1
ATOM 2480 O O . ALA A 1 319 ? 12.005 -7.725 -36.480 1.00 89.06 319 ALA A O 1
ATOM 2481 N N . SER A 1 320 ? 12.908 -5.927 -35.522 1.00 91.69 320 SER A N 1
ATOM 2482 C CA . SER A 1 320 ? 14.272 -6.452 -35.412 1.00 91.69 320 SER A CA 1
ATOM 2483 C C . SER A 1 320 ? 14.948 -5.861 -34.186 1.00 91.69 320 SER A C 1
ATOM 2485 O O . SE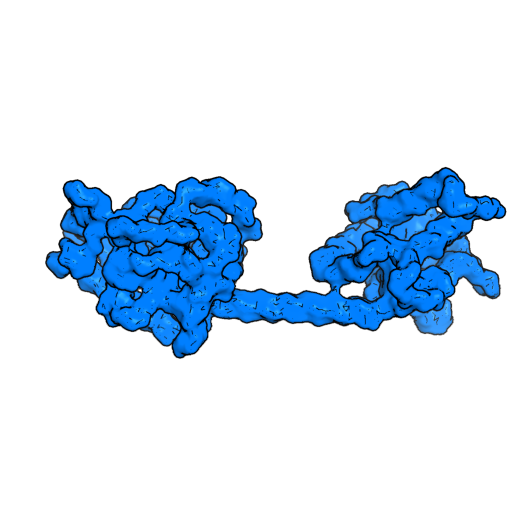R A 1 320 ? 14.928 -4.647 -33.986 1.00 91.69 320 SER A O 1
ATOM 2487 N N . SER A 1 321 ? 15.598 -6.716 -33.402 1.00 95.38 321 SER A N 1
ATOM 2488 C CA . SER A 1 321 ? 16.413 -6.297 -32.267 1.00 95.38 321 SER A CA 1
ATOM 2489 C C . SER A 1 321 ? 17.586 -7.246 -32.052 1.00 95.38 321 SER A C 1
ATOM 2491 O O . SER A 1 321 ? 17.565 -8.391 -32.510 1.00 95.38 321 SER A O 1
ATOM 2493 N N . GLY A 1 322 ? 18.629 -6.758 -31.396 1.00 95.94 322 GLY A N 1
ATOM 2494 C CA . GLY A 1 322 ? 19.853 -7.512 -31.160 1.00 95.94 322 GLY A CA 1
ATOM 2495 C C . GLY A 1 322 ? 20.930 -6.624 -30.562 1.00 95.94 322 GLY A C 1
ATOM 2496 O O . GLY A 1 322 ? 20.667 -5.496 -30.138 1.00 95.94 322 GLY A O 1
ATOM 2497 N N . PHE A 1 323 ? 22.148 -7.141 -30.543 1.00 96.69 323 PHE A N 1
ATOM 2498 C CA . PHE A 1 323 ? 23.290 -6.459 -29.960 1.00 96.69 323 PHE A CA 1
ATOM 2499 C C . PHE A 1 323 ? 24.395 -6.233 -30.989 1.00 96.69 323 PHE A C 1
ATOM 2501 O O . PHE A 1 323 ? 24.447 -6.882 -32.034 1.00 96.69 323 PHE A O 1
ATOM 2508 N N . MET A 1 324 ? 25.288 -5.300 -30.676 1.00 95.44 324 MET A N 1
ATOM 2509 C CA . MET A 1 324 ? 26.513 -5.048 -31.420 1.00 95.44 324 MET A CA 1
ATOM 2510 C C . MET A 1 324 ? 27.705 -4.982 -30.472 1.00 95.44 324 MET A C 1
ATOM 2512 O O . MET A 1 324 ? 27.621 -4.450 -29.357 1.00 95.44 324 MET A O 1
ATOM 2516 N N . GLU A 1 325 ? 28.827 -5.513 -30.945 1.00 95.31 325 GLU A N 1
ATOM 2517 C CA . GLU A 1 325 ? 30.103 -5.394 -30.252 1.00 95.31 325 GLU A CA 1
ATOM 2518 C C . GLU A 1 325 ? 30.650 -3.967 -30.320 1.00 95.31 325 GLU A C 1
ATOM 2520 O O . GLU A 1 325 ? 30.385 -3.224 -31.273 1.00 95.31 325 GLU A O 1
ATOM 2525 N N . ALA A 1 326 ? 31.437 -3.606 -29.305 1.00 92.94 326 ALA A N 1
ATOM 2526 C CA . ALA A 1 326 ? 32.063 -2.299 -29.167 1.00 92.94 326 ALA A CA 1
ATOM 2527 C C . ALA A 1 326 ? 32.839 -1.909 -30.432 1.00 92.94 326 ALA A C 1
ATOM 2529 O O . ALA A 1 326 ? 32.550 -0.887 -31.059 1.00 92.94 326 ALA A O 1
ATOM 2530 N N . ASP A 1 327 ? 33.770 -2.770 -30.844 1.00 92.50 327 ASP A N 1
ATOM 2531 C CA . ASP A 1 327 ? 34.640 -2.515 -31.988 1.00 92.50 327 ASP A CA 1
ATOM 2532 C C . ASP A 1 327 ? 33.873 -2.441 -33.306 1.00 92.50 327 ASP A C 1
ATOM 2534 O O . ASP A 1 327 ? 34.186 -1.592 -34.138 1.00 92.50 327 ASP A O 1
ATOM 2538 N N . CYS A 1 328 ? 32.831 -3.259 -33.481 1.00 93.12 328 CYS A N 1
ATOM 2539 C CA . CYS A 1 328 ? 32.028 -3.253 -34.702 1.00 93.12 328 CYS A CA 1
ATOM 2540 C C . CYS A 1 328 ? 31.350 -1.894 -34.931 1.00 93.12 328 CYS A C 1
ATOM 2542 O O . CYS A 1 328 ? 31.370 -1.368 -36.044 1.00 93.12 328 CYS A O 1
ATOM 2544 N N . PHE A 1 329 ? 30.757 -1.306 -33.887 1.00 94.12 329 PHE A N 1
ATOM 2545 C CA . PHE A 1 329 ? 30.095 -0.010 -34.033 1.00 94.12 329 PHE A CA 1
ATOM 2546 C C . PHE A 1 329 ? 31.087 1.152 -34.118 1.00 94.12 329 PHE A C 1
ATOM 2548 O O . PHE A 1 329 ? 30.875 2.091 -34.885 1.00 94.12 329 PHE A O 1
ATOM 2555 N N . VAL A 1 330 ? 32.178 1.100 -33.351 1.00 93.88 330 VAL A N 1
ATOM 2556 C CA . VAL A 1 330 ? 33.214 2.141 -33.387 1.00 93.88 330 VAL A CA 1
ATOM 2557 C C . VAL A 1 330 ? 33.886 2.187 -34.758 1.00 93.88 330 VAL A C 1
ATOM 2559 O O . VAL A 1 330 ? 34.055 3.276 -35.306 1.00 93.88 330 VAL A O 1
ATOM 2562 N N . GLU A 1 331 ? 34.198 1.031 -35.346 1.00 91.81 331 GLU A N 1
ATOM 2563 C CA . GLU A 1 331 ? 34.773 0.950 -36.691 1.00 91.81 331 GLU A CA 1
ATOM 2564 C C . GLU A 1 331 ? 33.806 1.497 -37.749 1.00 91.81 331 GLU A C 1
ATOM 2566 O O . GLU A 1 331 ? 34.207 2.307 -38.587 1.00 91.81 331 GLU A O 1
ATOM 2571 N N . PHE A 1 332 ? 32.516 1.156 -37.642 1.00 91.69 332 PHE A N 1
ATOM 2572 C CA . PHE A 1 332 ? 31.463 1.733 -38.479 1.00 91.69 332 PHE A CA 1
ATOM 2573 C C . PHE A 1 332 ? 31.416 3.267 -38.378 1.00 91.69 332 PHE A C 1
ATOM 2575 O O . PHE A 1 332 ? 31.320 3.962 -39.387 1.00 91.69 332 PHE A O 1
ATOM 2582 N N . LEU A 1 333 ? 31.524 3.843 -37.176 1.00 92.62 333 LEU A N 1
ATOM 2583 C CA . LEU A 1 333 ? 31.568 5.300 -37.030 1.00 92.62 333 LEU A CA 1
ATOM 2584 C C . LEU A 1 333 ? 32.828 5.897 -37.681 1.00 92.62 333 LEU A C 1
ATOM 2586 O O . LEU A 1 333 ? 32.733 6.917 -38.366 1.00 92.62 333 LEU A O 1
ATOM 2590 N N . ILE A 1 334 ? 34.000 5.286 -37.488 1.00 91.31 334 ILE A N 1
ATOM 2591 C CA . ILE A 1 334 ? 35.282 5.757 -38.045 1.00 91.31 334 ILE A CA 1
ATOM 2592 C C . ILE A 1 334 ? 35.224 5.825 -39.575 1.00 91.31 334 ILE A C 1
ATOM 2594 O O . ILE A 1 334 ? 35.571 6.858 -40.160 1.00 91.31 334 ILE A O 1
ATOM 2598 N N . ARG A 1 335 ? 34.752 4.753 -40.214 1.00 88.75 335 ARG A N 1
ATOM 2599 C CA . ARG A 1 335 ? 34.751 4.602 -41.671 1.00 88.75 335 ARG A CA 1
ATOM 2600 C C . ARG A 1 335 ? 33.537 5.259 -42.323 1.00 88.75 335 ARG A C 1
ATOM 2602 O O . ARG A 1 335 ? 33.704 6.175 -43.128 1.00 88.75 335 ARG A O 1
ATOM 2609 N N . ALA A 1 336 ? 32.322 4.881 -41.928 1.00 86.00 336 ALA A N 1
ATOM 2610 C CA . ALA A 1 336 ? 31.095 5.367 -42.557 1.00 86.00 336 ALA A CA 1
ATOM 2611 C C . ALA A 1 336 ? 30.770 6.831 -42.206 1.00 86.00 336 ALA A C 1
ATOM 2613 O O . ALA A 1 336 ? 30.365 7.617 -43.068 1.00 86.00 336 ALA A O 1
ATOM 2614 N N . VAL A 1 337 ? 30.943 7.223 -40.937 1.00 87.81 337 VAL A N 1
ATOM 2615 C CA . VAL A 1 337 ? 30.470 8.526 -40.427 1.00 87.81 337 VAL A CA 1
ATOM 2616 C C . VAL A 1 337 ? 31.564 9.594 -40.473 1.00 87.81 337 VAL A C 1
ATOM 2618 O O . VAL A 1 337 ? 31.291 10.715 -40.927 1.00 87.81 337 VAL A O 1
ATOM 2621 N N . PHE A 1 338 ? 32.775 9.274 -40.006 1.00 87.75 338 PHE A N 1
ATOM 2622 C CA . PHE A 1 338 ? 33.912 10.201 -39.945 1.00 87.75 338 PHE A CA 1
ATOM 2623 C C . PHE A 1 338 ? 34.824 10.157 -41.179 1.00 87.75 338 PHE A C 1
ATOM 2625 O O . PHE A 1 338 ? 35.555 11.127 -41.381 1.00 87.75 338 PHE A O 1
ATOM 2632 N N . LYS A 1 339 ? 34.741 9.111 -42.016 1.00 86.88 339 LYS A N 1
ATOM 2633 C CA . LYS A 1 339 ? 35.540 8.934 -43.244 1.00 86.88 339 LYS A CA 1
ATOM 2634 C C . LYS A 1 339 ? 37.049 9.061 -42.999 1.00 86.88 339 LYS A C 1
ATOM 2636 O O . LYS A 1 339 ? 37.738 9.839 -43.655 1.00 86.88 339 LYS A O 1
ATOM 2641 N N . ILE A 1 340 ? 37.544 8.350 -41.986 1.00 88.19 340 ILE A N 1
ATOM 2642 C CA . ILE A 1 340 ? 38.972 8.302 -41.658 1.00 88.19 340 ILE A CA 1
ATOM 2643 C C . ILE A 1 340 ? 39.601 7.113 -42.397 1.00 88.19 340 ILE A C 1
ATOM 2645 O O . ILE A 1 340 ? 39.423 5.970 -41.995 1.00 88.19 340 ILE A O 1
ATOM 2649 N N . ASP A 1 341 ? 40.376 7.396 -43.446 1.00 78.38 341 ASP A N 1
ATOM 2650 C CA . ASP A 1 341 ? 40.927 6.381 -44.367 1.00 78.38 341 ASP A CA 1
ATOM 2651 C C . ASP A 1 341 ? 42.244 5.723 -43.892 1.00 78.38 341 ASP A C 1
ATOM 2653 O O . ASP A 1 341 ? 42.947 5.082 -44.673 1.00 78.38 341 ASP A O 1
ATOM 2657 N N . ARG A 1 342 ? 42.620 5.890 -42.617 1.00 85.25 342 ARG A N 1
ATOM 2658 C CA . ARG A 1 342 ? 43.823 5.274 -42.025 1.00 85.25 342 ARG A CA 1
ATOM 2659 C C . ARG A 1 342 ? 43.440 4.303 -40.914 1.00 85.25 342 ARG A C 1
ATOM 2661 O O . ARG A 1 342 ? 42.506 4.575 -40.164 1.00 85.25 342 ARG A O 1
ATOM 2668 N N . GLU A 1 343 ? 44.211 3.233 -40.749 1.00 83.44 343 GLU A N 1
ATOM 2669 C CA . GLU A 1 343 ? 44.042 2.328 -39.610 1.00 83.44 343 GLU A CA 1
ATOM 2670 C C . GLU A 1 343 ? 44.382 3.042 -38.293 1.00 83.44 343 GLU A C 1
ATOM 2672 O O . GLU A 1 343 ? 45.433 3.675 -38.158 1.00 83.44 343 GLU A O 1
ATOM 2677 N N . LEU A 1 344 ? 43.471 2.947 -37.324 1.00 87.81 344 LEU A N 1
ATOM 2678 C CA . LEU A 1 344 ? 43.645 3.457 -35.967 1.00 87.81 344 LEU A CA 1
ATOM 2679 C C . LEU A 1 344 ? 43.823 2.263 -35.026 1.00 87.81 344 LEU A C 1
ATOM 2681 O O . LEU A 1 344 ? 42.933 1.415 -34.935 1.00 87.81 344 LEU A O 1
ATOM 2685 N N . SER A 1 345 ? 44.955 2.195 -34.322 1.00 88.75 345 SER A N 1
ATOM 2686 C CA . SER A 1 345 ? 45.182 1.165 -33.303 1.00 88.75 345 SER A CA 1
ATOM 2687 C C . SER A 1 345 ? 44.208 1.316 -32.126 1.00 88.75 345 SER A C 1
ATOM 2689 O O . SER A 1 345 ? 43.581 2.363 -31.951 1.00 88.75 345 SER A O 1
ATOM 2691 N N . ALA A 1 346 ? 44.083 0.273 -31.296 1.00 84.44 346 ALA A N 1
ATOM 2692 C CA . ALA A 1 346 ? 43.182 0.268 -30.138 1.00 84.44 346 ALA A CA 1
ATOM 2693 C C . ALA A 1 346 ? 43.418 1.455 -29.178 1.00 84.44 346 ALA A C 1
ATOM 2695 O O . ALA A 1 346 ? 42.459 2.043 -28.684 1.00 84.44 346 ALA A O 1
ATOM 2696 N N . ASP A 1 347 ? 44.682 1.848 -28.992 1.00 89.44 347 ASP A N 1
ATOM 2697 C CA . ASP A 1 347 ? 45.095 2.947 -28.110 1.00 89.44 347 ASP A CA 1
ATOM 2698 C C . ASP A 1 347 ? 45.152 4.322 -28.810 1.00 89.44 347 ASP A C 1
ATOM 2700 O O . ASP A 1 347 ? 45.586 5.306 -28.204 1.00 89.44 347 ASP A O 1
ATOM 2704 N N . ASP A 1 348 ? 44.756 4.429 -30.087 1.00 94.31 348 ASP A N 1
ATOM 2705 C CA . ASP A 1 348 ? 44.766 5.714 -30.795 1.00 94.31 348 ASP A CA 1
ATOM 2706 C C . ASP A 1 348 ? 43.790 6.699 -30.113 1.00 94.31 348 ASP A C 1
ATOM 2708 O O . ASP A 1 348 ? 42.599 6.390 -29.969 1.00 94.31 348 ASP A O 1
ATOM 2712 N N . PRO A 1 349 ? 44.235 7.915 -29.732 1.00 93.31 349 PRO A N 1
ATOM 2713 C CA . PRO A 1 349 ? 43.384 8.894 -29.053 1.00 93.31 349 PRO A CA 1
ATOM 2714 C C . PRO A 1 349 ? 42.096 9.235 -29.814 1.00 93.31 349 PRO A C 1
ATOM 2716 O O . PRO A 1 349 ? 41.066 9.525 -29.204 1.00 93.31 349 PRO A O 1
ATOM 2719 N N . THR A 1 350 ? 42.132 9.180 -31.146 1.00 93.12 350 THR A N 1
ATOM 2720 C CA . THR A 1 350 ? 40.976 9.429 -32.015 1.00 93.12 350 THR A CA 1
ATOM 2721 C C . THR A 1 350 ? 39.946 8.312 -31.884 1.00 93.12 350 THR A C 1
ATOM 2723 O O . THR A 1 350 ? 38.755 8.594 -31.750 1.00 93.12 350 THR A O 1
ATOM 2726 N N . ARG A 1 351 ? 40.395 7.048 -31.877 1.00 94.31 351 ARG A N 1
ATOM 2727 C CA . ARG A 1 351 ? 39.526 5.875 -31.692 1.00 94.31 351 ARG A CA 1
ATOM 2728 C C . ARG A 1 351 ? 38.877 5.908 -30.311 1.00 94.31 351 ARG A C 1
ATOM 2730 O O . ARG A 1 351 ? 37.658 5.781 -30.213 1.00 94.31 351 ARG A O 1
ATOM 2737 N N . LEU A 1 352 ? 39.668 6.168 -29.269 1.00 93.06 352 LEU A N 1
ATOM 2738 C CA . LEU A 1 352 ? 39.181 6.277 -27.890 1.00 93.06 352 LEU A CA 1
ATOM 2739 C C . LEU A 1 352 ? 38.145 7.400 -27.729 1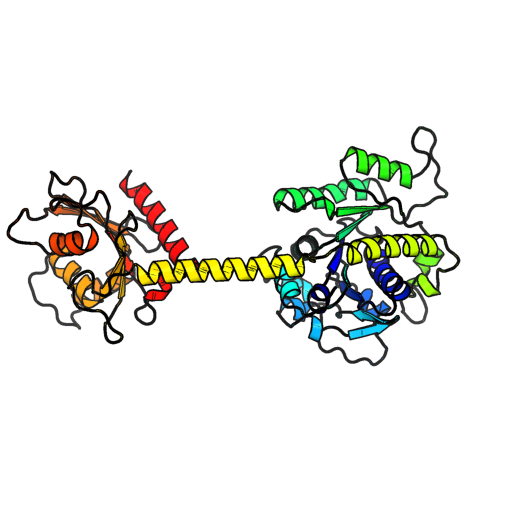.00 93.06 352 LEU A C 1
ATOM 2741 O O . LEU A 1 352 ? 37.114 7.204 -27.088 1.00 93.06 352 LEU A O 1
ATOM 2745 N N . MET A 1 353 ? 38.366 8.558 -28.360 1.00 94.69 353 MET A N 1
ATOM 2746 C CA . MET A 1 353 ? 37.404 9.665 -28.355 1.00 94.69 353 MET A CA 1
ATOM 2747 C C . MET A 1 353 ? 36.081 9.290 -29.045 1.00 94.69 353 MET A C 1
ATOM 2749 O O . MET A 1 353 ? 35.004 9.634 -28.545 1.00 94.69 353 MET A O 1
ATOM 2753 N N . ILE A 1 354 ? 36.137 8.591 -30.185 1.00 94.25 354 ILE A N 1
ATOM 2754 C CA . ILE A 1 354 ? 34.939 8.128 -30.904 1.00 94.25 354 ILE A CA 1
ATOM 2755 C C . ILE A 1 354 ? 34.179 7.097 -30.065 1.00 94.25 354 ILE A C 1
ATOM 2757 O O . ILE A 1 354 ? 32.965 7.227 -29.913 1.00 94.25 354 ILE A O 1
ATOM 2761 N N . ALA A 1 355 ? 34.884 6.136 -29.464 1.00 92.88 355 ALA A N 1
ATOM 2762 C CA . ALA A 1 355 ? 34.294 5.144 -28.571 1.00 92.88 355 ALA A CA 1
ATOM 2763 C C . ALA A 1 355 ? 33.602 5.799 -27.364 1.00 92.88 355 ALA A C 1
ATOM 2765 O O . ALA A 1 355 ? 32.439 5.504 -27.090 1.00 92.88 355 ALA A O 1
ATOM 2766 N N . HIS A 1 356 ? 34.263 6.757 -26.704 1.00 94.06 356 HIS A N 1
ATOM 2767 C CA . HIS A 1 356 ? 33.675 7.520 -25.598 1.00 94.06 356 HIS A CA 1
ATOM 2768 C C . HIS A 1 356 ? 32.415 8.275 -26.038 1.00 94.06 356 HIS A C 1
ATOM 2770 O O . HIS A 1 356 ? 31.370 8.195 -25.399 1.00 94.06 356 HIS A O 1
ATOM 2776 N N . THR A 1 357 ? 32.484 8.961 -27.181 1.00 93.94 357 THR A N 1
ATOM 2777 C CA . THR A 1 357 ? 31.331 9.671 -27.753 1.00 93.94 357 THR A CA 1
ATOM 2778 C C . THR A 1 357 ? 30.162 8.723 -28.013 1.00 93.94 357 THR A C 1
ATOM 2780 O O . THR A 1 357 ? 29.008 9.083 -27.774 1.00 93.94 357 THR A O 1
ATOM 2783 N N . ALA A 1 358 ? 30.449 7.520 -28.512 1.00 94.50 358 ALA A N 1
ATOM 2784 C CA . ALA A 1 358 ? 29.437 6.520 -28.806 1.00 94.50 358 ALA A CA 1
ATOM 2785 C C . ALA A 1 358 ? 28.769 5.960 -27.543 1.00 94.50 358 ALA A C 1
ATOM 2787 O O . ALA A 1 358 ? 27.581 5.662 -27.579 1.00 94.50 358 ALA A O 1
ATOM 2788 N N . GLN A 1 359 ? 29.493 5.867 -26.426 1.00 95.12 359 GLN A N 1
ATOM 2789 C CA . GLN A 1 359 ? 28.943 5.426 -25.138 1.00 95.12 359 GLN A CA 1
ATOM 2790 C C . GLN A 1 359 ? 28.031 6.462 -24.461 1.00 95.12 359 GLN A C 1
ATOM 2792 O O . GLN A 1 359 ? 27.167 6.102 -23.668 1.00 95.12 359 GLN A O 1
ATOM 2797 N N . GLU A 1 360 ? 28.168 7.744 -24.800 1.00 95.75 360 GLU A N 1
ATOM 2798 C CA . GLU A 1 360 ? 27.342 8.826 -24.238 1.00 95.75 360 GLU A CA 1
ATOM 2799 C C . GLU A 1 360 ? 26.177 9.249 -25.147 1.00 95.75 360 GLU A C 1
ATOM 2801 O O . GLU A 1 360 ? 25.464 10.213 -24.852 1.00 95.75 360 GLU A O 1
ATOM 2806 N N . SER A 1 361 ? 25.984 8.554 -26.271 1.00 97.19 361 SER A N 1
ATOM 2807 C CA . SER A 1 361 ? 25.063 8.980 -27.323 1.00 97.19 361 SER A CA 1
ATOM 2808 C C . SER A 1 361 ? 24.143 7.865 -27.791 1.00 97.19 361 SER A C 1
ATOM 2810 O O . SER A 1 361 ? 24.514 6.699 -27.837 1.00 97.19 361 SER A O 1
ATOM 2812 N N . VAL A 1 362 ? 22.955 8.260 -28.236 1.00 97.62 362 VAL A N 1
ATOM 2813 C CA . VAL A 1 362 ? 22.006 7.393 -28.937 1.00 97.62 362 VAL A CA 1
ATOM 2814 C C . VAL A 1 362 ? 22.030 7.764 -30.409 1.00 97.62 362 VAL A C 1
ATOM 2816 O O . VAL A 1 362 ? 21.932 8.944 -30.758 1.00 97.62 362 VAL A O 1
ATOM 2819 N N . PHE A 1 363 ? 22.148 6.770 -31.281 1.00 97.62 363 PHE A N 1
ATOM 2820 C CA . PHE A 1 363 ? 22.218 6.988 -32.721 1.00 97.62 363 PHE A CA 1
ATOM 2821 C C . PHE A 1 363 ? 20.954 6.492 -33.402 1.00 97.62 363 PHE A C 1
ATOM 2823 O O . PHE A 1 363 ? 20.359 5.494 -32.996 1.00 97.62 363 PHE A O 1
ATOM 2830 N N . VAL A 1 364 ? 20.548 7.202 -34.448 1.00 96.69 364 VAL A N 1
ATOM 2831 C CA . VAL A 1 364 ? 19.433 6.808 -35.303 1.00 96.69 364 VAL A CA 1
ATOM 2832 C C . VAL A 1 364 ? 19.900 6.814 -36.743 1.00 96.69 364 VAL A C 1
ATOM 2834 O O . VAL A 1 364 ? 20.405 7.826 -37.232 1.00 96.69 364 VAL A O 1
ATOM 2837 N N . LEU A 1 365 ? 19.702 5.682 -37.408 1.00 94.19 365 LEU A N 1
ATOM 2838 C CA . LEU A 1 365 ? 19.916 5.518 -38.835 1.00 94.19 365 LEU A CA 1
ATOM 2839 C C . LEU A 1 365 ? 18.537 5.399 -39.485 1.00 94.19 365 LEU A C 1
ATOM 2841 O O . LEU A 1 365 ? 17.872 4.368 -39.355 1.00 94.19 365 LEU A O 1
ATOM 2845 N N . ASN A 1 366 ? 18.088 6.473 -40.127 1.00 91.56 366 ASN A N 1
ATOM 2846 C CA . ASN A 1 366 ? 16.790 6.536 -40.782 1.00 91.56 366 ASN A CA 1
ATOM 2847 C C . ASN A 1 366 ? 16.980 6.500 -42.307 1.00 91.56 366 ASN A C 1
ATOM 2849 O O . ASN A 1 366 ? 17.436 7.501 -42.864 1.00 91.56 366 ASN A O 1
ATOM 2853 N N . PRO A 1 367 ? 16.657 5.381 -42.988 1.00 83.44 367 PRO A N 1
ATOM 2854 C CA . PRO A 1 367 ? 16.851 5.235 -44.434 1.00 83.44 367 PRO A CA 1
ATOM 2855 C C . PRO A 1 367 ? 16.006 6.205 -45.272 1.00 83.44 367 PRO A C 1
ATOM 2857 O O . PRO A 1 367 ? 16.203 6.272 -46.482 1.00 83.44 367 PRO A O 1
ATOM 2860 N N . GLY A 1 368 ? 15.095 6.962 -44.648 1.00 75.81 368 GLY A N 1
ATOM 2861 C CA . GLY A 1 368 ? 14.352 8.025 -45.306 1.00 75.81 368 GLY A CA 1
ATOM 2862 C C . GLY A 1 368 ? 13.509 7.503 -46.466 1.00 75.81 368 GLY A C 1
ATOM 2863 O O . GLY A 1 368 ? 12.877 6.455 -46.375 1.00 75.81 368 GLY A O 1
ATOM 2864 N N . ASP A 1 369 ? 13.489 8.263 -47.558 1.00 68.25 369 ASP A N 1
ATOM 2865 C CA . ASP A 1 369 ? 12.774 7.897 -48.778 1.00 68.25 369 ASP A CA 1
ATOM 2866 C C . ASP A 1 369 ? 13.580 6.854 -49.583 1.00 68.25 369 ASP A C 1
ATOM 2868 O O . ASP A 1 369 ? 14.669 7.189 -50.073 1.00 68.25 369 ASP A O 1
ATOM 2872 N N . PRO A 1 370 ? 13.059 5.623 -49.778 1.00 61.62 370 PRO A N 1
ATOM 2873 C CA . PRO A 1 370 ? 13.768 4.553 -50.480 1.00 61.62 370 PRO A CA 1
ATOM 2874 C C . PRO A 1 370 ? 14.186 4.914 -51.911 1.00 61.62 370 PRO A C 1
ATOM 2876 O O . PRO A 1 370 ? 15.128 4.325 -52.436 1.00 61.62 370 PRO A O 1
ATOM 2879 N N . GLU A 1 371 ? 13.509 5.871 -52.551 1.00 63.44 371 GLU A N 1
ATOM 2880 C CA . GLU A 1 371 ? 13.813 6.292 -53.924 1.00 63.44 371 GLU A CA 1
ATOM 2881 C C . GLU A 1 371 ? 15.006 7.253 -54.008 1.00 63.44 371 GLU A C 1
ATOM 2883 O O . GLU A 1 371 ? 15.613 7.396 -55.070 1.00 63.44 371 GLU A O 1
ATOM 2888 N N . LYS A 1 372 ? 15.365 7.913 -52.900 1.00 69.25 372 LYS A N 1
ATOM 2889 C CA . LYS A 1 372 ? 16.420 8.937 -52.878 1.00 69.25 372 LYS A CA 1
ATOM 2890 C C . LYS A 1 372 ? 17.800 8.393 -52.529 1.00 69.25 372 LYS A C 1
ATOM 2892 O O . LYS A 1 372 ? 18.772 9.107 -52.750 1.00 69.25 372 LYS A O 1
ATOM 2897 N N . ALA A 1 373 ? 17.888 7.171 -51.996 1.00 75.94 373 ALA A N 1
ATOM 2898 C CA . ALA A 1 373 ? 19.134 6.571 -51.506 1.00 75.94 373 ALA A CA 1
ATOM 2899 C C . ALA A 1 373 ? 19.919 7.515 -50.563 1.00 75.94 373 ALA A C 1
ATOM 2901 O O . ALA A 1 373 ? 21.139 7.643 -50.659 1.00 75.94 373 ALA A O 1
ATOM 2902 N N . ILE A 1 374 ? 19.214 8.219 -49.668 1.00 83.88 374 ILE A N 1
ATOM 2903 C CA . ILE A 1 374 ? 19.810 9.113 -48.665 1.00 83.88 374 ILE A CA 1
ATOM 2904 C C . ILE A 1 374 ? 19.465 8.587 -47.276 1.00 83.88 374 ILE A C 1
ATOM 2906 O O . ILE A 1 374 ? 18.294 8.460 -46.936 1.00 83.88 374 ILE A O 1
ATOM 2910 N N . LEU A 1 375 ? 20.492 8.364 -46.462 1.00 87.50 375 LEU A N 1
ATOM 2911 C CA . LEU A 1 375 ? 20.370 8.035 -45.051 1.00 87.50 375 LEU A CA 1
ATOM 2912 C C . LEU A 1 375 ? 20.429 9.304 -44.199 1.00 87.50 375 LEU A C 1
ATOM 2914 O O . LEU A 1 375 ? 21.433 10.025 -44.211 1.00 87.50 375 LEU A O 1
ATOM 2918 N N . ASP A 1 376 ? 19.39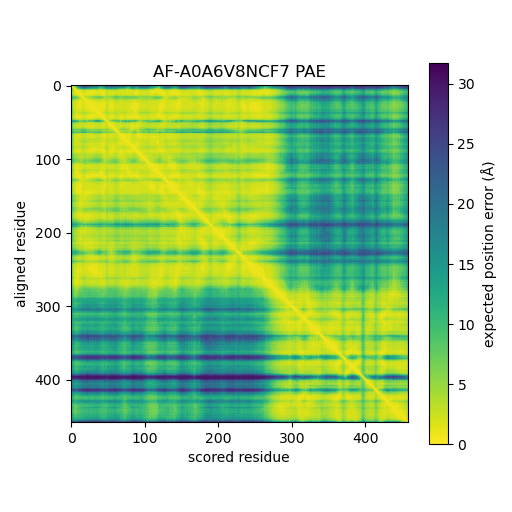9 9.525 -43.390 1.00 90.94 376 ASP A N 1
ATOM 2919 C CA . ASP A 1 376 ? 19.431 10.495 -42.302 1.00 90.94 376 ASP A CA 1
ATOM 2920 C C . ASP A 1 376 ? 20.084 9.854 -41.066 1.00 90.94 376 ASP A C 1
ATOM 2922 O O . ASP A 1 376 ? 19.539 8.946 -40.430 1.00 90.94 376 ASP A O 1
ATOM 2926 N N . PHE A 1 377 ? 21.269 10.344 -40.709 1.00 93.69 377 PHE A N 1
ATOM 2927 C CA . PHE A 1 377 ? 22.001 9.939 -39.515 1.00 93.69 377 PHE A CA 1
ATOM 2928 C C . PHE A 1 377 ? 21.846 10.995 -38.424 1.00 93.69 377 PHE A C 1
ATOM 2930 O O . PHE A 1 377 ? 22.233 12.160 -38.590 1.00 93.69 377 PHE A O 1
ATOM 2937 N N . HIS A 1 378 ? 21.326 10.574 -37.277 1.00 95.81 378 HIS A N 1
ATOM 2938 C CA . HIS A 1 378 ? 21.146 11.439 -36.122 1.00 95.81 378 HIS A CA 1
ATOM 2939 C C . HIS A 1 378 ? 21.917 10.921 -34.914 1.00 95.81 378 HIS A C 1
ATOM 2941 O O . HIS A 1 378 ? 21.983 9.717 -34.664 1.00 95.81 378 HIS A O 1
ATOM 2947 N N . ARG A 1 379 ? 22.436 11.859 -34.121 1.00 96.81 379 ARG A N 1
ATOM 2948 C CA . ARG A 1 379 ? 22.993 11.603 -32.792 1.00 96.81 379 ARG A CA 1
ATOM 2949 C C . ARG A 1 379 ? 22.211 12.401 -31.763 1.00 96.81 379 ARG A C 1
ATOM 2951 O O . ARG A 1 379 ? 22.051 13.612 -31.921 1.00 96.81 379 ARG A O 1
ATOM 2958 N N . PHE A 1 380 ? 21.804 11.739 -30.695 1.00 97.44 380 PHE A N 1
ATOM 2959 C CA . PHE A 1 380 ? 21.134 12.323 -29.543 1.00 97.44 380 PHE A CA 1
ATOM 2960 C C . PHE A 1 380 ? 21.959 12.080 -28.281 1.00 97.44 380 PHE A C 1
ATOM 2962 O O . PHE A 1 380 ? 22.723 11.118 -28.217 1.00 97.44 380 PHE A O 1
ATOM 2969 N N . ASP A 1 381 ? 21.786 12.926 -27.267 1.00 96.19 381 ASP A N 1
ATOM 2970 C CA . ASP A 1 381 ? 22.199 12.563 -25.909 1.00 96.19 381 ASP A CA 1
ATOM 2971 C C . ASP A 1 381 ? 21.290 11.440 -25.355 1.00 96.19 381 ASP A C 1
ATOM 2973 O O . ASP A 1 381 ? 20.226 11.140 -25.909 1.00 96.19 381 ASP A O 1
ATOM 2977 N N . LEU A 1 382 ? 21.663 10.843 -24.220 1.00 95.00 382 LEU A N 1
ATOM 2978 C CA . LEU A 1 382 ? 20.853 9.804 -23.557 1.00 95.00 382 LEU A CA 1
ATOM 2979 C C . LEU A 1 382 ? 19.468 10.302 -23.086 1.00 95.00 382 LEU A C 1
ATOM 2981 O O . LEU A 1 382 ? 18.597 9.509 -22.735 1.00 95.00 382 LEU A O 1
ATOM 2985 N N . ARG A 1 383 ? 19.233 11.621 -23.076 1.00 94.25 383 ARG A N 1
ATOM 2986 C CA . ARG A 1 383 ? 17.941 12.246 -22.745 1.00 94.25 383 ARG A CA 1
ATOM 2987 C C . ARG A 1 383 ? 17.099 12.519 -23.995 1.00 94.25 383 ARG A C 1
ATOM 2989 O O . ARG A 1 383 ? 15.990 13.056 -23.872 1.00 94.25 383 ARG A O 1
ATOM 2996 N N . GLY A 1 384 ? 17.586 12.175 -25.186 1.00 93.88 384 GLY A N 1
ATOM 2997 C CA . GLY A 1 384 ? 16.912 12.378 -26.463 1.00 93.88 384 GLY A CA 1
ATOM 2998 C C . GLY A 1 384 ? 16.963 13.813 -26.980 1.00 93.88 384 GLY A C 1
ATOM 2999 O O . GLY A 1 384 ? 16.055 14.212 -27.701 1.00 93.88 384 GLY A O 1
ATOM 3000 N N . THR A 1 385 ? 17.941 14.624 -26.584 1.00 94.56 385 THR A N 1
ATOM 3001 C CA . THR A 1 385 ? 18.204 15.946 -27.177 1.00 94.56 385 THR A CA 1
ATOM 3002 C C . THR A 1 385 ? 19.058 15.773 -28.427 1.00 94.56 385 THR A C 1
ATOM 3004 O O . THR A 1 385 ? 20.099 15.121 -28.365 1.00 94.56 385 THR A O 1
ATOM 3007 N N . SER A 1 386 ? 18.636 16.340 -29.560 1.00 95.19 386 SER A N 1
ATOM 3008 C CA . SER A 1 386 ? 19.398 16.261 -30.814 1.00 95.19 386 SER A CA 1
ATOM 3009 C C . SER A 1 386 ? 20.752 16.970 -30.688 1.00 95.19 386 SER A C 1
ATOM 3011 O O . SER A 1 386 ? 20.811 18.145 -30.326 1.00 95.19 386 SER A O 1
ATOM 3013 N N . LEU A 1 387 ? 21.836 16.251 -30.986 1.00 94.81 387 LEU A N 1
ATOM 3014 C CA . LEU A 1 387 ? 23.217 16.750 -30.962 1.00 94.81 387 LEU A CA 1
ATOM 3015 C C . LEU A 1 387 ? 23.800 16.918 -32.367 1.00 94.81 387 LEU A C 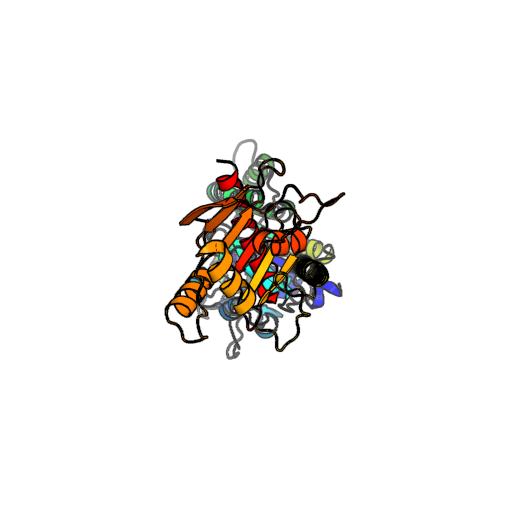1
ATOM 3017 O O . LEU A 1 387 ? 24.667 17.763 -32.579 1.00 94.81 387 LEU A O 1
ATOM 3021 N N . LEU A 1 388 ? 23.395 16.065 -33.309 1.00 93.62 388 LEU A N 1
ATOM 3022 C CA . LEU A 1 388 ? 23.885 16.073 -34.685 1.00 93.62 388 LEU A CA 1
ATOM 3023 C C . LEU A 1 388 ? 22.817 15.518 -35.627 1.00 93.62 388 LEU A C 1
ATOM 3025 O O . LEU A 1 388 ? 22.198 14.500 -35.325 1.00 93.62 388 LEU A O 1
ATOM 3029 N N . LYS A 1 389 ? 22.686 16.144 -36.799 1.00 93.38 389 LYS A N 1
ATOM 3030 C CA . LYS A 1 389 ? 21.968 15.614 -37.962 1.00 93.38 389 LYS A CA 1
ATOM 3031 C C . LYS A 1 389 ? 22.881 15.713 -39.183 1.00 93.38 389 LYS A C 1
ATOM 3033 O O . LYS A 1 389 ? 23.410 16.791 -39.458 1.00 93.38 389 LYS A O 1
ATOM 3038 N N . LYS A 1 390 ? 23.084 14.604 -39.889 1.00 91.31 390 LYS A N 1
ATOM 3039 C CA . LYS A 1 390 ? 23.851 14.533 -41.140 1.00 91.31 390 LYS A CA 1
ATOM 3040 C C . LYS A 1 390 ? 23.140 13.630 -42.139 1.00 91.31 390 LYS A C 1
ATOM 3042 O O . LYS A 1 390 ? 22.460 12.692 -41.744 1.00 91.31 390 LYS A O 1
ATOM 3047 N N . GLN A 1 391 ? 23.345 13.910 -43.420 1.00 89.56 391 GLN A N 1
ATOM 3048 C CA . GLN A 1 391 ? 22.853 13.086 -44.517 1.00 89.56 391 GLN A CA 1
ATOM 3049 C C . GLN A 1 391 ? 24.017 12.393 -45.209 1.00 89.56 391 GLN A C 1
ATOM 3051 O O . GLN A 1 391 ? 25.050 13.015 -45.465 1.00 89.56 391 GLN A O 1
ATOM 3056 N N . TYR A 1 392 ? 23.829 11.114 -45.507 1.00 85.75 392 TYR A N 1
ATOM 3057 C CA . TYR A 1 392 ? 24.792 10.282 -46.215 1.00 85.75 392 TYR A CA 1
ATOM 3058 C C . TYR A 1 392 ? 24.126 9.700 -47.460 1.00 85.75 392 TYR A C 1
ATOM 3060 O O . TYR A 1 392 ? 22.992 9.235 -47.396 1.00 85.75 392 TYR A O 1
ATOM 3068 N N . SER A 1 393 ? 24.815 9.734 -48.601 1.00 80.81 393 SER A N 1
ATOM 3069 C CA . SER A 1 393 ? 24.387 8.986 -49.785 1.00 80.81 393 SER A CA 1
ATOM 3070 C C . SER A 1 393 ? 24.636 7.500 -49.549 1.00 80.81 393 SER A C 1
ATOM 3072 O O . SER A 1 393 ? 25.743 7.137 -49.158 1.00 80.81 393 SER A O 1
ATOM 3074 N N . MET A 1 394 ? 23.624 6.674 -49.793 1.00 73.94 394 MET A N 1
ATOM 3075 C CA . MET A 1 394 ? 23.735 5.220 -49.782 1.00 73.94 394 MET A CA 1
ATOM 3076 C C . MET A 1 394 ? 24.077 4.714 -51.185 1.00 73.94 394 MET A C 1
ATOM 3078 O O . MET A 1 394 ? 23.538 5.208 -52.181 1.00 73.94 394 MET A O 1
ATOM 3082 N N . ALA A 1 395 ? 24.959 3.725 -51.275 1.00 65.62 395 ALA A N 1
ATOM 3083 C CA . ALA A 1 395 ? 25.267 3.059 -52.532 1.00 65.62 395 ALA A CA 1
ATOM 3084 C C . ALA A 1 395 ? 24.059 2.245 -53.035 1.00 65.62 395 ALA A C 1
ATOM 3086 O O . ALA A 1 395 ? 23.467 1.445 -52.310 1.00 65.62 395 ALA A O 1
ATOM 3087 N N . VAL A 1 396 ? 23.705 2.422 -54.311 1.00 55.97 396 VAL A N 1
ATOM 3088 C CA . VAL A 1 396 ? 22.800 1.515 -55.028 1.00 55.97 396 VAL A CA 1
ATOM 3089 C C . VAL A 1 396 ? 23.677 0.423 -55.640 1.00 55.97 396 VAL A C 1
ATOM 3091 O O . VAL A 1 396 ? 24.639 0.754 -56.324 1.00 55.97 396 VAL A O 1
ATOM 3094 N N . ALA A 1 397 ? 23.368 -0.845 -55.346 1.00 53.03 397 ALA A N 1
ATOM 3095 C CA . ALA A 1 397 ? 24.061 -2.075 -55.769 1.00 53.03 397 ALA A CA 1
ATOM 3096 C C . ALA A 1 397 ? 24.935 -1.974 -57.054 1.00 53.03 397 ALA A C 1
ATOM 3098 O O . ALA A 1 397 ? 24.489 -1.382 -58.040 1.00 53.03 397 ALA A O 1
ATOM 3099 N N . PRO A 1 398 ? 26.124 -2.629 -57.112 1.00 46.66 398 PRO A N 1
ATOM 3100 C CA . PRO A 1 398 ? 26.447 -3.877 -56.406 1.00 46.66 398 PRO A CA 1
ATOM 3101 C C . PRO A 1 398 ? 27.462 -3.775 -55.252 1.00 46.66 398 PRO A C 1
ATOM 3103 O O . PRO A 1 398 ? 27.687 -4.779 -54.582 1.00 46.66 398 PRO A O 1
ATOM 3106 N N . GLU A 1 399 ? 28.059 -2.613 -54.986 1.00 52.97 399 GLU A N 1
ATOM 3107 C CA . GLU A 1 399 ? 28.946 -2.434 -53.827 1.00 52.97 399 GLU A CA 1
ATOM 3108 C C . GLU A 1 399 ? 28.107 -2.082 -52.589 1.00 52.97 399 GLU A C 1
ATOM 3110 O O . GLU A 1 399 ? 27.444 -1.046 -52.556 1.00 52.97 399 GLU A O 1
ATOM 3115 N N . GLN A 1 400 ? 28.076 -2.969 -51.588 1.00 57.75 400 GLN A N 1
ATOM 3116 C CA . GLN A 1 400 ? 27.416 -2.687 -50.311 1.00 57.75 400 GLN A CA 1
ATOM 3117 C C . GLN A 1 400 ? 28.317 -1.770 -49.483 1.00 57.75 400 GLN A C 1
ATOM 3119 O O . GLN A 1 400 ? 29.386 -2.188 -49.039 1.00 57.75 400 GLN A O 1
ATOM 3124 N N . ASP A 1 401 ? 27.889 -0.527 -49.269 1.00 72.19 401 ASP A N 1
ATOM 3125 C CA . ASP A 1 401 ? 28.511 0.325 -48.260 1.00 72.19 401 ASP A CA 1
ATOM 3126 C C . ASP A 1 401 ? 28.162 -0.160 -46.836 1.00 72.19 401 ASP A C 1
ATOM 3128 O O . ASP A 1 401 ? 27.248 -0.964 -46.614 1.00 72.19 401 ASP A O 1
ATOM 3132 N N . GLU A 1 402 ? 28.915 0.317 -45.845 1.00 76.81 402 GLU A N 1
ATOM 3133 C CA . GLU A 1 402 ? 28.771 -0.116 -44.449 1.00 76.81 402 GLU A CA 1
ATOM 3134 C C . GLU A 1 402 ? 27.372 0.186 -43.876 1.00 76.81 402 GLU A C 1
ATOM 3136 O O . GLU A 1 402 ? 26.854 -0.575 -43.057 1.00 76.81 402 GLU A O 1
ATOM 3141 N N . PHE A 1 403 ? 26.724 1.259 -44.348 1.00 81.88 403 PHE A N 1
ATOM 3142 C CA . PHE A 1 403 ? 25.347 1.599 -43.985 1.00 81.88 403 PHE A CA 1
ATOM 3143 C C . PHE A 1 403 ? 24.347 0.575 -44.528 1.00 81.88 403 PHE A C 1
ATOM 3145 O O . PHE A 1 403 ? 23.465 0.122 -43.798 1.00 81.88 403 PHE A O 1
ATOM 3152 N N . THR A 1 404 ? 24.488 0.183 -45.792 1.00 77.25 404 THR A N 1
ATOM 3153 C CA . THR A 1 404 ? 23.602 -0.775 -46.456 1.00 77.25 404 THR A CA 1
ATOM 3154 C C . THR A 1 404 ? 23.674 -2.140 -45.786 1.00 77.25 404 THR A C 1
ATOM 3156 O O . THR A 1 404 ? 22.627 -2.736 -45.545 1.00 77.25 404 THR A O 1
ATOM 3159 N N . SER A 1 405 ? 24.869 -2.605 -45.410 1.00 78.88 405 SER A N 1
ATOM 3160 C CA . SER A 1 405 ? 25.040 -3.874 -44.688 1.00 78.88 405 SER A CA 1
ATOM 3161 C C . SER A 1 405 ? 24.290 -3.878 -43.346 1.00 78.88 405 SER A C 1
ATOM 3163 O O . SER A 1 405 ? 23.433 -4.734 -43.101 1.00 78.88 405 SER A O 1
ATOM 3165 N N . LEU A 1 406 ? 24.513 -2.852 -42.515 1.00 83.69 406 LEU A N 1
ATOM 3166 C 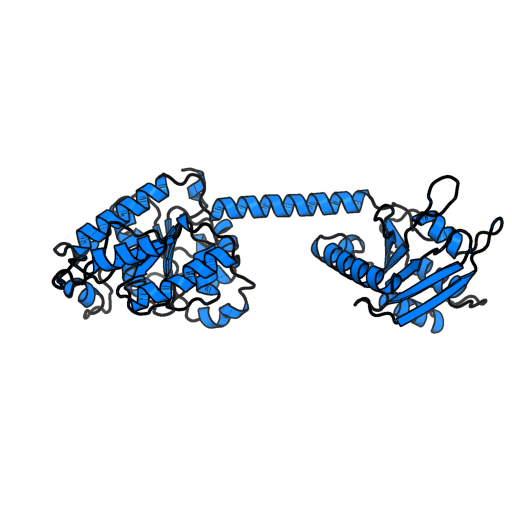CA . LEU A 1 406 ? 23.882 -2.730 -41.197 1.00 83.69 406 LEU A CA 1
ATOM 3167 C C . LEU A 1 406 ? 22.348 -2.601 -41.287 1.00 83.69 406 LEU A C 1
ATOM 3169 O O . LEU A 1 406 ? 21.606 -3.207 -40.504 1.00 83.69 406 LEU A O 1
ATOM 3173 N N . LEU A 1 407 ? 21.853 -1.822 -42.255 1.00 85.06 407 LEU A N 1
ATOM 3174 C CA . LEU A 1 407 ? 20.417 -1.613 -42.448 1.00 85.06 407 LEU A CA 1
ATOM 3175 C C . LEU A 1 407 ? 19.731 -2.812 -43.091 1.00 85.06 407 LEU A C 1
ATOM 3177 O O . LEU A 1 407 ? 18.612 -3.117 -42.696 1.00 85.06 407 LEU A O 1
ATOM 3181 N N . GLN A 1 408 ? 20.360 -3.538 -44.014 1.00 81.25 408 GLN A N 1
ATOM 3182 C CA . GLN A 1 408 ? 19.793 -4.791 -44.522 1.00 81.25 408 GLN A CA 1
ATOM 3183 C C . GLN A 1 408 ? 19.707 -5.838 -43.409 1.00 81.25 408 GLN A C 1
ATOM 3185 O O . GLN A 1 408 ? 18.665 -6.473 -43.244 1.00 81.25 408 GLN A O 1
ATOM 3190 N N . GLY A 1 409 ? 20.742 -5.937 -42.571 1.00 77.00 409 GLY A N 1
ATOM 3191 C CA . GLY A 1 409 ? 20.743 -6.815 -41.404 1.00 77.00 409 GLY A CA 1
ATOM 3192 C C . GLY A 1 409 ? 19.622 -6.513 -40.406 1.00 77.00 409 GLY A C 1
ATOM 3193 O O . GLY A 1 409 ? 19.186 -7.421 -39.705 1.00 77.00 409 GLY A O 1
ATOM 3194 N N . SER A 1 410 ? 19.102 -5.280 -40.355 1.00 82.50 410 SER A N 1
ATOM 3195 C CA . SER A 1 410 ? 18.165 -4.837 -39.305 1.00 82.50 410 SER A CA 1
ATOM 3196 C C . SER A 1 410 ? 16.773 -4.419 -39.802 1.00 82.50 410 SER A C 1
ATOM 3198 O O . SER A 1 410 ? 15.785 -4.541 -39.080 1.00 82.50 410 SER A O 1
ATOM 3200 N N . LEU A 1 411 ? 16.655 -3.928 -41.030 1.00 86.06 411 LEU A N 1
ATOM 3201 C CA . LEU A 1 411 ? 15.455 -3.307 -41.595 1.00 86.06 411 LEU A CA 1
ATOM 3202 C C . LEU A 1 411 ? 15.025 -3.932 -42.929 1.00 86.06 411 LEU A C 1
ATOM 3204 O O . LEU A 1 411 ? 14.152 -3.363 -43.582 1.00 86.06 411 LEU A O 1
ATOM 3208 N N . ALA A 1 412 ? 15.579 -5.079 -43.338 1.00 82.81 412 ALA A N 1
ATOM 3209 C CA . ALA A 1 412 ? 15.135 -5.767 -44.552 1.00 82.81 412 ALA A CA 1
ATOM 3210 C C . ALA A 1 412 ? 13.613 -6.012 -44.557 1.00 82.81 412 ALA A C 1
ATOM 3212 O O . ALA A 1 412 ? 13.038 -6.531 -43.596 1.00 82.81 412 ALA A O 1
ATOM 3213 N N . GLY A 1 413 ? 12.969 -5.608 -45.650 1.00 73.88 413 GLY A N 1
ATOM 3214 C CA . GLY A 1 413 ? 11.564 -5.841 -45.966 1.00 73.88 413 GLY A CA 1
ATOM 3215 C C . GLY A 1 413 ? 11.399 -6.811 -47.140 1.00 73.88 413 GLY A C 1
ATOM 3216 O O . GLY A 1 413 ? 12.278 -7.619 -47.438 1.00 73.88 413 GLY A O 1
ATOM 3217 N N . TYR A 1 414 ? 10.251 -6.742 -47.816 1.00 66.19 414 TYR A N 1
ATOM 3218 C CA . TYR A 1 414 ? 9.955 -7.585 -48.979 1.00 66.19 414 TYR A CA 1
ATOM 3219 C C . TYR A 1 414 ? 10.666 -7.082 -50.246 1.00 66.19 414 TYR A C 1
ATOM 3221 O O . TYR A 1 414 ? 10.881 -5.882 -50.414 1.00 66.19 414 TYR A O 1
ATOM 3229 N N . GLU A 1 415 ? 11.020 -8.010 -51.142 1.00 66.31 415 GLU A N 1
ATOM 3230 C CA . GLU A 1 415 ? 11.616 -7.721 -52.462 1.00 66.31 415 GLU A CA 1
ATOM 3231 C C . GLU A 1 415 ? 12.903 -6.868 -52.416 1.00 66.31 415 GLU A C 1
ATOM 3233 O O . GLU A 1 415 ? 13.198 -6.111 -53.337 1.00 66.31 415 GLU A O 1
ATOM 3238 N N . GLY A 1 416 ? 13.684 -6.978 -51.334 1.00 65.88 416 GLY A N 1
ATOM 3239 C CA . GLY A 1 416 ? 14.965 -6.276 -51.187 1.00 65.88 416 GLY A CA 1
ATOM 3240 C C . GLY A 1 416 ? 14.854 -4.795 -50.802 1.00 65.88 416 GLY A C 1
ATOM 3241 O O . GLY A 1 416 ? 15.877 -4.116 -50.735 1.00 65.88 416 GLY A O 1
ATOM 3242 N N . LYS A 1 417 ? 13.646 -4.289 -50.517 1.00 75.44 417 LYS A N 1
ATOM 3243 C CA . LYS A 1 417 ? 13.439 -2.933 -49.981 1.00 75.44 417 LYS A CA 1
ATOM 3244 C C . LYS A 1 417 ? 13.624 -2.903 -48.466 1.00 75.44 417 LYS A C 1
ATOM 3246 O O . LYS A 1 417 ? 13.363 -3.893 -47.786 1.00 75.44 417 LYS A O 1
ATOM 3251 N N . LEU A 1 418 ? 14.032 -1.754 -47.928 1.00 82.06 418 LEU A N 1
ATOM 3252 C CA . LEU A 1 418 ? 14.019 -1.514 -46.484 1.00 82.06 418 LEU A CA 1
ATOM 3253 C C . LEU A 1 418 ? 12.592 -1.204 -46.015 1.00 82.06 418 LEU A C 1
ATOM 3255 O O . LEU A 1 418 ? 11.795 -0.615 -46.746 1.00 82.06 418 LEU A O 1
ATOM 3259 N N . ARG A 1 419 ? 12.268 -1.622 -44.793 1.00 85.12 419 ARG A N 1
ATOM 3260 C CA . ARG A 1 419 ? 11.021 -1.253 -44.114 1.00 85.12 419 ARG A CA 1
ATOM 3261 C C . ARG A 1 419 ? 11.005 0.246 -43.818 1.00 85.12 419 ARG A C 1
ATOM 3263 O O . ARG A 1 419 ? 12.058 0.828 -43.571 1.00 85.12 419 ARG A O 1
ATOM 3270 N N . ASP A 1 420 ? 9.807 0.829 -43.774 1.00 86.19 420 ASP A N 1
ATOM 3271 C CA . ASP A 1 420 ? 9.581 2.208 -43.318 1.00 86.19 420 ASP A CA 1
ATOM 3272 C C . ASP A 1 420 ? 9.744 2.296 -41.790 1.00 86.19 420 ASP A C 1
ATOM 3274 O O . ASP A 1 420 ? 8.792 2.299 -41.008 1.00 86.19 420 ASP A O 1
ATOM 3278 N N . ALA A 1 421 ? 10.999 2.215 -41.365 1.00 89.75 421 ALA A N 1
ATOM 3279 C CA . ALA A 1 421 ? 11.437 2.207 -39.986 1.00 89.75 421 ALA A CA 1
ATOM 3280 C C . ALA A 1 421 ? 12.863 2.763 -39.913 1.00 89.75 421 ALA A C 1
ATOM 3282 O O . ALA A 1 421 ? 13.613 2.703 -40.883 1.00 89.75 421 ALA A O 1
ATOM 3283 N N . PHE A 1 422 ? 13.266 3.256 -38.746 1.00 93.00 422 PHE A N 1
ATOM 3284 C CA . PHE A 1 422 ? 14.662 3.599 -38.471 1.00 93.00 422 PHE A CA 1
ATOM 3285 C C . PHE A 1 422 ? 15.290 2.584 -37.518 1.00 93.00 422 PHE A C 1
ATOM 3287 O O . PHE A 1 422 ? 14.591 1.942 -36.731 1.00 93.00 422 PHE A O 1
ATOM 3294 N N . LEU A 1 423 ? 16.615 2.464 -37.551 1.00 95.31 423 LEU A N 1
ATOM 3295 C CA . LEU A 1 423 ? 17.376 1.688 -36.575 1.00 95.31 423 LEU A CA 1
ATOM 3296 C C . LEU A 1 423 ? 17.854 2.608 -35.450 1.00 95.31 423 LEU A C 1
ATOM 3298 O O . LEU A 1 423 ? 18.539 3.598 -35.707 1.00 95.31 423 LEU A O 1
ATOM 3302 N N . LEU A 1 424 ? 17.494 2.280 -34.212 1.00 97.12 424 LEU A N 1
ATOM 3303 C CA . LEU A 1 424 ? 18.022 2.912 -33.006 1.00 97.12 424 LEU A CA 1
ATOM 3304 C C . LEU A 1 424 ? 19.229 2.108 -32.512 1.00 97.12 424 LEU A C 1
ATOM 3306 O O . LEU A 1 424 ? 19.124 0.890 -32.394 1.00 97.12 424 LEU A O 1
ATOM 3310 N N . VAL A 1 425 ? 20.326 2.779 -32.165 1.00 97.56 425 VAL A N 1
ATOM 3311 C CA . VAL A 1 425 ? 21.493 2.185 -31.493 1.00 97.56 425 VAL A CA 1
ATOM 3312 C C . VAL A 1 425 ? 21.676 2.879 -30.146 1.00 97.56 425 VAL A C 1
ATOM 3314 O O . VAL A 1 425 ? 21.895 4.091 -30.090 1.00 97.56 425 VAL A O 1
ATOM 3317 N N . HIS A 1 426 ? 21.553 2.115 -29.063 1.00 98.06 426 HIS A N 1
ATOM 3318 C CA . HIS A 1 426 ? 21.615 2.591 -27.684 1.00 98.06 426 HIS A CA 1
ATOM 3319 C C . HIS A 1 426 ? 22.785 1.924 -26.942 1.00 98.06 426 HIS A C 1
ATOM 3321 O O . HIS A 1 426 ? 22.897 0.698 -26.987 1.00 98.06 426 HIS A O 1
ATOM 3327 N N . PRO A 1 427 ? 23.639 2.678 -26.232 1.00 97.31 427 PRO A N 1
ATOM 3328 C CA . PRO A 1 427 ? 24.743 2.104 -25.470 1.00 97.31 427 PRO A CA 1
ATOM 3329 C C . PRO A 1 427 ? 24.223 1.292 -24.279 1.00 97.31 427 PRO A C 1
ATOM 3331 O O . PRO A 1 427 ? 23.211 1.639 -23.666 1.00 97.31 427 PRO A O 1
ATOM 3334 N N . VAL A 1 428 ? 24.893 0.192 -23.950 1.00 96.38 428 VAL A N 1
ATOM 3335 C CA . VAL A 1 428 ? 24.550 -0.675 -22.812 1.00 96.38 428 VAL A CA 1
ATOM 3336 C C . VAL A 1 428 ? 25.790 -1.012 -21.998 1.00 96.38 428 VAL A C 1
ATOM 3338 O O . VAL A 1 428 ? 26.909 -0.960 -22.500 1.00 96.38 428 VAL A O 1
ATOM 3341 N N . ASN A 1 429 ? 25.592 -1.391 -20.734 1.00 92.25 429 ASN A N 1
ATOM 3342 C CA . ASN A 1 429 ? 26.677 -1.928 -19.922 1.00 92.25 429 ASN A CA 1
ATOM 3343 C C . ASN A 1 429 ? 27.106 -3.294 -20.481 1.00 92.25 429 ASN A C 1
ATOM 3345 O O . ASN A 1 429 ? 26.310 -4.232 -20.469 1.00 92.25 429 ASN A O 1
ATOM 3349 N N . GLY A 1 430 ? 28.360 -3.416 -20.922 1.00 88.19 430 GLY A N 1
ATOM 3350 C CA . GLY A 1 430 ? 28.892 -4.658 -21.485 1.00 88.19 430 GLY A CA 1
ATOM 3351 C C . GLY A 1 430 ? 28.963 -5.835 -20.508 1.00 88.19 430 GLY A C 1
ATOM 3352 O O . GLY A 1 430 ? 28.943 -6.980 -20.944 1.00 88.19 430 GLY A O 1
ATOM 3353 N N . GLU A 1 431 ? 28.957 -5.596 -19.192 1.00 89.56 431 GLU A N 1
ATOM 3354 C CA . GLU A 1 431 ? 28.868 -6.679 -18.197 1.00 89.56 431 GLU A CA 1
ATOM 3355 C C . GLU A 1 431 ? 27.464 -7.303 -18.129 1.00 89.56 431 GLU A C 1
ATOM 3357 O O . GLU A 1 431 ? 27.299 -8.442 -17.693 1.00 89.56 431 GLU A O 1
ATOM 3362 N N . SER A 1 432 ? 26.434 -6.548 -18.521 1.00 92.00 432 SER A N 1
ATOM 3363 C CA . SER A 1 432 ? 25.029 -6.966 -18.439 1.00 92.00 432 SER A CA 1
ATOM 3364 C C . SER A 1 432 ? 24.180 -6.318 -19.543 1.00 92.00 432 SER A C 1
ATOM 3366 O O . SER A 1 432 ? 23.233 -5.582 -19.254 1.00 92.00 432 SER A O 1
ATOM 3368 N N . PRO A 1 433 ? 24.473 -6.590 -20.828 1.00 93.38 433 PRO A N 1
ATOM 3369 C CA . PRO A 1 433 ? 23.821 -5.901 -21.941 1.00 93.38 433 PRO A CA 1
ATOM 3370 C C . PRO A 1 433 ? 22.309 -6.164 -21.984 1.00 93.38 433 PRO A C 1
ATOM 3372 O O . PRO A 1 433 ? 21.527 -5.272 -22.305 1.00 93.38 433 PRO A O 1
ATOM 3375 N N . GLU A 1 434 ? 21.880 -7.356 -21.560 1.00 94.69 434 GLU A N 1
ATOM 3376 C CA . GLU A 1 434 ? 20.472 -7.756 -21.446 1.00 94.69 434 GLU A CA 1
ATOM 3377 C C . GLU A 1 434 ? 19.677 -6.943 -20.413 1.00 94.69 434 GLU A C 1
ATOM 3379 O O . GLU A 1 434 ? 18.446 -6.912 -20.475 1.00 94.69 434 GLU A O 1
ATOM 3384 N N . ALA A 1 435 ? 20.340 -6.227 -19.495 1.00 94.94 435 ALA A N 1
ATOM 3385 C CA . ALA A 1 435 ? 19.661 -5.404 -18.497 1.00 94.94 435 ALA A CA 1
ATOM 3386 C C . ALA A 1 435 ? 18.765 -4.334 -19.139 1.00 94.94 435 ALA A C 1
ATOM 3388 O O . ALA A 1 435 ? 17.758 -3.953 -18.541 1.00 94.94 435 ALA A O 1
ATOM 3389 N N . ILE A 1 436 ? 19.060 -3.885 -20.367 1.00 95.94 436 ILE A N 1
ATOM 3390 C CA . ILE A 1 436 ? 18.205 -2.942 -21.106 1.00 95.94 436 ILE A CA 1
ATOM 3391 C C . ILE A 1 436 ? 16.792 -3.491 -21.380 1.00 95.94 436 ILE A C 1
ATOM 3393 O O . ILE A 1 436 ? 15.853 -2.717 -21.560 1.00 95.94 436 ILE A O 1
ATOM 3397 N N . LEU A 1 437 ? 16.617 -4.817 -21.374 1.00 95.62 437 LEU A N 1
ATOM 3398 C CA . LEU A 1 437 ? 15.342 -5.488 -21.644 1.00 95.62 437 LEU A CA 1
ATOM 3399 C C . LEU A 1 437 ? 14.457 -5.645 -20.403 1.00 95.62 437 LEU A C 1
ATOM 3401 O O . LEU A 1 437 ? 13.269 -5.977 -20.536 1.00 95.62 437 LEU A O 1
ATOM 3405 N N . LEU A 1 438 ? 15.008 -5.412 -19.205 1.00 93.88 438 LEU A N 1
ATOM 3406 C CA . LEU A 1 438 ? 14.243 -5.377 -17.957 1.00 93.88 438 LEU A CA 1
ATOM 3407 C C . LEU A 1 438 ? 13.148 -4.308 -18.054 1.00 93.88 438 LEU A C 1
ATOM 3409 O O . LEU A 1 438 ? 13.345 -3.261 -18.664 1.00 93.88 438 LEU A O 1
ATOM 3413 N N . ASP A 1 439 ? 11.977 -4.570 -17.464 1.00 90.94 439 ASP A N 1
ATOM 3414 C CA . ASP A 1 439 ? 10.771 -3.750 -17.669 1.00 90.94 439 ASP A CA 1
ATOM 3415 C C . ASP A 1 439 ? 10.988 -2.249 -17.406 1.00 90.94 439 ASP A C 1
ATOM 3417 O O . ASP A 1 439 ? 10.514 -1.425 -18.185 1.00 90.94 439 ASP A O 1
ATOM 3421 N N . GLU A 1 440 ? 11.740 -1.885 -16.366 1.00 91.00 440 GLU A N 1
ATOM 3422 C CA . GLU A 1 440 ? 12.044 -0.482 -16.056 1.00 91.00 440 GLU A CA 1
ATOM 3423 C C . GLU A 1 440 ? 12.902 0.174 -17.149 1.00 91.00 440 GLU A C 1
ATOM 3425 O O . GLU A 1 440 ? 12.468 1.155 -17.758 1.00 91.00 440 GLU A O 1
ATOM 3430 N N . ASN A 1 441 ? 14.054 -0.418 -17.476 1.00 94.62 441 ASN A N 1
ATOM 3431 C CA . ASN A 1 441 ? 14.982 0.096 -18.490 1.00 94.62 441 ASN A CA 1
ATOM 3432 C C . ASN A 1 441 ? 14.338 0.138 -19.885 1.00 94.62 441 ASN A C 1
ATOM 3434 O O . ASN A 1 441 ? 14.456 1.122 -20.617 1.00 94.62 441 ASN A O 1
ATOM 3438 N N . TYR A 1 442 ? 13.566 -0.890 -20.237 1.00 94.88 442 TYR A N 1
ATOM 3439 C CA . TYR A 1 442 ? 12.892 -0.964 -21.529 1.00 94.88 442 TYR A CA 1
ATOM 3440 C C . TYR A 1 442 ? 11.770 0.080 -21.660 1.00 94.88 442 TYR A C 1
ATOM 3442 O O . TYR A 1 442 ? 11.513 0.613 -22.745 1.00 94.88 442 TYR A O 1
ATOM 3450 N N . ARG A 1 443 ? 11.087 0.433 -20.561 1.00 93.81 443 ARG A N 1
ATOM 3451 C CA . ARG A 1 443 ? 10.127 1.552 -20.553 1.00 93.81 443 ARG A CA 1
ATOM 3452 C C . ARG A 1 443 ? 10.821 2.892 -20.769 1.00 93.81 443 ARG A C 1
ATOM 3454 O O . ARG A 1 443 ? 10.256 3.745 -21.457 1.00 93.81 443 ARG A O 1
ATOM 3461 N N . GLU A 1 444 ? 12.009 3.089 -20.205 1.00 94.31 444 GLU A N 1
ATOM 3462 C CA . GLU A 1 444 ? 12.811 4.294 -20.441 1.00 94.31 444 GLU A CA 1
ATOM 3463 C C . GLU A 1 444 ? 13.266 4.390 -21.897 1.00 94.31 444 GLU A C 1
ATOM 3465 O O . GLU A 1 444 ? 13.028 5.421 -22.533 1.00 94.31 444 GLU A O 1
ATOM 3470 N N . LEU A 1 445 ? 13.771 3.291 -22.464 1.00 95.25 445 LEU A N 1
ATOM 3471 C CA . LEU A 1 445 ? 14.112 3.197 -23.884 1.00 95.25 445 LEU A CA 1
ATOM 3472 C C . LEU A 1 445 ? 12.916 3.559 -24.780 1.00 95.25 445 LEU A C 1
ATOM 3474 O O . LEU A 1 445 ? 13.042 4.353 -25.711 1.00 95.25 445 LEU A O 1
ATOM 3478 N N . ASN A 1 446 ? 11.720 3.054 -24.466 1.00 94.50 446 ASN A N 1
ATOM 3479 C CA . ASN A 1 446 ? 10.503 3.379 -25.215 1.00 94.50 446 ASN A CA 1
ATOM 3480 C C . ASN A 1 446 ? 10.092 4.855 -25.103 1.00 94.50 446 ASN A C 1
ATOM 3482 O O . ASN A 1 446 ? 9.590 5.434 -26.070 1.00 94.50 446 ASN A O 1
ATOM 3486 N N . ARG A 1 447 ? 10.279 5.488 -23.938 1.00 94.75 447 ARG A N 1
ATOM 3487 C CA . ARG A 1 447 ? 10.034 6.934 -23.775 1.00 94.75 447 ARG A CA 1
ATOM 3488 C C . ARG A 1 447 ? 11.014 7.751 -24.609 1.00 94.75 447 ARG A C 1
ATOM 3490 O O . ARG A 1 447 ? 10.588 8.683 -25.292 1.00 94.75 447 ARG A O 1
ATOM 3497 N N . LEU A 1 448 ? 12.291 7.378 -24.585 1.00 94.62 448 LEU A N 1
ATOM 3498 C CA . LEU A 1 448 ? 13.335 7.979 -25.408 1.00 94.62 448 LEU A CA 1
ATOM 3499 C C . LEU A 1 448 ? 13.005 7.842 -26.902 1.00 94.62 448 LEU A C 1
ATOM 3501 O O . LEU A 1 448 ? 12.960 8.846 -27.611 1.00 94.62 448 LEU A O 1
ATOM 3505 N N . LYS A 1 449 ? 12.670 6.631 -27.360 1.00 93.69 449 LYS A N 1
ATOM 3506 C CA . LYS A 1 449 ? 12.260 6.343 -28.742 1.00 93.69 449 LYS A CA 1
ATOM 3507 C C . LYS A 1 449 ? 11.076 7.209 -29.179 1.00 93.69 449 LYS A C 1
ATOM 3509 O O . LYS A 1 449 ? 11.140 7.826 -30.236 1.00 93.69 449 LYS A O 1
ATOM 3514 N N . LYS A 1 450 ? 10.036 7.358 -28.347 1.00 93.00 450 LYS A N 1
ATOM 3515 C CA . LYS A 1 450 ? 8.901 8.265 -28.629 1.00 93.00 450 LYS A CA 1
ATOM 3516 C C . LYS A 1 450 ? 9.326 9.731 -28.767 1.00 93.00 450 LYS A C 1
ATOM 3518 O O . LYS A 1 450 ? 8.837 10.422 -29.657 1.00 93.00 450 LYS A O 1
ATOM 3523 N N . LYS A 1 451 ? 10.235 10.207 -27.910 1.00 93.25 451 LYS A N 1
ATOM 3524 C CA . LYS A 1 451 ? 10.768 11.578 -27.975 1.00 93.25 451 LYS A CA 1
ATOM 3525 C C . LYS A 1 451 ? 11.606 11.813 -29.237 1.00 93.25 451 LYS A C 1
ATOM 3527 O O . LYS A 1 451 ? 11.555 12.902 -29.803 1.00 93.25 451 LYS A O 1
ATOM 3532 N N . ILE A 1 452 ? 12.362 10.806 -29.670 1.00 92.75 452 ILE A N 1
ATOM 3533 C CA . ILE A 1 452 ? 13.125 10.830 -30.921 1.00 92.75 452 ILE A CA 1
ATOM 3534 C C . ILE A 1 452 ? 12.171 10.873 -32.120 1.00 92.75 452 ILE A C 1
ATOM 3536 O O . ILE A 1 452 ? 12.307 11.765 -32.948 1.00 92.75 452 ILE A O 1
ATOM 3540 N N . VAL A 1 453 ? 11.160 9.995 -32.180 1.00 90.31 453 VAL A N 1
ATOM 3541 C CA . VAL A 1 453 ? 10.153 9.972 -33.265 1.00 90.31 453 VAL A CA 1
ATOM 3542 C C . VAL A 1 453 ? 9.512 11.348 -33.462 1.00 90.31 453 VAL A C 1
ATOM 3544 O O . VAL A 1 453 ? 9.429 11.826 -34.589 1.00 90.31 453 VAL A O 1
ATOM 3547 N N . ALA A 1 454 ? 9.120 12.015 -32.372 1.00 89.38 454 ALA A N 1
ATOM 3548 C CA . ALA A 1 454 ? 8.520 13.348 -32.437 1.00 89.38 454 ALA A CA 1
ATOM 3549 C C . ALA A 1 454 ? 9.454 14.411 -33.052 1.00 89.38 454 ALA A C 1
ATOM 3551 O O . ALA A 1 454 ? 8.973 15.328 -33.705 1.00 89.38 454 ALA A O 1
ATOM 3552 N N . GLN A 1 455 ? 10.773 14.281 -32.863 1.00 89.69 455 GLN A N 1
ATOM 3553 C CA . GLN A 1 455 ? 11.787 15.178 -33.440 1.00 89.69 455 GLN A CA 1
ATOM 3554 C C . GLN A 1 455 ? 12.167 14.825 -34.883 1.00 89.69 455 GLN A C 1
ATOM 3556 O O . GLN A 1 455 ? 12.706 15.667 -35.590 1.00 89.69 455 GLN A O 1
ATOM 3561 N N . LEU A 1 456 ? 11.943 13.584 -35.320 1.00 84.56 456 LEU A N 1
ATOM 3562 C CA . LEU A 1 456 ? 12.171 13.183 -36.713 1.00 84.56 456 LEU A CA 1
ATOM 3563 C C . LEU A 1 456 ? 11.026 13.633 -37.633 1.00 84.56 456 LEU A C 1
ATOM 3565 O O . LEU A 1 456 ? 11.234 13.771 -38.833 1.00 84.56 456 LEU A O 1
ATOM 3569 N N . GLN A 1 457 ? 9.831 13.849 -37.072 1.00 76.62 457 GLN A N 1
ATOM 3570 C CA . GLN A 1 457 ? 8.638 14.321 -37.787 1.00 76.62 457 GLN A CA 1
ATOM 3571 C C . GLN A 1 457 ? 8.515 15.854 -37.848 1.00 76.62 457 GLN A C 1
ATOM 3573 O O . GLN A 1 457 ? 7.678 16.360 -38.596 1.00 76.62 457 GLN A O 1
ATOM 3578 N N . SER A 1 458 ? 9.307 16.578 -37.049 1.00 59.41 458 SER A N 1
ATOM 3579 C CA . SER A 1 458 ? 9.409 18.046 -37.033 1.00 59.41 458 SER A CA 1
ATOM 3580 C C . SER A 1 458 ? 10.523 18.539 -37.944 1.00 59.41 458 SER A C 1
ATOM 3582 O O . SER A 1 458 ? 10.315 19.572 -38.613 1.00 59.41 458 SER A O 1
#

Solvent-accessible surface area (backbone atoms only — not comparable to full-atom values): 24528 Å² total; per-residue (Å²): 115,79,65,36,57,38,21,28,39,26,38,23,25,44,39,57,48,74,91,32,47,46,61,63,48,44,56,43,43,46,45,38,39,27,70,76,34,78,86,52,49,29,34,37,39,44,79,38,70,78,46,61,64,45,49,47,25,61,51,92,90,65,86,79,88,52,27,50,49,43,40,78,70,70,43,46,43,49,76,33,56,37,84,22,48,82,76,27,28,30,34,37,52,36,88,59,47,75,76,50,55,81,73,54,91,52,41,56,54,51,27,56,46,39,37,62,9,49,34,39,34,37,34,37,40,29,45,43,51,50,86,46,69,66,39,40,11,45,62,64,32,34,50,31,32,43,28,45,23,57,51,71,68,36,58,58,48,47,48,58,60,55,51,50,29,59,80,67,74,47,74,66,85,34,45,30,34,29,44,17,59,38,57,83,86,52,70,45,85,76,93,45,52,32,64,64,57,42,52,46,51,55,31,52,76,71,72,40,52,56,53,91,57,48,34,53,53,46,74,71,62,66,45,31,66,62,51,97,84,68,38,42,60,52,44,85,79,79,24,62,95,40,72,47,36,59,31,46,49,54,49,24,50,57,52,47,55,52,55,75,68,48,82,72,36,48,16,46,55,47,41,53,50,51,54,51,51,53,49,52,46,49,52,54,32,50,55,53,61,71,57,37,48,64,30,22,48,66,79,62,48,77,62,57,93,84,53,57,39,31,30,40,34,38,26,71,80,64,82,28,36,31,37,26,34,48,64,56,54,42,50,46,42,40,47,72,73,65,61,53,94,65,93,70,55,88,83,32,70,67,50,47,51,51,44,53,53,48,62,58,28,29,37,35,48,29,52,70,56,80,89,70,40,36,32,42,40,36,34,20,37,83,83,44,48,84,74,44,79,49,78,43,82,52,66,74,78,89,60,76,41,72,66,54,52,34,43,50,68,48,35,60,45,73,96,84,38,69,46,102,48,32,41,37,40,36,52,39,55,56,93,49,53,70,56,51,54,38,65,69,48,36,52,50,50,52,52,40,50,53,50,42,52,59,61,74,78,104

Nearest PDB structures (foldseek):
  5if9-assembly2_B  TM=7.397E-01  e=8.417E-11  Mycolicibacterium smegmatis MC2 155
  5if9-assembly1_A  TM=7.480E-01  e=2.536E-10  Mycolicibacterium smegmatis MC2 155
  5ihp-assembly2_B  TM=7.361E-01  e=2.688E-10  Mycolicibacterium smegmatis MC2 155
  5ihp-assembly1_A  TM=7.434E-01  e=4.277E-10  Mycolicibacterium smegmatis MC2 155
  1hyq-assembly1_A  TM=7.975E-01  e=1.476E-08  Archaeoglobus fulgidus

Radius of gyration: 32.54 Å; Cα contacts (8 Å, |Δi|>4): 825; chains: 1; bounding box: 83×42×96 Å

Secondary structure (DSSP, 8-state):
-GGGGTSPEEEEE--SSTTSSHHHHHHHHHHHHHHH-TTS-EEEEESSSS-HHHHHHPPTTPPP---HHHHHTT--GGGG-EE-GGG-EEPPP-TTHHHHGGG--STTHHHHHHHTS---SEEEEE--SS-SHHHHHHHHH-SEEEEEE-SHHHHHHTHHHHHHHHHTT--GGGEEEEEEEE-TT-B-SSS--BHHHHHHHHHHHTT--B-S--EE--HHHHHTT--TT-----HHHH-TTSHHHHHHHHHHHHHHHHHHH-SS-HHHHHHHHHHHHHHHHHHHHHHHHHTB-SB-TTT-PBP-TTS-EEEEEEETTSS-EEEEEHHHHHHHIIIIIT---S---TT-HHHHHHHHHHHTEEEEEE---TTTTEEEEEEEETT--EEEEEEEEPPPSSS--HHHHHHHHHHB-GGGPBPS--EEEEE--TT-GGGGGSHHHHHHHHHHHHHHHHHH--

InterPro domains:
  IPR025669 AAA domain [PF13614] (10-151)
  IPR027417 P-loop containing nucleoside triphosphate hydrolase [G3DSA:3.40.50.300] (3-259)
  IPR027417 P-loop containing nucleoside triphosphate hydrolase [SSF52540] (8-191)
  IPR050678 DNA Partitioning ATPase [PTHR13696] (3-284)

Organism: NCBI:txid2740186

Foldseek 3Di:
DVQQQQFAQEEEEAFLDPPLCQVLLLQQLQLLLCVVPVPFAAEEEELDQPQQNVLAWPDPPDDFDAAVVVLLVLDAQVNQWDQTPSRHTYRGHDPCSVVSLVVLPALCSLLQSSLRRRRGGHYYYGYDSRCGSVVSNSLLNHPAYEQRDADVVRLVRCVVVVVSCVVVVHDLVRYEYAHEQFAQVDADPDDQGGDLSVSCVSCVVVVHHYDPFHAHRDPQQVCQCDDPVNHRDHCCPRVVVDVRNVSSNVVSVVVVVVSVVDPARSSRVVNVVVVVVVVVLVVQLVVLVVQADQAALQPRHGDDLVAQWWKWKAKLVRNYIYTHGLCSVLVCCVCVPVNPPDDADPPRPVSVVSSVLLQQWKWKWQCPDQVQQKTWIWIAGLQLHTDDTDIDRADDDDDHDSSNSSQCSGAQDPPRTGHNIMMMMHTADSVCRSVCSRPVNVVSVVVSSVSNVVVVVD

Sequence (458 aa):
MRAMKNYPYVITVSSEKGGVGKTTLATNLAIFLKALDENLPVSIFSFDNHFTIDKMFAIKGQKTTGSVADLLLETPGCDLLHTGQYGVNFIPSSTALPDLKGSLKGPMVLARLLANSNIPGILIVDTRPDLDIMTQNALYAADRVFVPIKDMASMDNCRNIFELFDKRGLDRKSLSLVPCLIDERIKFDGLFKDQKTLLKAFAINRGYRCMETFISKSPKVESLNTNPDGRIYPILTHGRGTDVYGQFTALGQSALEEFYGTAEPRSLLFDKWLTEDDSRKKEAYFARLTGLKSECLACGAQLDKQSQVSYYCESSDGASSGFMEADCFVEFLIRAVFKIDRELSADDPTRLMIAHTAQESVFVLNPGDPEKAILDFHRFDLRGTSLLKKQYSMAVAPEQDEFTSLLQGSLAGYEGKLRDAFLLVHPVNGESPEAILLDENYRELNRLKKKIVAQLQS

pLDDT: mean 91.26, std 8.1, range [46.66, 98.75]